Protein AF-0000000080724415 (afdb_homodimer)

Organism: Metarhizium acridum (strain CQMa 102) (NCBI:txid655827)

Radius of gyration: 26.36 Å; Cα contacts (8 Å, |Δi|>4): 1286; chains: 2; bounding box: 106×78×62 Å

Solvent-accessible surface area (backbone atoms only — not comparable to full-atom values): 33649 Å² total; per-residue (Å²): 140,85,78,78,70,87,74,83,79,77,83,70,81,68,71,51,73,65,63,54,49,54,64,44,64,30,47,33,26,51,35,63,60,25,35,42,97,83,71,45,79,49,53,70,68,57,44,62,31,40,72,62,67,31,35,48,28,38,32,32,78,61,18,41,34,91,68,44,54,73,70,52,49,41,47,52,42,36,44,41,50,50,41,29,42,74,73,74,39,73,81,63,58,29,34,30,39,31,53,41,79,41,62,69,56,23,32,51,38,34,44,48,36,42,75,34,62,29,55,30,33,32,38,40,66,51,26,85,61,22,84,61,47,68,77,28,64,66,60,54,40,48,44,53,40,54,35,28,72,64,30,85,40,37,27,28,40,35,40,36,20,90,80,14,64,61,46,66,80,48,50,68,55,51,51,53,39,43,71,74,20,76,37,31,37,28,36,32,37,53,68,47,49,50,29,48,49,21,32,40,51,62,74,44,58,68,88,59,35,34,43,28,26,40,33,53,30,36,30,60,34,31,43,63,44,59,31,30,32,23,31,22,62,55,37,82,80,30,32,61,46,47,47,51,37,51,55,26,48,70,42,48,74,36,58,71,31,37,57,52,23,36,54,44,39,22,50,41,13,43,27,41,50,57,43,60,76,47,34,65,47,33,48,28,33,38,42,20,74,77,70,68,44,52,39,64,54,65,72,86,52,62,71,77,70,81,65,52,39,50,49,58,69,64,29,64,50,43,45,54,49,51,54,51,26,56,72,73,100,136,86,77,80,72,89,76,82,79,78,84,68,79,66,71,50,74,65,64,54,48,55,65,45,64,30,47,32,27,50,36,64,58,24,35,43,98,83,69,44,78,50,49,70,70,56,43,62,30,40,72,62,66,32,37,47,28,37,31,32,79,60,20,41,33,91,68,43,53,73,68,52,51,40,46,52,42,35,46,41,49,51,42,29,42,73,73,74,38,73,81,62,59,29,34,29,38,29,52,43,80,43,64,69,57,22,30,51,40,34,45,47,38,41,75,36,61,29,56,30,34,32,38,39,64,52,26,86,60,23,83,61,49,66,78,28,62,66,60,55,41,49,45,53,44,53,34,30,73,63,28,84,43,37,27,28,40,36,41,37,21,89,80,12,63,62,44,65,80,48,51,69,55,52,51,52,38,42,72,74,20,77,37,32,37,29,35,32,38,53,67,48,50,51,31,47,49,21,30,39,51,61,73,44,59,66,89,59,36,35,42,26,26,40,34,51,30,38,28,58,33,31,44,63,43,60,32,30,34,22,32,23,62,53,36,81,79,31,34,63,47,48,47,51,38,52,55,27,50,70,42,50,75,36,57,71,31,35,56,52,23,37,54,44,40,22,50,42,13,42,28,41,50,56,43,59,76,46,35,64,45,35,47,28,35,39,41,20,72,76,71,70,44,53,38,63,56,65,71,86,52,63,71,77,70,82,64,54,40,48,49,56,69,64,29,65,50,43,46,55,49,50,54,51,26,56,70,72,101

Foldseek 3Di:
DPPPPPDDPDLPLPQPLVVLVLLLAAEEEEDAFFADPVRHTADPLLQQLVVLVHAYEALDVLNVVVQDDLVNQLVRLLNSCVNCVVVPNNPRAYEYEQEDLDLVRSLVSLQSSVVSGHQEYEYEHRQPVVVVVLVPLPVSLVSLQSSLSRHSHAYEYEADCVVNVNRGDALVSVQSSVVNHLSHQEYEHAVQPLVRLLSNPVPDPCSRYAYEYAALLCFLVNVVSPHSYYYYNCCSQFSNLSVLLSVLSVVVVDVVSVVVNVVSSNLRNLLRVQDVVLPSLLSLLLCCVVPVTHRDDRPPDDNDDDCSVVSSVVDPSSVVSNVVSVVRD/DPDCPPDDPDLPLPQPLVVLVLLLAAEEEEDAFFADPVRDTADPLLQVLVVLVHAYEALDVLNVVVQDDLVVQLRRLLNSCVSCVVVPNNPRAYEYEQEDLDLVRSLVSLQSSVVSGHQEYEYEHRQPVVVVCLVPLPVSLVSLQSSLSRHSHAYEYEADCVVNVNRGDALVSVQVSVVNHLSHQEYEHAVQPLVRLLSNPVRDPCSRYAYEYAALLCFLVNVVSPHSYYYYNCCSQFSNLSVLLSVLSVVVVDVVSVVVNVVSSNLRNLLRVLDVVLPSLLSLLLCCVVPVTHRDDRPPDDNDDDCSVVSSVVDPSSVVSNVVSVVRD

Secondary structure (DSSP, 8-state):
----------------HHHHHHHTT-EEEEPPPEE-TTS-EE-SHHHHHHHTTPEEEESSTTTTGGG--HHHHHHHHHHHHHHHHHTT-TT---EEE---SSHHHHHHHHHHHHHTT-SEEEEPPP-TTHHHHTT-HHHHHHHHHHHHHH-SS-EEEEE-GGGTTT----HHHHHHHHHH-TTEEEEEETT-BHHHHHHHHHHS-TTT-EEEESSGGGHHHHHTTT--EEEESGGGT-HHHHHHHHHHHH-TTSHHHHHHHHHHHHHHHHHHHHHHHHHHHHHHHHHHHHH----PPPTTSPP--STHHHHHHH-HHHHHHHHHHHHH-/----------------HHHHHHHTT-EEEEPPPEE-TTS-EE-SHHHHHHHTTPEEEESSTTTTGGG--HHHHHHHHHHHHHHHHHTT-TT---EEE---SSHHHHHHHHHHHHHTT-SEEEEPPP-TTHHHHTT-HHHHHHHHHHHHHH-SS-EEEEE-GGGTTT----HHHHHHHHHH-TTEEEEEETT-BHHHHHHHHHHS-TTT-EEEESSGGGHHHHHTTT--EEEESGGGT-HHHHHHHHHHHH-TTSHHHHHHHHHHHHHHHHHHHHHHHHHHHHHHHHHHHHH----PPPTTSPP--STHHHHHHH-HHHHHHHHHHHHH-

Structure (mmCIF, N/CA/C/O backbone):
data_AF-0000000080724415-model_v1
#
loop_
_entity.id
_entity.type
_entity.pdbx_description
1 polymer 'Dihydrodipicolinate synthase, putative'
#
loop_
_atom_site.group_PDB
_atom_site.id
_atom_site.type_symbol
_atom_site.label_atom_id
_atom_site.label_alt_id
_atom_site.label_comp_id
_atom_site.label_asym_id
_atom_site.label_entity_id
_atom_site.label_seq_id
_atom_site.pdbx_PDB_ins_code
_atom_site.Cartn_x
_atom_site.Cartn_y
_atom_site.Cartn_z
_atom_site.occupancy
_atom_site.B_iso_or_equiv
_atom_site.auth_seq_id
_atom_site.auth_comp_id
_atom_site.auth_asym_id
_atom_site.auth_atom_id
_atom_site.pdbx_PDB_model_num
ATOM 1 N N . MET A 1 1 ? 57.55 -23.123 -16.56 1 23.81 1 MET A N 1
ATOM 2 C CA . MET A 1 1 ? 56.468 -24.056 -16.867 1 23.81 1 MET A CA 1
ATOM 3 C C . MET A 1 1 ? 55.127 -23.508 -16.392 1 23.81 1 MET A C 1
ATOM 5 O O . MET A 1 1 ? 54.805 -23.586 -15.205 1 23.81 1 MET A O 1
ATOM 9 N N . ALA A 1 2 ? 54.758 -22.25 -17.014 1 30.01 2 ALA A N 1
ATOM 10 C CA . ALA A 1 2 ? 53.737 -21.205 -17.021 1 30.01 2 ALA A CA 1
ATOM 11 C C . ALA A 1 2 ? 52.344 -21.802 -17.201 1 30.01 2 ALA A C 1
ATOM 13 O O . ALA A 1 2 ? 52.039 -22.377 -18.249 1 30.01 2 ALA A O 1
ATOM 14 N N . SER A 1 3 ? 51.781 -22.409 -16.019 1 27.61 3 SER A N 1
ATOM 15 C CA . SER A 1 3 ? 50.512 -23.119 -15.889 1 27.61 3 SER A CA 1
ATOM 16 C C . SER A 1 3 ? 49.362 -22.308 -16.476 1 27.61 3 SER A C 1
ATOM 18 O O . SER A 1 3 ? 49.241 -21.11 -16.21 1 27.61 3 SER A O 1
ATOM 20 N N . LEU A 1 4 ? 48.769 -22.638 -17.628 1 29.12 4 LEU A N 1
ATOM 21 C CA . LEU A 1 4 ? 47.712 -22.19 -18.527 1 29.12 4 LEU A CA 1
ATOM 22 C C . LEU A 1 4 ? 46.384 -22.071 -17.788 1 29.12 4 LEU A C 1
ATOM 24 O O . LEU A 1 4 ? 45.763 -23.082 -17.452 1 29.12 4 LEU A O 1
ATOM 28 N N . ILE A 1 5 ? 46.264 -21.177 -16.709 1 30.66 5 ILE A N 1
ATOM 29 C CA . ILE A 1 5 ? 45.012 -21.091 -15.965 1 30.66 5 ILE A CA 1
ATOM 30 C C . ILE A 1 5 ? 43.862 -20.783 -16.923 1 30.66 5 ILE A C 1
ATOM 32 O O . ILE A 1 5 ? 43.896 -19.782 -17.642 1 30.66 5 ILE A O 1
ATOM 36 N N . PRO A 1 6 ? 43.099 -21.863 -17.32 1 31.05 6 PRO A N 1
ATOM 37 C CA . PRO A 1 6 ? 42.044 -21.667 -18.317 1 31.05 6 PRO A CA 1
ATOM 38 C C . PRO A 1 6 ? 41.057 -20.57 -17.924 1 31.05 6 PRO A C 1
ATOM 40 O O . PRO A 1 6 ? 40.52 -20.587 -16.813 1 31.05 6 PRO A O 1
ATOM 43 N N . ASN A 1 7 ? 41.231 -19.297 -18.44 1 27.65 7 ASN A N 1
ATOM 44 C CA . ASN A 1 7 ? 40.635 -17.994 -18.162 1 27.65 7 ASN A CA 1
ATOM 45 C C . ASN A 1 7 ? 39.111 -18.052 -18.217 1 27.65 7 ASN A C 1
ATOM 47 O O . ASN A 1 7 ? 38.435 -17.635 -17.275 1 27.65 7 ASN A O 1
ATOM 51 N N . SER A 1 8 ? 38.402 -17.611 -19.434 1 27.32 8 SER A N 1
ATOM 52 C CA . SER A 1 8 ? 37.315 -16.66 -19.642 1 27.32 8 SER A CA 1
ATOM 53 C C . SER A 1 8 ? 35.962 -17.365 -19.669 1 27.32 8 SER A C 1
ATOM 55 O O . SER A 1 8 ? 35.597 -17.98 -20.673 1 27.32 8 SER A O 1
ATOM 57 N N . ILE A 1 9 ? 35.515 -18.152 -18.785 1 25.75 9 ILE A N 1
ATOM 58 C CA . ILE A 1 9 ? 34.181 -18.725 -18.927 1 25.75 9 ILE A CA 1
ATOM 59 C C . ILE A 1 9 ? 33.16 -17.609 -19.141 1 25.75 9 ILE A C 1
ATOM 61 O O . ILE A 1 9 ? 32.965 -16.762 -18.266 1 25.75 9 ILE A O 1
ATOM 65 N N . ALA A 1 10 ? 32.846 -17.315 -20.385 1 30.42 10 ALA A N 1
ATOM 66 C CA . ALA A 1 10 ? 31.793 -16.455 -20.919 1 30.42 10 ALA A CA 1
ATOM 67 C C . ALA A 1 10 ? 30.469 -16.697 -20.2 1 30.42 10 ALA A C 1
ATOM 69 O O . ALA A 1 10 ? 29.975 -17.826 -20.16 1 30.42 10 ALA A O 1
ATOM 70 N N . CYS A 1 11 ? 30.134 -15.935 -19.214 1 30.61 11 CYS A N 1
ATOM 71 C CA . CYS A 1 11 ? 28.905 -15.809 -18.437 1 30.61 11 CYS A CA 1
ATOM 72 C C . CYS A 1 11 ? 27.68 -15.87 -19.341 1 30.61 11 CYS A C 1
ATOM 74 O O . CYS A 1 11 ? 27.423 -14.942 -20.11 1 30.61 11 CYS A O 1
ATOM 76 N N . ARG A 1 12 ? 27.194 -16.89 -19.997 1 33.03 12 ARG A N 1
ATOM 77 C CA . ARG A 1 12 ? 26.142 -17.16 -20.972 1 33.03 12 ARG A CA 1
ATOM 78 C C . ARG A 1 12 ? 24.786 -16.685 -20.46 1 33.03 12 ARG A C 1
ATOM 80 O O . ARG A 1 12 ? 23.749 -17.009 -21.042 1 33.03 12 ARG A O 1
ATOM 87 N N . CYS A 1 13 ? 24.527 -16.473 -19.174 1 38.31 13 CYS A N 1
ATOM 88 C CA . CYS A 1 13 ? 23.111 -16.57 -18.84 1 38.31 13 CYS A CA 1
ATOM 89 C C . CYS A 1 13 ? 22.322 -15.43 -19.472 1 38.31 13 CYS A C 1
ATOM 91 O O . CYS A 1 13 ? 22.17 -14.366 -18.87 1 38.31 13 CYS A O 1
ATOM 93 N N . PRO A 1 14 ? 22.418 -15.062 -20.716 1 39.82 14 PRO A N 1
ATOM 94 C CA . PRO A 1 14 ? 21.624 -13.962 -21.268 1 39.82 14 PRO A CA 1
ATOM 95 C C . PRO A 1 14 ? 20.123 -14.155 -21.061 1 39.82 14 PRO A C 1
ATOM 97 O O . PRO A 1 14 ? 19.569 -15.183 -21.458 1 39.82 14 PRO A O 1
ATOM 100 N N . THR A 1 15 ? 19.421 -13.946 -19.951 1 48.05 15 THR A N 1
ATOM 101 C CA . THR A 1 15 ? 17.969 -13.808 -19.949 1 48.05 15 THR A CA 1
ATOM 102 C C . THR A 1 15 ? 17.474 -13.277 -21.291 1 48.05 15 THR A C 1
ATOM 104 O O . THR A 1 15 ? 17.851 -12.179 -21.707 1 48.05 15 THR A O 1
ATOM 107 N N . SER A 1 16 ? 17.132 -14.129 -22.194 1 50.37 16 SER A N 1
ATOM 108 C CA . SER A 1 16 ? 16.686 -13.612 -23.483 1 50.37 16 SER A CA 1
ATOM 109 C C . SER A 1 16 ? 15.625 -12.531 -23.308 1 50.37 16 SER A C 1
ATOM 111 O O . SER A 1 16 ? 14.851 -12.563 -22.349 1 50.37 16 SER A O 1
ATOM 113 N N . THR A 1 17 ? 15.84 -11.37 -23.864 1 55.4 17 THR A N 1
ATOM 114 C CA . THR A 1 17 ? 14.932 -10.234 -23.978 1 55.4 17 THR A CA 1
ATOM 115 C C . THR A 1 17 ? 13.492 -10.709 -24.151 1 55.4 17 THR A C 1
ATOM 117 O O . THR A 1 17 ? 12.566 -10.119 -23.589 1 55.4 17 THR A O 1
ATOM 120 N N . LYS A 1 18 ? 13.397 -11.921 -24.724 1 52.62 18 LYS A N 1
ATOM 121 C CA . LYS A 1 18 ? 12.055 -12.412 -25.024 1 52.62 18 LYS A CA 1
ATOM 122 C C . LYS A 1 18 ? 11.386 -12.982 -23.776 1 52.62 18 LYS A C 1
ATOM 124 O O . LYS A 1 18 ? 10.185 -12.797 -23.57 1 52.62 18 LYS A O 1
ATOM 129 N N . GLN A 1 19 ? 12.174 -13.668 -23.008 1 59.12 19 GLN A N 1
ATOM 130 C CA . GLN A 1 19 ? 11.626 -14.273 -21.798 1 59.12 19 GLN A CA 1
ATOM 131 C C . GLN A 1 19 ? 11.157 -13.206 -20.813 1 59.12 19 GLN A C 1
ATOM 133 O O . GLN A 1 19 ? 10.081 -13.328 -20.224 1 59.12 19 GLN A O 1
ATOM 138 N N . LEU A 1 20 ? 11.875 -12.204 -20.76 1 66.62 20 LEU A N 1
ATOM 139 C CA . LEU A 1 20 ? 11.523 -11.128 -19.839 1 66.62 20 LEU A CA 1
ATOM 140 C C . LEU A 1 20 ? 10.253 -10.417 -20.294 1 66.62 20 LEU A C 1
ATOM 142 O O . LEU A 1 20 ? 9.433 -10.013 -19.467 1 66.62 20 LEU A O 1
ATOM 146 N N . GLN A 1 21 ? 10.086 -10.406 -21.543 1 69.46 21 GLN A N 1
ATOM 147 C CA . GLN A 1 21 ? 8.939 -9.692 -22.093 1 69.46 21 GLN A CA 1
ATOM 148 C C . GLN A 1 21 ? 7.629 -10.364 -21.694 1 69.46 21 GLN A C 1
ATOM 150 O O . GLN A 1 21 ? 6.614 -9.692 -21.5 1 69.46 21 GLN A O 1
ATOM 155 N N . ILE A 1 22 ? 7.735 -11.61 -21.516 1 67.55 22 ILE A N 1
ATOM 156 C CA . ILE A 1 22 ? 6.502 -12.332 -21.222 1 67.55 22 ILE A CA 1
ATOM 157 C C . ILE A 1 22 ? 6.002 -11.954 -19.83 1 67.55 22 ILE A C 1
ATOM 159 O O . ILE A 1 22 ? 4.82 -11.656 -19.648 1 67.55 22 ILE A O 1
ATOM 163 N N . VAL A 1 23 ? 6.914 -11.857 -18.909 1 73.98 23 VAL A N 1
ATOM 164 C CA . VAL A 1 23 ? 6.476 -11.538 -17.554 1 73.98 23 VAL A CA 1
ATOM 165 C C . VAL A 1 23 ? 6.2 -10.041 -17.438 1 73.98 23 VAL A C 1
ATOM 167 O O . VAL A 1 23 ? 5.465 -9.605 -16.549 1 73.98 23 VAL A O 1
ATOM 170 N N . GLN A 1 24 ? 6.662 -9.316 -18.467 1 73.27 24 GLN A N 1
ATOM 171 C CA . GLN A 1 24 ? 6.541 -7.863 -18.436 1 73.27 24 GLN A CA 1
ATOM 172 C C . GLN A 1 24 ? 5.151 -7.418 -18.882 1 73.27 24 GLN A C 1
ATOM 174 O O . GLN A 1 24 ? 4.821 -6.232 -18.813 1 73.27 24 GLN A O 1
ATOM 179 N N . ASP A 1 25 ? 4.293 -8.29 -19.11 1 80.28 25 ASP A N 1
ATOM 180 C CA . ASP A 1 25 ? 2.959 -7.896 -19.553 1 80.28 25 ASP A CA 1
ATOM 181 C C . ASP A 1 25 ? 1.944 -9.009 -19.297 1 80.28 25 ASP A C 1
ATOM 183 O O . ASP A 1 25 ? 1.247 -9.444 -20.216 1 80.28 25 ASP A O 1
ATOM 187 N N . SER A 1 26 ? 2.016 -9.384 -18.072 1 88.04 26 SER A N 1
ATOM 188 C CA . SER A 1 26 ? 1.16 -10.54 -17.823 1 88.04 26 SER A CA 1
ATOM 189 C C . SER A 1 26 ? 0.512 -10.461 -16.445 1 88.04 26 SER A C 1
ATOM 191 O O . SER A 1 26 ? 1.024 -9.787 -15.55 1 88.04 26 SER A O 1
ATOM 193 N N . LEU A 1 27 ? -0.627 -11.075 -16.378 1 95.25 27 LEU A N 1
ATOM 194 C CA . LEU A 1 27 ? -1.199 -11.45 -15.09 1 95.25 27 LEU A CA 1
ATOM 195 C C . LEU A 1 27 ? -0.756 -12.852 -14.686 1 95.25 27 LEU A C 1
ATOM 197 O O . LEU A 1 27 ? -0.688 -13.752 -15.525 1 95.25 27 LEU A O 1
ATOM 201 N N . LEU A 1 28 ? -0.359 -13.018 -13.502 1 96.21 28 LEU A N 1
ATOM 202 C CA . LEU A 1 28 ? 0.056 -14.308 -12.962 1 96.21 28 LEU A CA 1
ATOM 203 C C . LEU A 1 28 ? -0.87 -14.749 -11.834 1 96.21 28 LEU A C 1
ATOM 205 O O . LEU A 1 28 ? -1.535 -13.918 -11.211 1 96.21 28 LEU A O 1
ATOM 209 N N . THR A 1 29 ? -0.941 -16.021 -11.615 1 96.11 29 THR A N 1
ATOM 210 C CA . THR A 1 29 ? -1.775 -16.535 -10.534 1 96.11 29 THR A CA 1
ATOM 211 C C . THR A 1 29 ? -1.032 -17.603 -9.738 1 96.11 29 THR A C 1
ATOM 213 O O . THR A 1 29 ? -0.418 -18.502 -10.317 1 96.11 29 THR A O 1
ATOM 216 N N . TRP A 1 30 ? -1.143 -17.478 -8.446 1 92.69 30 TRP A N 1
ATOM 217 C CA . TRP A 1 30 ? -0.701 -18.551 -7.563 1 92.69 30 TRP A CA 1
ATOM 218 C C . TRP A 1 30 ? -1.617 -19.765 -7.68 1 92.69 30 TRP A C 1
ATOM 220 O O . TRP A 1 30 ? -2.809 -19.683 -7.376 1 92.69 30 TRP A O 1
ATOM 230 N N . MET A 1 31 ? -0.96 -20.826 -7.928 1 91.73 31 MET A N 1
ATOM 231 C CA . MET A 1 31 ? -1.784 -22.025 -8.061 1 91.73 31 MET A CA 1
ATOM 232 C C . MET A 1 31 ? -1.784 -22.831 -6.766 1 91.73 31 MET A C 1
ATOM 234 O O . MET A 1 31 ? -0.722 -23.187 -6.251 1 91.73 31 MET A O 1
ATOM 238 N N . PRO A 1 32 ? -3.008 -23.11 -6.302 1 90.59 32 PRO A N 1
ATOM 239 C CA . PRO A 1 32 ? -3.027 -24.032 -5.163 1 90.59 32 PRO A CA 1
ATOM 240 C C . PRO A 1 32 ? -2.593 -25.446 -5.541 1 90.59 32 PRO A C 1
ATOM 242 O O . PRO A 1 32 ? -2.926 -25.929 -6.627 1 90.59 32 PRO A O 1
ATOM 245 N N . THR A 1 33 ? -1.817 -25.994 -4.685 1 87.14 33 THR A N 1
ATOM 246 C CA . THR A 1 33 ? -1.473 -27.397 -4.89 1 87.14 33 THR A CA 1
ATOM 247 C C . THR A 1 33 ? -2.691 -28.29 -4.673 1 87.14 33 THR A C 1
ATOM 249 O O . THR A 1 33 ? -3.39 -28.161 -3.665 1 87.14 33 THR A O 1
ATOM 252 N N . GLN A 1 34 ? -2.937 -29.128 -5.652 1 83.43 34 GLN A N 1
ATOM 253 C CA . GLN A 1 34 ? -4.044 -30.073 -5.554 1 83.43 34 GLN A CA 1
ATOM 254 C C . GLN A 1 34 ? -3.54 -31.48 -5.244 1 83.43 34 GLN A C 1
ATOM 256 O O . GLN A 1 34 ? -2.649 -31.99 -5.926 1 83.43 34 GLN A O 1
ATOM 261 N N . SER A 1 35 ? -3.964 -31.864 -4.09 1 77.71 35 SER A N 1
ATOM 262 C CA . SER A 1 35 ? -3.56 -33.211 -3.703 1 77.71 35 SER A CA 1
ATOM 263 C C . SER A 1 35 ? -4.762 -34.145 -3.615 1 77.71 35 SER A C 1
ATOM 265 O O . SER A 1 35 ? -5.829 -33.75 -3.139 1 77.71 35 SER A O 1
ATOM 267 N N . THR A 1 36 ? -4.528 -35.298 -4.176 1 69.47 36 THR A N 1
ATOM 268 C CA . THR A 1 36 ? -5.543 -36.337 -4.046 1 69.47 36 THR A CA 1
ATOM 269 C C . THR A 1 36 ? -5.594 -36.868 -2.616 1 69.47 36 THR A C 1
ATOM 271 O O . THR A 1 36 ? -4.711 -36.575 -1.808 1 69.47 36 THR A O 1
ATOM 274 N N . PRO A 1 37 ? -6.679 -37.48 -2.418 1 62.66 37 PRO A N 1
ATOM 275 C CA . PRO A 1 37 ? -6.767 -38.096 -1.092 1 62.66 37 PRO A CA 1
ATOM 276 C C . PRO A 1 37 ? -5.558 -38.97 -0.766 1 62.66 37 PRO A C 1
ATOM 278 O O . PRO A 1 37 ? -5.225 -39.158 0.407 1 62.66 37 PRO A O 1
ATOM 281 N N . ASN A 1 38 ? -4.939 -39.443 -1.797 1 61.15 38 ASN A N 1
ATOM 282 C CA . ASN A 1 38 ? -3.755 -40.269 -1.583 1 61.15 38 ASN A CA 1
ATOM 283 C C . ASN A 1 38 ? -2.481 -39.429 -1.563 1 61.15 38 ASN A C 1
ATOM 285 O O . ASN A 1 38 ? -1.381 -39.959 -1.725 1 61.15 38 ASN A O 1
ATOM 289 N N . ARG A 1 39 ? -2.666 -38.144 -1.412 1 62.9 39 ARG A N 1
ATOM 290 C CA . ARG A 1 39 ? -1.624 -37.14 -1.223 1 62.9 39 ARG A CA 1
ATOM 291 C C . ARG A 1 39 ? -0.786 -36.975 -2.487 1 62.9 39 ARG A C 1
ATOM 293 O O . ARG A 1 39 ? 0.385 -36.597 -2.417 1 62.9 39 ARG A O 1
ATOM 300 N N . SER A 1 40 ? -1.425 -37.579 -3.791 1 67.49 40 SER A N 1
ATOM 301 C CA . SER A 1 40 ? -0.77 -37.304 -5.066 1 67.49 40 SER A CA 1
ATOM 302 C C . SER A 1 40 ? -1.155 -35.928 -5.599 1 67.49 40 SER A C 1
ATOM 304 O O . SER A 1 40 ? -2.289 -35.481 -5.417 1 67.49 40 SER A O 1
ATOM 306 N N . ILE A 1 41 ? -0.168 -35.272 -6.223 1 72.82 41 ILE A N 1
ATOM 307 C CA . ILE A 1 41 ? -0.347 -33.921 -6.746 1 72.82 41 ILE A CA 1
ATOM 308 C C . ILE A 1 41 ? -1.003 -33.984 -8.123 1 72.82 41 ILE A C 1
ATOM 310 O O . ILE A 1 41 ? -0.637 -34.818 -8.955 1 72.82 41 ILE A O 1
ATOM 314 N N . THR A 1 42 ? -2.111 -33.262 -8.251 1 67.33 42 THR A N 1
ATOM 315 C CA . THR A 1 42 ? -2.786 -33.108 -9.535 1 67.33 42 THR A CA 1
ATOM 316 C C . THR A 1 42 ? -3.03 -31.634 -9.844 1 67.33 42 THR A C 1
ATOM 318 O O . THR A 1 42 ? -2.983 -30.79 -8.946 1 67.33 42 THR A O 1
ATOM 321 N N . TYR A 1 43 ? -2.853 -31.218 -11.105 1 66.52 43 TYR A N 1
ATOM 322 C CA . TYR A 1 43 ? -3.194 -29.845 -11.459 1 66.52 43 TYR A CA 1
ATOM 323 C C . TYR A 1 43 ? -4.279 -29.811 -12.53 1 66.52 43 TYR A C 1
ATOM 325 O O . TYR A 1 43 ? -3.998 -30.014 -13.713 1 66.52 43 TYR A O 1
ATOM 333 N N . GLN A 1 44 ? -5.436 -29.831 -12.152 1 60.3 44 GLN A N 1
ATOM 334 C CA . GLN A 1 44 ? -6.523 -29.569 -13.09 1 60.3 44 GLN A CA 1
ATOM 335 C C . GLN A 1 44 ? -6.842 -28.078 -13.159 1 60.3 44 GLN A C 1
ATOM 337 O O . GLN A 1 44 ? -7.158 -27.555 -14.23 1 60.3 44 GLN A O 1
ATOM 342 N N . THR A 1 45 ? -6.756 -27.326 -12.14 1 59.74 45 THR A N 1
ATOM 343 C CA . THR A 1 45 ? -7.08 -25.906 -12.06 1 59.74 45 THR A CA 1
ATOM 344 C C . THR A 1 45 ? -6.15 -25.087 -12.951 1 59.74 45 THR A C 1
ATOM 346 O O . THR A 1 45 ? -6.574 -24.105 -13.564 1 59.74 45 THR A O 1
ATOM 349 N N . GLY A 1 46 ? -5.063 -25.511 -13.171 1 67.25 46 GLY A N 1
ATOM 350 C CA . GLY A 1 46 ? -4.034 -24.765 -13.877 1 67.25 46 GLY A CA 1
ATOM 351 C C . GLY A 1 46 ? -4.346 -24.562 -15.348 1 67.25 46 GLY A C 1
ATOM 352 O O . GLY A 1 46 ? -4.062 -23.502 -15.908 1 67.25 46 GLY A O 1
ATOM 353 N N . THR A 1 47 ? -5.141 -25.408 -15.873 1 77.59 47 THR A N 1
ATOM 354 C CA . THR A 1 47 ? -5.405 -25.338 -17.305 1 77.59 47 THR A CA 1
ATOM 355 C C . THR A 1 47 ? -6.415 -24.237 -17.615 1 77.59 47 THR A C 1
ATOM 357 O O . THR A 1 47 ? -6.268 -23.512 -18.602 1 77.59 47 THR A O 1
ATOM 360 N N . ASP A 1 48 ? -7.368 -24.108 -16.743 1 81.55 48 ASP A N 1
ATOM 361 C CA . ASP A 1 48 ? -8.372 -23.076 -16.983 1 81.55 48 ASP A CA 1
ATOM 362 C C . ASP A 1 48 ? -7.755 -21.681 -16.908 1 81.55 48 ASP A C 1
ATOM 364 O O . ASP A 1 48 ? -8.015 -20.835 -17.767 1 81.55 48 ASP A O 1
ATOM 368 N N . VAL A 1 49 ? -6.971 -21.473 -15.952 1 88.62 49 VAL A N 1
ATOM 369 C CA . VAL A 1 49 ? -6.314 -20.188 -15.738 1 88.62 49 VAL A CA 1
ATOM 370 C C . VAL A 1 49 ? -5.372 -19.89 -16.903 1 88.62 49 VAL A C 1
ATOM 372 O O . VAL A 1 49 ? -5.386 -18.786 -17.453 1 88.62 49 VAL A O 1
ATOM 375 N N . ALA A 1 50 ? -4.641 -20.907 -17.299 1 89.59 50 ALA A N 1
ATOM 376 C CA . ALA A 1 50 ? -3.678 -20.731 -18.383 1 89.59 50 ALA A CA 1
ATOM 377 C C . ALA A 1 50 ? -4.387 -20.521 -19.718 1 89.59 50 ALA A C 1
ATOM 379 O O . ALA A 1 50 ? -3.902 -19.78 -20.576 1 89.59 50 ALA A O 1
ATOM 380 N N . ALA A 1 51 ? -5.478 -21.178 -19.9 1 90.99 51 ALA A N 1
ATOM 381 C CA . ALA A 1 51 ? -6.253 -21.038 -21.13 1 90.99 51 ALA A CA 1
ATOM 382 C C . ALA A 1 51 ? -6.746 -19.604 -21.307 1 90.99 51 ALA A C 1
ATOM 384 O O . ALA A 1 51 ? -6.911 -19.133 -22.434 1 90.99 51 ALA A O 1
ATOM 385 N N . ALA A 1 52 ? -6.946 -18.912 -20.198 1 92.08 52 ALA A N 1
ATOM 386 C CA . ALA A 1 52 ? -7.396 -17.523 -20.246 1 92.08 52 ALA A CA 1
ATOM 387 C C . ALA A 1 52 ? -6.226 -16.576 -20.494 1 92.08 52 ALA A C 1
ATOM 389 O O . ALA A 1 52 ? -6.415 -15.363 -20.61 1 92.08 52 ALA A O 1
ATOM 390 N N . GLY A 1 53 ? -4.977 -17.115 -20.574 1 92.53 53 GLY A N 1
ATOM 391 C CA . GLY A 1 53 ? -3.806 -16.301 -20.859 1 92.53 53 GLY A CA 1
ATOM 392 C C . GLY A 1 53 ? -3.077 -15.847 -19.609 1 92.53 53 GLY A C 1
ATOM 393 O O . GLY A 1 53 ? -2.219 -14.964 -19.671 1 92.53 53 GLY A O 1
ATOM 394 N N . ILE A 1 54 ? -3.396 -16.413 -18.461 1 95.21 54 ILE A N 1
ATOM 395 C CA . ILE A 1 54 ? -2.768 -16.058 -17.192 1 95.21 54 ILE A CA 1
ATOM 396 C C . ILE A 1 54 ? -1.625 -17.025 -16.893 1 95.21 54 ILE A C 1
ATOM 398 O O . ILE A 1 54 ? -1.774 -18.239 -17.05 1 95.21 54 ILE A O 1
ATOM 402 N N . LEU A 1 55 ? -0.496 -16.514 -16.517 1 94.13 55 LEU A N 1
ATOM 403 C CA . LEU A 1 55 ? 0.685 -17.335 -16.271 1 94.13 55 LEU A CA 1
ATOM 404 C C . LEU A 1 55 ? 0.602 -18.012 -14.907 1 94.13 55 LEU A C 1
ATOM 406 O O . LEU A 1 55 ? 0.306 -17.36 -13.903 1 94.13 55 LEU A O 1
ATOM 410 N N . PRO A 1 56 ? 0.893 -19.238 -14.845 1 94.15 56 PRO A N 1
ATOM 411 C CA . PRO A 1 56 ? 0.794 -19.963 -13.576 1 94.15 56 PRO A CA 1
ATOM 412 C C . PRO A 1 56 ? 2.062 -19.851 -12.732 1 94.15 56 PRO A C 1
ATOM 414 O O . PRO A 1 56 ? 3.171 -19.864 -13.273 1 94.15 56 PRO A O 1
ATOM 417 N N . VAL A 1 57 ? 1.891 -19.724 -11.46 1 94.67 57 VAL A N 1
ATOM 418 C CA . VAL A 1 57 ? 2.954 -19.77 -10.461 1 94.67 57 VAL A CA 1
ATOM 419 C C . VAL A 1 57 ? 2.799 -21.02 -9.598 1 94.67 57 VAL A C 1
ATOM 421 O O . VAL A 1 57 ? 1.791 -21.184 -8.907 1 94.67 57 VAL A O 1
ATOM 424 N N . ALA A 1 58 ? 3.827 -21.832 -9.613 1 93.37 58 ALA A N 1
ATOM 425 C CA . ALA A 1 58 ? 3.8 -23.09 -8.872 1 93.37 58 ALA A CA 1
ATOM 426 C C . ALA A 1 58 ? 4.659 -23.004 -7.614 1 93.37 58 ALA A C 1
ATOM 428 O O . ALA A 1 58 ? 5.684 -22.319 -7.6 1 93.37 58 ALA A O 1
ATOM 429 N N . SER A 1 59 ? 4.26 -23.681 -6.601 1 90.48 59 SER A N 1
ATOM 430 C CA . SER A 1 59 ? 5.057 -23.914 -5.401 1 90.48 59 SER A CA 1
ATOM 431 C C . SER A 1 59 ? 5.462 -22.599 -4.743 1 90.48 59 SER A C 1
ATOM 433 O O . SER A 1 59 ? 6.643 -22.375 -4.468 1 90.48 59 SER A O 1
ATOM 435 N N . ALA A 1 60 ? 4.561 -21.732 -4.568 1 88.88 60 ALA A N 1
ATOM 436 C CA . ALA A 1 60 ? 4.722 -20.538 -3.742 1 88.88 60 ALA A CA 1
ATOM 437 C C . ALA A 1 60 ? 3.834 -20.604 -2.503 1 88.88 60 ALA A C 1
ATOM 439 O O . ALA A 1 60 ? 3.539 -21.691 -2 1 88.88 60 ALA A O 1
ATOM 440 N N . SER A 1 61 ? 3.43 -19.529 -1.949 1 86.81 61 SER A N 1
ATOM 441 C CA . SER A 1 61 ? 2.683 -19.531 -0.696 1 86.81 61 SER A CA 1
ATOM 442 C C . SER A 1 61 ? 1.357 -20.271 -0.844 1 86.81 61 SER A C 1
ATOM 444 O O . SER A 1 61 ? 1.103 -21.246 -0.134 1 86.81 61 SER A O 1
ATOM 446 N N . ILE A 1 62 ? 0.555 -19.942 -1.813 1 88.19 62 ILE A N 1
ATOM 447 C CA . ILE A 1 62 ? -0.737 -20.573 -2.059 1 88.19 62 ILE A CA 1
ATOM 448 C C . ILE A 1 62 ? -0.527 -21.992 -2.58 1 88.19 62 ILE A C 1
ATOM 450 O O . ILE A 1 62 ? -1.398 -22.852 -2.426 1 88.19 62 ILE A O 1
ATOM 454 N N . GLY A 1 63 ? 0.605 -22.201 -3.187 1 90.17 63 GLY A N 1
ATOM 455 C CA . GLY A 1 63 ? 0.987 -23.523 -3.657 1 90.17 63 GLY A CA 1
ATOM 456 C C . GLY A 1 63 ? 1.563 -24.402 -2.563 1 90.17 63 GLY A C 1
ATOM 457 O O . GLY A 1 63 ? 2.015 -25.518 -2.83 1 90.17 63 GLY A O 1
ATOM 458 N N . GLU A 1 64 ? 1.686 -23.825 -1.322 1 91.44 64 GLU A N 1
ATOM 459 C CA . GLU A 1 64 ? 2.045 -24.556 -0.11 1 91.44 64 GLU A CA 1
ATOM 460 C C . GLU A 1 64 ? 3.49 -25.045 -0.169 1 91.44 64 GLU A C 1
ATOM 462 O O . GLU A 1 64 ? 3.794 -26.152 0.279 1 91.44 64 GLU A O 1
ATOM 467 N N . ALA A 1 65 ? 4.315 -24.3 -0.767 1 90.21 65 ALA A N 1
ATOM 468 C CA . ALA A 1 65 ? 5.723 -24.653 -0.93 1 90.21 65 ALA A CA 1
ATOM 469 C C . ALA A 1 65 ? 6.35 -25.038 0.407 1 90.21 65 ALA A C 1
ATOM 471 O O . ALA A 1 65 ? 7.129 -25.991 0.483 1 90.21 65 ALA A O 1
ATOM 472 N N . ALA A 1 66 ? 6.012 -24.369 1.417 1 90.4 66 ALA A N 1
ATOM 473 C CA . ALA A 1 66 ? 6.606 -24.558 2.738 1 90.4 66 ALA A CA 1
ATOM 474 C C . ALA A 1 66 ? 6.299 -25.95 3.284 1 90.4 66 ALA A C 1
ATOM 476 O O . ALA A 1 66 ? 7 -26.444 4.17 1 90.4 66 ALA A O 1
ATOM 477 N N . HIS A 1 67 ? 5.285 -26.568 2.744 1 90.19 67 HIS A N 1
ATOM 478 C CA . HIS A 1 67 ? 4.86 -27.859 3.274 1 90.19 67 HIS A CA 1
ATOM 479 C C . HIS A 1 67 ? 5.216 -28.992 2.317 1 90.19 67 HIS A C 1
ATOM 481 O O . HIS A 1 67 ? 4.863 -30.148 2.559 1 90.19 67 HIS A O 1
ATOM 487 N N . LEU A 1 68 ? 5.865 -28.643 1.261 1 90.15 68 LEU A N 1
ATOM 488 C CA . LEU A 1 68 ? 6.284 -29.636 0.277 1 90.15 68 LEU A CA 1
ATOM 489 C C . LEU A 1 68 ? 7.763 -29.97 0.437 1 90.15 68 LEU A C 1
ATOM 491 O O . LEU A 1 68 ? 8.579 -29.083 0.697 1 90.15 68 LEU A O 1
ATOM 495 N N . ASN A 1 69 ? 8.059 -31.208 0.319 1 89.94 69 ASN A N 1
ATOM 496 C CA . ASN A 1 69 ? 9.474 -31.559 0.273 1 89.94 69 ASN A CA 1
ATOM 497 C C . ASN A 1 69 ? 10.058 -31.351 -1.121 1 89.94 69 ASN A C 1
ATOM 499 O O . ASN A 1 69 ? 9.346 -30.949 -2.043 1 89.94 69 ASN A O 1
ATOM 503 N N . HIS A 1 70 ? 11.327 -31.603 -1.234 1 93 70 HIS A N 1
ATOM 504 C CA . HIS A 1 70 ? 12.051 -31.307 -2.466 1 93 70 HIS A CA 1
ATOM 505 C C . HIS A 1 70 ? 11.446 -32.049 -3.653 1 93 70 HIS A C 1
ATOM 507 O O . HIS A 1 70 ? 11.162 -31.444 -4.689 1 93 70 HIS A O 1
ATOM 513 N N . SER A 1 71 ? 11.255 -33.303 -3.529 1 92.64 71 SER A N 1
ATOM 514 C CA . SER A 1 71 ? 10.725 -34.119 -4.616 1 92.64 71 SER A CA 1
ATOM 515 C C . SER A 1 71 ? 9.312 -33.685 -4.995 1 92.64 71 SER A C 1
ATOM 517 O O . SER A 1 71 ? 8.945 -33.708 -6.171 1 92.64 71 SER A O 1
ATOM 519 N N . GLU A 1 72 ? 8.512 -33.32 -4.046 1 90.96 72 GLU A N 1
ATOM 520 C CA . GLU A 1 72 ? 7.149 -32.863 -4.299 1 90.96 72 GLU A CA 1
ATOM 521 C C . GLU A 1 72 ? 7.143 -31.547 -5.072 1 90.96 72 GLU A C 1
ATOM 523 O O . GLU A 1 72 ? 6.301 -31.341 -5.949 1 90.96 72 GLU A O 1
ATOM 528 N N . ARG A 1 73 ? 8.039 -30.653 -4.712 1 92.82 73 ARG A N 1
ATOM 529 C CA . ARG A 1 73 ? 8.128 -29.382 -5.422 1 92.82 73 ARG A CA 1
ATOM 530 C C . ARG A 1 73 ? 8.454 -29.599 -6.896 1 92.82 73 ARG A C 1
ATOM 532 O O . ARG A 1 73 ? 7.868 -28.956 -7.769 1 92.82 73 ARG A O 1
ATOM 539 N N . ILE A 1 74 ? 9.364 -30.533 -7.129 1 93.49 74 ILE A N 1
ATOM 540 C CA . ILE A 1 74 ? 9.705 -30.896 -8.5 1 93.49 74 ILE A CA 1
ATOM 541 C C . ILE A 1 74 ? 8.476 -31.471 -9.202 1 93.49 74 ILE A C 1
ATOM 543 O O . ILE A 1 74 ? 8.154 -31.076 -10.325 1 93.49 74 ILE A O 1
ATOM 547 N N . ASN A 1 75 ? 7.809 -32.314 -8.542 1 92.24 75 ASN A N 1
ATOM 548 C CA . ASN A 1 75 ? 6.647 -32.988 -9.111 1 92.24 75 ASN A CA 1
ATOM 549 C C . ASN A 1 75 ? 5.534 -31.999 -9.447 1 92.24 75 ASN A C 1
ATOM 551 O O . ASN A 1 75 ? 4.819 -32.174 -10.435 1 92.24 75 ASN A O 1
ATOM 555 N N . VAL A 1 76 ? 5.314 -31.011 -8.624 1 92.14 76 VAL A N 1
ATOM 556 C CA . VAL A 1 76 ? 4.301 -29.987 -8.856 1 92.14 76 VAL A CA 1
ATOM 557 C C . VAL A 1 76 ? 4.576 -29.28 -10.182 1 92.14 76 VAL A C 1
ATOM 559 O O . VAL A 1 76 ? 3.663 -29.08 -10.986 1 92.14 76 VAL A O 1
ATOM 562 N N . ILE A 1 77 ? 5.831 -28.967 -10.449 1 94.44 77 ILE A N 1
ATOM 563 C CA . ILE A 1 77 ? 6.216 -28.239 -11.653 1 94.44 77 ILE A CA 1
ATOM 564 C C . ILE A 1 77 ? 6.031 -29.132 -12.878 1 94.44 77 ILE A C 1
ATOM 566 O O . ILE A 1 77 ? 5.441 -28.712 -13.876 1 94.44 77 ILE A O 1
ATOM 570 N N . LYS A 1 78 ? 6.462 -30.368 -12.73 1 93.94 78 LYS A N 1
ATOM 571 C CA . LYS A 1 78 ? 6.346 -31.314 -13.835 1 93.94 78 LYS A CA 1
ATOM 572 C C . LYS A 1 78 ? 4.883 -31.588 -14.173 1 93.94 78 LYS A C 1
ATOM 574 O O . LYS A 1 78 ? 4.514 -31.656 -15.347 1 93.94 78 LYS A O 1
ATOM 579 N N . THR A 1 79 ? 4.108 -31.785 -13.137 1 91.77 79 THR A N 1
ATOM 580 C CA . THR A 1 79 ? 2.688 -32.054 -13.329 1 91.77 79 THR A CA 1
ATOM 581 C C . THR A 1 79 ? 2.002 -30.876 -14.016 1 91.77 79 THR A C 1
ATOM 583 O O . THR A 1 79 ? 1.175 -31.068 -14.909 1 91.77 79 THR A O 1
ATOM 586 N N . LEU A 1 80 ? 2.34 -29.691 -13.576 1 92.02 80 LEU A N 1
ATOM 587 C CA . LEU A 1 80 ? 1.786 -28.495 -14.202 1 92.02 80 LEU A CA 1
ATOM 588 C C . LEU A 1 80 ? 2.21 -28.401 -15.664 1 92.02 80 LEU A C 1
ATOM 590 O O . LEU A 1 80 ? 1.388 -28.114 -16.536 1 92.02 80 LEU A O 1
ATOM 594 N N . ARG A 1 81 ? 3.492 -28.607 -15.953 1 93.52 81 ARG A N 1
ATOM 595 C CA . ARG A 1 81 ? 3.99 -28.602 -17.325 1 93.52 81 ARG A CA 1
ATOM 596 C C . ARG A 1 81 ? 3.233 -29.607 -18.187 1 93.52 81 ARG A C 1
ATOM 598 O O . ARG A 1 81 ? 2.804 -29.282 -19.296 1 93.52 81 ARG A O 1
ATOM 605 N N . ASN A 1 82 ? 3.061 -30.78 -17.654 1 92.18 82 ASN A N 1
ATOM 606 C CA . ASN A 1 82 ? 2.326 -31.813 -18.377 1 92.18 82 ASN A CA 1
ATOM 607 C C . ASN A 1 82 ? 0.881 -31.394 -18.637 1 92.18 82 ASN A C 1
ATOM 609 O O . ASN A 1 82 ? 0.349 -31.629 -19.723 1 92.18 82 ASN A O 1
ATOM 613 N N . ALA A 1 83 ? 0.249 -30.833 -17.642 1 89.71 83 ALA A N 1
ATOM 614 C CA . ALA A 1 83 ? -1.127 -30.364 -17.788 1 89.71 83 ALA A CA 1
ATOM 615 C C . ALA A 1 83 ? -1.233 -29.307 -18.884 1 89.71 83 ALA A C 1
ATOM 617 O O . ALA A 1 83 ? -2.148 -29.349 -19.709 1 89.71 83 ALA A O 1
ATOM 618 N N . LEU A 1 84 ? -0.303 -28.387 -18.911 1 92.32 84 LEU A N 1
ATOM 619 C CA . LEU A 1 84 ? -0.3 -27.336 -19.922 1 92.32 84 LEU A CA 1
ATOM 620 C C . LEU A 1 84 ? -0.072 -27.919 -21.312 1 92.32 84 LEU A C 1
ATOM 622 O O . LEU A 1 84 ? -0.733 -27.521 -22.274 1 92.32 84 LEU A O 1
ATOM 626 N N . ASN A 1 85 ? 0.819 -28.876 -21.363 1 93.09 85 ASN A N 1
ATOM 627 C CA . ASN A 1 85 ? 1.09 -29.543 -22.632 1 93.09 85 ASN A CA 1
ATOM 628 C C . ASN A 1 85 ? -0.144 -30.268 -23.16 1 93.09 85 ASN A C 1
ATOM 630 O O . ASN A 1 85 ? -0.388 -30.288 -24.368 1 93.09 85 ASN A O 1
ATOM 634 N N . SER A 1 86 ? -0.886 -30.822 -22.279 1 91.66 86 SER A N 1
ATOM 635 C CA . SER A 1 86 ? -2.043 -31.625 -22.66 1 91.66 86 SER A CA 1
ATOM 636 C C . SER A 1 86 ? -3.116 -30.768 -23.325 1 91.66 86 SER A C 1
ATOM 638 O O . SER A 1 86 ? -4.014 -31.292 -23.987 1 91.66 86 SER A O 1
ATOM 640 N N . ILE A 1 87 ? -3.126 -29.502 -23.196 1 91.2 87 ILE A N 1
ATOM 641 C CA . ILE A 1 87 ? -4.109 -28.637 -23.838 1 91.2 87 ILE A CA 1
ATOM 642 C C . ILE A 1 87 ? -3.412 -27.716 -24.837 1 91.2 87 ILE A C 1
ATOM 644 O O . ILE A 1 87 ? -3.836 -26.576 -25.04 1 91.2 87 ILE A O 1
ATOM 648 N N . ASP A 1 88 ? -2.155 -27.977 -25.26 1 93.69 88 ASP A N 1
ATOM 649 C CA . ASP A 1 88 ? -1.38 -27.372 -26.339 1 93.69 88 ASP A CA 1
ATOM 650 C C . ASP A 1 88 ? -0.834 -26.007 -25.925 1 93.69 88 ASP A C 1
ATOM 652 O O . ASP A 1 88 ? -0.735 -25.097 -26.75 1 93.69 88 ASP A O 1
ATOM 656 N N . LEU A 1 89 ? -0.556 -25.838 -24.626 1 93.45 89 LEU A N 1
ATOM 657 C CA . LEU A 1 89 ? 0.072 -24.622 -24.124 1 93.45 89 LEU A CA 1
ATOM 658 C C . LEU A 1 89 ? 1.526 -24.879 -23.74 1 93.45 89 LEU A C 1
ATOM 660 O O . LEU A 1 89 ? 1.947 -24.547 -22.63 1 93.45 89 LEU A O 1
ATOM 664 N N . HIS A 1 90 ? 2.317 -25.304 -24.686 1 91.62 90 HIS A N 1
ATOM 665 C CA . HIS A 1 90 ? 3.693 -25.752 -24.506 1 91.62 90 HIS A CA 1
ATOM 666 C C . HIS A 1 90 ? 4.621 -24.578 -24.212 1 91.62 90 HIS A C 1
ATOM 668 O O . HIS A 1 90 ? 5.639 -24.74 -23.535 1 91.62 90 HIS A O 1
ATOM 674 N N . GLU A 1 91 ? 4.2 -23.474 -24.646 1 90.2 91 GLU A N 1
ATOM 675 C CA . GLU A 1 91 ? 5.098 -22.326 -24.575 1 90.2 91 GLU A CA 1
ATOM 676 C C . GLU A 1 91 ? 4.746 -21.421 -23.398 1 90.2 91 GLU A C 1
ATOM 678 O O . GLU A 1 91 ? 5.389 -20.391 -23.185 1 90.2 91 GLU A O 1
ATOM 683 N N . THR A 1 92 ? 3.689 -21.772 -22.655 1 91.6 92 THR A N 1
ATOM 684 C CA . THR A 1 92 ? 3.32 -20.975 -21.49 1 91.6 92 THR A CA 1
ATOM 685 C C . THR A 1 92 ? 4.379 -21.092 -20.397 1 91.6 92 THR A C 1
ATOM 687 O O . THR A 1 92 ? 4.643 -22.186 -19.895 1 91.6 92 THR A O 1
ATOM 690 N N . PRO A 1 93 ? 4.996 -20.052 -20.019 1 93.73 93 PRO A N 1
ATOM 691 C CA . PRO A 1 93 ? 6.02 -20.136 -18.974 1 93.73 93 PRO A CA 1
ATOM 692 C C . PRO A 1 93 ? 5.438 -20.469 -17.603 1 93.73 93 PRO A C 1
ATOM 694 O O . PRO A 1 93 ? 4.328 -20.039 -17.278 1 93.73 93 PRO A O 1
ATOM 697 N N . ILE A 1 94 ? 6.198 -21.18 -16.841 1 94.2 94 ILE A N 1
ATOM 698 C CA . ILE A 1 94 ? 5.891 -21.468 -15.445 1 94.2 94 ILE A CA 1
ATOM 699 C C . ILE A 1 94 ? 6.852 -20.704 -14.537 1 94.2 94 ILE A C 1
ATOM 701 O O . ILE A 1 94 ? 8.059 -20.673 -14.786 1 94.2 94 ILE A O 1
ATOM 705 N N . VAL A 1 95 ? 6.328 -19.986 -13.614 1 95.88 95 VAL A N 1
ATOM 706 C CA . VAL A 1 95 ? 7.114 -19.412 -12.527 1 95.88 95 VAL A CA 1
ATOM 707 C C . VAL A 1 95 ? 7.058 -20.329 -11.308 1 95.88 95 VAL A C 1
ATOM 709 O O . VAL A 1 95 ? 5.98 -20.772 -10.905 1 95.88 95 VAL A O 1
ATOM 712 N N . ALA A 1 96 ? 8.2 -20.644 -10.722 1 96.86 96 ALA A N 1
ATOM 713 C CA . ALA A 1 96 ? 8.217 -21.576 -9.598 1 96.86 96 ALA A CA 1
ATOM 714 C C . ALA A 1 96 ? 8.822 -20.926 -8.356 1 96.86 96 ALA A C 1
ATOM 716 O O . ALA A 1 96 ? 9.888 -20.31 -8.427 1 96.86 96 ALA A O 1
ATOM 717 N N . GLY A 1 97 ? 8.107 -21.047 -7.239 1 97.08 97 GLY A N 1
ATOM 718 C CA . GLY A 1 97 ? 8.7 -20.639 -5.975 1 97.08 97 GLY A CA 1
ATOM 719 C C . GLY A 1 97 ? 9.807 -21.567 -5.509 1 97.08 97 GLY A C 1
ATOM 720 O O . GLY A 1 97 ? 9.627 -22.786 -5.47 1 97.08 97 GLY A O 1
ATOM 721 N N . VAL A 1 98 ? 10.969 -20.938 -5.074 1 97.63 98 VAL A N 1
ATOM 722 C CA . VAL A 1 98 ? 12.098 -21.797 -4.733 1 97.63 98 VAL A CA 1
ATOM 723 C C . VAL A 1 98 ? 12.76 -21.296 -3.451 1 97.63 98 VAL A C 1
ATOM 725 O O . VAL A 1 98 ? 13.853 -21.742 -3.094 1 97.63 98 VAL A O 1
ATOM 728 N N . GLY A 1 99 ? 12.124 -20.374 -2.812 1 95.07 99 GLY A N 1
ATOM 729 C CA . GLY A 1 99 ? 12.695 -19.834 -1.589 1 95.07 99 GLY A CA 1
ATOM 730 C C . GLY A 1 99 ? 12.887 -20.881 -0.508 1 95.07 99 GLY A C 1
ATOM 731 O O . GLY A 1 99 ? 12.02 -21.731 -0.298 1 95.07 99 GLY A O 1
ATOM 732 N N . ALA A 1 100 ? 14.044 -20.883 0.145 1 94.57 100 ALA A N 1
ATOM 733 C CA . ALA A 1 100 ? 14.396 -21.723 1.287 1 94.57 100 ALA A CA 1
ATOM 734 C C . ALA A 1 100 ? 15.2 -20.938 2.319 1 94.57 100 ALA A C 1
ATOM 736 O O . ALA A 1 100 ? 15.591 -19.795 2.071 1 94.57 100 ALA A O 1
ATOM 737 N N . PRO A 1 101 ? 15.386 -21.502 3.497 1 92.32 101 PRO A N 1
ATOM 738 C CA . PRO A 1 101 ? 16.055 -20.743 4.556 1 92.32 101 PRO A CA 1
ATOM 739 C C . PRO A 1 101 ? 17.547 -20.551 4.292 1 92.32 101 PRO A C 1
ATOM 741 O O . PRO A 1 101 ? 18.193 -19.732 4.95 1 92.32 101 PRO A O 1
ATOM 744 N N . SER A 1 102 ? 18.191 -21.273 3.329 1 95.33 102 SER A N 1
ATOM 745 C CA . SER A 1 102 ? 19.62 -21.117 3.076 1 95.33 102 SER A CA 1
ATOM 746 C C . SER A 1 102 ? 19.891 -20.823 1.604 1 95.33 102 SER A C 1
ATOM 748 O O . SER A 1 102 ? 19.107 -21.208 0.734 1 95.33 102 SER A O 1
ATOM 750 N N . THR A 1 103 ? 21.041 -20.163 1.374 1 97.97 103 THR A N 1
ATOM 751 C CA . THR A 1 103 ? 21.474 -19.846 0.017 1 97.97 103 THR A CA 1
ATOM 752 C C . THR A 1 103 ? 21.686 -21.121 -0.794 1 97.97 103 THR A C 1
ATOM 754 O O . THR A 1 103 ? 21.2 -21.233 -1.922 1 97.97 103 THR A O 1
ATOM 757 N N . ARG A 1 104 ? 22.337 -22.102 -0.183 1 97.65 104 ARG A N 1
ATOM 758 C CA . ARG A 1 104 ? 22.667 -23.35 -0.865 1 97.65 104 ARG A CA 1
ATOM 759 C C . ARG A 1 104 ? 21.406 -24.082 -1.309 1 97.65 104 ARG A C 1
ATOM 761 O O . ARG A 1 104 ? 21.31 -24.527 -2.455 1 97.65 104 ARG A O 1
ATOM 768 N N . GLU A 1 105 ? 20.498 -24.187 -0.458 1 97.48 105 GLU A N 1
ATOM 769 C CA . GLU A 1 105 ? 19.266 -24.9 -0.782 1 97.48 105 GLU A CA 1
ATOM 770 C C . GLU A 1 105 ? 18.448 -24.141 -1.823 1 97.48 105 GLU A C 1
ATOM 772 O O . GLU A 1 105 ? 17.863 -24.748 -2.723 1 97.48 105 GLU A O 1
ATOM 777 N N . THR A 1 106 ? 18.359 -22.849 -1.683 1 98.16 106 THR A N 1
ATOM 778 C CA . THR A 1 106 ? 17.619 -22.046 -2.65 1 98.16 106 THR A CA 1
ATOM 779 C C . THR A 1 106 ? 18.2 -22.214 -4.05 1 98.16 106 THR A C 1
ATOM 781 O O . THR A 1 106 ? 17.457 -22.348 -5.025 1 98.16 106 THR A O 1
ATOM 784 N N . ILE A 1 107 ? 19.51 -22.241 -4.142 1 98.64 107 ILE A N 1
ATOM 785 C CA . ILE A 1 107 ? 20.19 -22.435 -5.419 1 98.64 107 ILE A CA 1
ATOM 786 C C . ILE A 1 107 ? 19.838 -23.808 -5.987 1 98.64 107 ILE A C 1
ATOM 788 O O . ILE A 1 107 ? 19.515 -23.932 -7.171 1 98.64 107 ILE A O 1
ATOM 792 N N . GLN A 1 108 ? 19.861 -24.814 -5.131 1 98.5 108 GLN A N 1
ATOM 793 C CA . GLN A 1 108 ? 19.529 -26.161 -5.583 1 98.5 108 GLN A CA 1
ATOM 794 C C . GLN A 1 108 ? 18.09 -26.233 -6.086 1 98.5 108 GLN A C 1
ATOM 796 O O . GLN A 1 108 ? 17.821 -26.83 -7.13 1 98.5 108 GLN A O 1
ATOM 801 N N . LEU A 1 109 ? 17.202 -25.634 -5.395 1 98.07 109 LEU A N 1
ATOM 802 C CA . LEU A 1 109 ? 15.796 -25.633 -5.782 1 98.07 109 LEU A CA 1
ATOM 803 C C . LEU A 1 109 ? 15.592 -24.879 -7.092 1 98.07 109 LEU A C 1
ATOM 805 O O . LEU A 1 109 ? 14.746 -25.256 -7.905 1 98.07 109 LEU A O 1
ATOM 809 N N . ALA A 1 110 ? 16.36 -23.837 -7.309 1 98.32 110 ALA A N 1
ATOM 810 C CA . ALA A 1 110 ? 16.277 -23.094 -8.564 1 98.32 110 ALA A CA 1
ATOM 811 C C . ALA A 1 110 ? 16.721 -23.955 -9.742 1 98.32 110 ALA A C 1
ATOM 813 O O . ALA A 1 110 ? 16.074 -23.964 -10.792 1 98.32 110 ALA A O 1
ATOM 814 N N . ARG A 1 111 ? 17.785 -24.687 -9.559 1 98.51 111 ARG A N 1
ATOM 815 C CA . ARG A 1 111 ? 18.287 -25.58 -10.599 1 98.51 111 ARG A CA 1
ATOM 816 C C . ARG A 1 111 ? 17.278 -26.68 -10.91 1 98.51 111 ARG A C 1
ATOM 818 O O . ARG A 1 111 ? 17.003 -26.965 -12.078 1 98.51 111 ARG A O 1
ATOM 825 N N . ASP A 1 112 ? 16.758 -27.227 -9.861 1 98.24 112 ASP A N 1
ATOM 826 C CA . ASP A 1 112 ? 15.786 -28.303 -10.032 1 98.24 112 ASP A CA 1
ATOM 827 C C . ASP A 1 112 ? 14.514 -27.792 -10.706 1 98.24 112 ASP A C 1
ATOM 829 O O . ASP A 1 112 ? 13.921 -28.487 -11.533 1 98.24 112 ASP A O 1
ATOM 833 N N . ALA A 1 113 ? 14.073 -26.614 -10.323 1 97.86 113 ALA A N 1
ATOM 834 C CA . ALA A 1 113 ? 12.884 -26.022 -10.932 1 97.86 113 ALA A CA 1
ATOM 835 C C . ALA A 1 113 ? 13.086 -25.803 -12.429 1 97.86 113 ALA A C 1
ATOM 837 O O . ALA A 1 113 ? 12.215 -26.139 -13.235 1 97.86 113 ALA A O 1
ATOM 838 N N . ALA A 1 114 ? 14.232 -25.305 -12.781 1 97.78 114 ALA A N 1
ATOM 839 C CA . ALA A 1 114 ? 14.552 -25.087 -14.19 1 97.78 114 ALA A CA 1
ATOM 840 C C . ALA A 1 114 ? 14.549 -26.403 -14.963 1 97.78 114 ALA A C 1
ATOM 842 O O . ALA A 1 114 ? 13.972 -26.491 -16.049 1 97.78 114 ALA A O 1
ATOM 843 N N . ALA A 1 115 ? 15.131 -27.369 -14.339 1 97.85 115 ALA A N 1
ATOM 844 C CA . ALA A 1 115 ? 15.216 -28.681 -14.975 1 97.85 115 ALA A CA 1
ATOM 845 C C . ALA A 1 115 ? 13.834 -29.315 -15.112 1 97.85 115 ALA A C 1
ATOM 847 O O . ALA A 1 115 ? 13.629 -30.199 -15.947 1 97.85 115 ALA A O 1
ATOM 848 N N . SER A 1 116 ? 12.921 -28.868 -14.343 1 95.93 116 SER A N 1
ATOM 849 C CA . SER A 1 116 ? 11.586 -29.458 -14.318 1 95.93 116 SER A CA 1
ATOM 850 C C . SER A 1 116 ? 10.619 -28.677 -15.201 1 95.93 116 SER A C 1
ATOM 852 O O . SER A 1 116 ? 9.444 -29.031 -15.308 1 95.93 116 SER A O 1
ATOM 854 N N . GLY A 1 117 ? 11.094 -27.58 -15.769 1 94.79 117 GLY A N 1
ATOM 855 C CA . GLY A 1 117 ? 10.257 -26.912 -16.753 1 94.79 117 GLY A CA 1
ATOM 856 C C . GLY A 1 117 ? 9.925 -25.479 -16.379 1 94.79 117 GLY A C 1
ATOM 857 O O . GLY A 1 117 ? 9.224 -24.786 -17.119 1 94.79 117 GLY A O 1
ATOM 858 N N . ALA A 1 118 ? 10.428 -24.948 -15.294 1 96.06 118 ALA A N 1
ATOM 859 C CA . ALA A 1 118 ? 10.183 -23.554 -14.929 1 96.06 118 ALA A CA 1
ATOM 860 C C . ALA A 1 118 ? 11.062 -22.612 -15.746 1 96.06 118 ALA A C 1
ATOM 862 O O . ALA A 1 118 ? 12.241 -22.893 -15.973 1 96.06 118 ALA A O 1
ATOM 863 N N . GLU A 1 119 ? 10.501 -21.552 -16.164 1 95.9 119 GLU A N 1
ATOM 864 C CA . GLU A 1 119 ? 11.251 -20.577 -16.95 1 95.9 119 GLU A CA 1
ATOM 865 C C . GLU A 1 119 ? 11.68 -19.39 -16.093 1 95.9 119 GLU A C 1
ATOM 867 O O . GLU A 1 119 ? 12.534 -18.599 -16.5 1 95.9 119 GLU A O 1
ATOM 872 N N . PHE A 1 120 ? 11.046 -19.234 -14.931 1 96.51 120 PHE A N 1
ATOM 873 C CA . PHE A 1 120 ? 11.393 -18.245 -13.917 1 96.51 120 PHE A CA 1
ATOM 874 C C . PHE A 1 120 ? 11.326 -18.854 -12.521 1 96.51 120 PHE A C 1
ATOM 876 O O . PHE A 1 120 ? 10.596 -19.821 -12.295 1 96.51 120 PHE A O 1
ATOM 883 N N . VAL A 1 121 ? 12.077 -18.212 -11.642 1 97.4 121 VAL A N 1
ATOM 884 C CA . VAL A 1 121 ? 11.946 -18.642 -10.254 1 97.4 121 VAL A CA 1
ATOM 885 C C . VAL A 1 121 ? 11.651 -17.437 -9.365 1 97.4 121 VAL A C 1
ATOM 887 O O . VAL A 1 121 ? 12.082 -16.32 -9.659 1 97.4 121 VAL A O 1
ATOM 890 N N . LEU A 1 122 ? 10.908 -17.676 -8.373 1 97.42 122 LEU A N 1
ATOM 891 C CA . LEU A 1 122 ? 10.492 -16.704 -7.368 1 97.42 122 LEU A CA 1
ATOM 892 C C . LEU A 1 122 ? 11.152 -16.995 -6.025 1 97.42 122 LEU A C 1
ATOM 894 O O . LEU A 1 122 ? 11.001 -18.089 -5.478 1 97.42 122 LEU A O 1
ATOM 898 N N . VAL A 1 123 ? 11.829 -15.958 -5.458 1 98.2 123 VAL A N 1
ATOM 899 C CA . VAL A 1 123 ? 12.648 -16.209 -4.276 1 98.2 123 VAL A CA 1
ATOM 900 C C . VAL A 1 123 ? 12.235 -15.263 -3.151 1 98.2 123 VAL A C 1
ATOM 902 O O . VAL A 1 123 ? 12.381 -14.044 -3.272 1 98.2 123 VAL A O 1
ATOM 905 N N . VAL A 1 124 ? 11.765 -15.826 -2.075 1 97.47 124 VAL A N 1
ATOM 906 C CA . VAL A 1 124 ? 11.385 -15.067 -0.888 1 97.47 124 VAL A CA 1
ATOM 907 C C . VAL A 1 124 ? 12.573 -14.97 0.066 1 97.47 124 VAL A C 1
ATOM 909 O O . VAL A 1 124 ? 13.379 -15.9 0.16 1 97.47 124 VAL A O 1
ATOM 912 N N . PRO A 1 125 ? 12.798 -13.849 0.755 1 96.56 125 PRO A N 1
ATOM 913 C CA . PRO A 1 125 ? 13.872 -13.762 1.748 1 96.56 125 PRO A CA 1
ATOM 914 C C . PRO A 1 125 ? 13.793 -14.866 2.8 1 96.56 125 PRO A C 1
ATOM 916 O O . PRO A 1 125 ? 12.698 -15.235 3.233 1 96.56 125 PRO A O 1
ATOM 919 N N . PRO A 1 126 ? 14.943 -15.332 3.167 1 95.68 126 PRO A N 1
ATOM 920 C CA . PRO A 1 126 ? 14.946 -16.326 4.243 1 95.68 126 PRO A CA 1
ATOM 921 C C . PRO A 1 126 ? 14.634 -15.719 5.608 1 95.68 126 PRO A C 1
ATOM 923 O O . PRO A 1 126 ? 15.437 -14.951 6.145 1 95.68 126 PRO A O 1
ATOM 926 N N . GLY A 1 127 ? 13.586 -16.128 6.214 1 93.7 127 GLY A N 1
ATOM 927 C CA . GLY A 1 127 ? 13.042 -15.406 7.353 1 93.7 127 GLY A CA 1
ATOM 928 C C . GLY A 1 127 ? 13.384 -16.046 8.685 1 93.7 127 GLY A C 1
ATOM 929 O O . GLY A 1 127 ? 13.09 -15.485 9.743 1 93.7 127 GLY A O 1
ATOM 930 N N . TYR A 1 128 ? 14.099 -17.233 8.697 1 92.45 128 TYR A N 1
ATOM 931 C CA . TYR A 1 128 ? 14.287 -17.952 9.952 1 92.45 128 TYR A CA 1
ATOM 932 C C . TYR A 1 128 ? 15.132 -17.139 10.926 1 92.45 128 TYR A C 1
ATOM 934 O O . TYR A 1 128 ? 14.809 -17.051 12.113 1 92.45 128 TYR A O 1
ATOM 942 N N . TYR A 1 129 ? 16.2 -16.543 10.489 1 95.13 129 TYR A N 1
ATOM 943 C CA . TYR A 1 129 ? 17.071 -15.716 11.317 1 95.13 129 TYR A CA 1
ATOM 944 C C . TYR A 1 129 ? 16.832 -14.235 11.05 1 95.13 129 TYR A C 1
ATOM 946 O O . TYR A 1 129 ? 17.783 -13.457 10.936 1 95.13 129 TYR A O 1
ATOM 954 N N . ALA A 1 130 ? 15.592 -13.883 10.952 1 94 130 ALA A N 1
ATOM 955 C CA . ALA A 1 130 ? 15.177 -12.547 10.53 1 94 130 ALA A CA 1
ATOM 956 C C . ALA A 1 130 ? 15.75 -11.477 11.455 1 94 130 ALA A C 1
ATOM 958 O O . ALA A 1 130 ? 16.078 -10.375 11.011 1 94 130 ALA A O 1
ATOM 959 N N . ARG A 1 131 ? 15.853 -11.755 12.722 1 91.22 131 ARG A N 1
ATOM 960 C CA . ARG A 1 131 ? 16.346 -10.766 13.675 1 91.22 131 ARG A CA 1
ATOM 961 C C . ARG A 1 131 ? 17.723 -10.252 13.266 1 91.22 131 ARG A C 1
ATOM 963 O O . ARG A 1 131 ? 18.003 -9.057 13.376 1 91.22 131 ARG A O 1
ATOM 970 N N . VAL A 1 132 ? 18.517 -11.157 12.74 1 91.4 132 VAL A N 1
ATOM 971 C CA . VAL A 1 132 ? 19.879 -10.812 12.345 1 91.4 132 VAL A CA 1
ATOM 972 C C . VAL A 1 132 ? 19.875 -10.23 10.933 1 91.4 132 VAL A C 1
ATOM 974 O O . VAL A 1 132 ? 20.56 -9.241 10.66 1 91.4 132 VAL A O 1
ATOM 977 N N . LEU A 1 133 ? 19.067 -10.743 10.136 1 93.21 133 LEU A N 1
ATOM 978 C CA . LEU A 1 133 ? 19.097 -10.409 8.716 1 93.21 133 LEU A CA 1
ATOM 979 C C . LEU A 1 133 ? 18.46 -9.046 8.465 1 93.21 133 LEU A C 1
ATOM 981 O O . LEU A 1 133 ? 18.869 -8.323 7.554 1 93.21 133 LEU A O 1
ATOM 985 N N . LYS A 1 134 ? 17.491 -8.642 9.25 1 92.29 134 LYS A N 1
ATOM 986 C CA . LYS A 1 134 ? 16.826 -7.352 9.093 1 92.29 134 LYS A CA 1
ATOM 987 C C . LYS A 1 134 ? 17.798 -6.2 9.332 1 92.29 134 LYS A C 1
ATOM 989 O O . LYS A 1 134 ? 17.694 -5.15 8.694 1 92.29 134 LYS A O 1
ATOM 994 N N . GLY A 1 135 ? 18.768 -6.407 10.13 1 90.56 135 GLY A N 1
ATOM 995 C CA . GLY A 1 135 ? 19.748 -5.379 10.443 1 90.56 135 GLY A CA 1
ATOM 996 C C . GLY A 1 135 ? 20.982 -5.443 9.563 1 90.56 135 GLY A C 1
ATOM 997 O O . GLY A 1 135 ? 21.941 -4.698 9.774 1 90.56 135 GLY A O 1
ATOM 998 N N . ASN A 1 136 ? 20.934 -6.342 8.539 1 93.39 136 ASN A N 1
ATOM 999 C CA . ASN A 1 136 ? 22.108 -6.56 7.701 1 93.39 136 ASN A CA 1
ATOM 1000 C C . ASN A 1 136 ? 21.74 -6.6 6.22 1 93.39 136 ASN A C 1
ATOM 1002 O O . ASN A 1 136 ? 21.788 -7.659 5.592 1 93.39 136 ASN A O 1
ATOM 1006 N N . PRO A 1 137 ? 21.511 -5.449 5.689 1 94.22 137 PRO A N 1
ATOM 1007 C CA . PRO A 1 137 ? 21.118 -5.404 4.278 1 94.22 137 PRO A CA 1
ATOM 1008 C C . PRO A 1 137 ? 22.155 -6.04 3.356 1 94.22 137 PRO A C 1
ATOM 1010 O O . PRO A 1 137 ? 21.798 -6.627 2.331 1 94.22 137 PRO A O 1
ATOM 1013 N N . ALA A 1 138 ? 23.403 -5.948 3.697 1 96.42 138 ALA A N 1
ATOM 1014 C CA . ALA A 1 138 ? 24.464 -6.525 2.875 1 96.42 138 ALA A CA 1
ATOM 1015 C C . ALA A 1 138 ? 24.301 -8.038 2.752 1 96.42 138 ALA A C 1
ATOM 1017 O O . ALA A 1 138 ? 24.532 -8.608 1.683 1 96.42 138 ALA A O 1
ATOM 1018 N N . ALA A 1 139 ? 23.965 -8.654 3.804 1 96.45 139 ALA A N 1
ATOM 1019 C CA . ALA A 1 139 ? 23.746 -10.098 3.785 1 96.45 139 ALA A CA 1
ATOM 1020 C C . ALA A 1 139 ? 22.57 -10.463 2.883 1 96.45 139 ALA A C 1
ATOM 1022 O O . ALA A 1 139 ? 22.627 -11.453 2.15 1 96.45 139 ALA A O 1
ATOM 1023 N N . MET A 1 140 ? 21.566 -9.693 2.939 1 96.75 140 MET A N 1
ATOM 1024 C CA . MET A 1 140 ? 20.391 -9.929 2.105 1 96.75 140 MET A CA 1
ATOM 1025 C C . MET A 1 140 ? 20.721 -9.725 0.63 1 96.75 140 MET A C 1
ATOM 1027 O O . MET A 1 140 ? 20.283 -10.501 -0.222 1 96.75 140 MET A O 1
ATOM 1031 N N . HIS A 1 141 ? 21.52 -8.623 0.404 1 98.28 141 HIS A N 1
ATOM 1032 C CA . HIS A 1 141 ? 21.965 -8.403 -0.967 1 98.28 141 HIS A CA 1
ATOM 1033 C C . HIS A 1 141 ? 22.742 -9.605 -1.494 1 98.28 141 HIS A C 1
ATOM 1035 O O . HIS A 1 141 ? 22.461 -10.1 -2.588 1 98.28 141 HIS A O 1
ATOM 1041 N N . LYS A 1 142 ? 23.643 -10.03 -0.688 1 98.09 142 LYS A N 1
ATOM 1042 C CA . LYS A 1 142 ? 24.491 -11.147 -1.094 1 98.09 142 LYS A CA 1
ATOM 1043 C C . LYS A 1 142 ? 23.66 -12.399 -1.364 1 98.09 142 LYS A C 1
ATOM 1045 O O . LYS A 1 142 ? 23.932 -13.138 -2.312 1 98.09 142 LYS A O 1
ATOM 1050 N N . PHE A 1 143 ? 22.688 -12.686 -0.605 1 98.37 143 PHE A N 1
ATOM 1051 C CA . PHE A 1 143 ? 21.797 -13.826 -0.785 1 98.37 143 PHE A CA 1
ATOM 1052 C C . PHE A 1 143 ? 21.181 -13.817 -2.179 1 98.37 143 PHE A C 1
ATOM 1054 O O . PHE A 1 143 ? 21.306 -14.79 -2.925 1 98.37 143 PHE A O 1
ATOM 1061 N N . PHE A 1 144 ? 20.595 -12.737 -2.535 1 98.64 144 PHE A N 1
ATOM 1062 C CA . PHE A 1 144 ? 19.913 -12.655 -3.821 1 98.64 144 PHE A CA 1
ATOM 1063 C C . PHE A 1 144 ? 20.916 -12.681 -4.968 1 98.64 144 PHE A C 1
ATOM 1065 O O . PHE A 1 144 ? 20.669 -13.307 -6.002 1 98.64 144 PHE A O 1
ATOM 1072 N N . ILE A 1 145 ? 22.032 -11.982 -4.812 1 98.56 145 ILE A N 1
ATOM 1073 C CA . ILE A 1 145 ? 23.053 -11.925 -5.852 1 98.56 145 ILE A CA 1
ATOM 1074 C C . ILE A 1 145 ? 23.62 -13.322 -6.096 1 98.56 145 ILE A C 1
ATOM 1076 O O . ILE A 1 145 ? 23.774 -13.744 -7.245 1 98.56 145 ILE A O 1
ATOM 1080 N N . ASP A 1 146 ? 23.875 -14.073 -5 1 98.67 146 ASP A N 1
ATOM 1081 C CA . ASP A 1 146 ? 24.404 -15.427 -5.123 1 98.67 146 ASP A CA 1
ATOM 1082 C C . ASP A 1 146 ? 23.393 -16.354 -5.794 1 98.67 146 ASP A C 1
ATOM 1084 O O . ASP A 1 146 ? 23.754 -17.153 -6.66 1 98.67 146 ASP A O 1
ATOM 1088 N N . VAL A 1 147 ? 22.133 -16.269 -5.426 1 98.68 147 VAL A N 1
ATOM 1089 C CA . VAL A 1 147 ? 21.087 -17.1 -6.012 1 98.68 147 VAL A CA 1
ATOM 1090 C C . VAL A 1 147 ? 20.951 -16.787 -7.5 1 98.68 147 VAL A C 1
ATOM 1092 O O . VAL A 1 147 ? 20.878 -17.697 -8.328 1 98.68 147 VAL A O 1
ATOM 1095 N N . ALA A 1 148 ? 20.966 -15.51 -7.819 1 98.16 148 ALA A N 1
ATOM 1096 C CA . ALA A 1 148 ? 20.818 -15.085 -9.208 1 98.16 148 ALA A CA 1
ATOM 1097 C C . ALA A 1 148 ? 21.987 -15.574 -10.059 1 98.16 148 ALA A C 1
ATOM 1099 O O . ALA A 1 148 ? 21.798 -15.986 -11.206 1 98.16 148 ALA A O 1
ATOM 1100 N N . ALA A 1 149 ? 23.18 -15.514 -9.514 1 98.16 149 ALA A N 1
ATOM 1101 C CA . ALA A 1 149 ? 24.381 -15.933 -10.2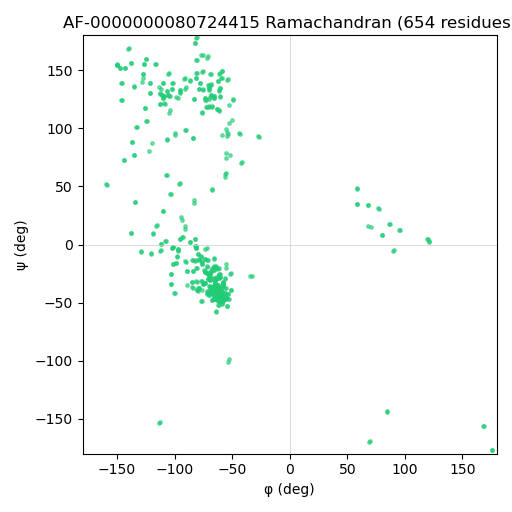33 1 98.16 149 ALA A CA 1
ATOM 1102 C C . ALA A 1 149 ? 24.344 -17.427 -10.54 1 98.16 149 ALA A C 1
ATOM 1104 O O . ALA A 1 149 ? 24.864 -17.869 -11.567 1 98.16 149 ALA A O 1
ATOM 1105 N N . ALA A 1 150 ? 23.706 -18.142 -9.709 1 98.41 150 ALA A N 1
ATOM 1106 C CA . ALA A 1 150 ? 23.746 -19.598 -9.823 1 98.41 150 ALA A CA 1
ATOM 1107 C C . ALA A 1 150 ? 22.498 -20.128 -10.522 1 98.41 150 ALA A C 1
ATOM 1109 O O . ALA A 1 150 ? 22.461 -21.285 -10.949 1 98.41 150 ALA A O 1
ATOM 1110 N N . SER A 1 151 ? 21.434 -19.37 -10.651 1 98.16 151 SER A N 1
ATOM 1111 C CA . SER A 1 151 ? 20.174 -19.815 -11.238 1 98.16 151 SER A CA 1
ATOM 1112 C C . SER A 1 151 ? 20.275 -19.911 -12.756 1 98.16 151 SER A C 1
ATOM 1114 O O . SER A 1 151 ? 20.736 -18.976 -13.414 1 98.16 151 SER A O 1
ATOM 1116 N N . PRO A 1 152 ? 19.81 -20.994 -13.309 1 97.58 152 PRO A N 1
ATOM 1117 C CA . PRO A 1 152 ? 19.826 -21.135 -14.767 1 97.58 152 PRO A CA 1
ATOM 1118 C C . PRO A 1 152 ? 18.727 -20.324 -15.45 1 97.58 152 PRO A C 1
ATOM 1120 O O . PRO A 1 152 ? 18.735 -20.176 -16.675 1 97.58 152 PRO A O 1
ATOM 1123 N N . VAL A 1 153 ? 17.763 -19.874 -14.706 1 96.66 153 VAL A N 1
ATOM 1124 C CA . VAL A 1 153 ? 16.661 -19.077 -15.235 1 96.66 153 VAL A CA 1
ATOM 1125 C C . VAL A 1 153 ? 16.56 -17.76 -14.468 1 96.66 153 VAL A C 1
ATOM 1127 O O . VAL A 1 153 ? 17.07 -17.645 -13.351 1 96.66 153 VAL A O 1
ATOM 1130 N N . PRO A 1 154 ? 15.927 -16.733 -15.023 1 96.61 154 PRO A N 1
ATOM 1131 C CA . PRO A 1 154 ? 15.801 -15.436 -14.352 1 96.61 154 PRO A CA 1
ATOM 1132 C C . PRO A 1 154 ? 15.092 -15.536 -13.004 1 96.61 154 PRO A C 1
ATOM 1134 O O . PRO A 1 154 ? 14.191 -16.361 -12.835 1 96.61 154 PRO A O 1
ATOM 1137 N N . VAL A 1 155 ? 15.48 -14.636 -12.103 1 97.3 155 VAL A N 1
ATOM 1138 C CA . VAL A 1 155 ? 15.008 -14.661 -10.723 1 97.3 155 VAL A CA 1
ATOM 1139 C C . VAL A 1 155 ? 14.12 -13.447 -10.458 1 97.3 155 VAL A C 1
ATOM 1141 O O . VAL A 1 155 ? 14.481 -12.32 -10.804 1 97.3 155 VAL A O 1
ATOM 1144 N N . ILE A 1 156 ? 13.004 -13.701 -9.917 1 96.96 156 ILE A N 1
ATOM 1145 C CA . ILE A 1 156 ? 12.109 -12.653 -9.44 1 96.96 156 ILE A CA 1
ATOM 1146 C C . ILE A 1 156 ? 12.147 -12.597 -7.914 1 96.96 156 ILE A C 1
ATOM 1148 O O . ILE A 1 156 ? 12 -13.623 -7.245 1 96.96 156 ILE A O 1
ATOM 1152 N N . ILE A 1 157 ? 12.357 -11.45 -7.337 1 98.06 157 ILE A N 1
ATOM 1153 C CA . ILE A 1 157 ? 12.309 -11.265 -5.89 1 98.06 157 ILE A CA 1
ATOM 1154 C C . ILE A 1 157 ? 10.859 -11.31 -5.412 1 98.06 157 ILE A C 1
ATOM 1156 O O . ILE A 1 157 ? 9.987 -10.659 -5.993 1 98.06 157 ILE A O 1
ATOM 1160 N N . TYR A 1 158 ? 10.606 -12.153 -4.472 1 97.51 158 TYR A N 1
ATOM 1161 C CA . TYR A 1 158 ? 9.31 -12.223 -3.806 1 97.51 158 TYR A CA 1
ATOM 1162 C C . TYR A 1 158 ? 9.341 -11.489 -2.471 1 97.51 158 TYR A C 1
ATOM 1164 O O . TYR A 1 158 ? 9.685 -12.074 -1.442 1 97.51 158 TYR A O 1
ATOM 1172 N N . ASN A 1 159 ? 8.943 -10.25 -2.453 1 97.96 159 ASN A N 1
ATOM 1173 C CA . ASN A 1 159 ? 8.924 -9.466 -1.223 1 97.96 159 ASN A CA 1
ATOM 1174 C C . ASN A 1 159 ? 7.586 -9.589 -0.499 1 97.96 159 ASN A C 1
ATOM 1176 O O . ASN A 1 159 ? 6.633 -8.879 -0.824 1 97.96 159 ASN A O 1
ATOM 1180 N N . TYR A 1 160 ? 7.546 -10.442 0.477 1 96.16 160 TYR A N 1
ATOM 1181 C CA . TYR A 1 160 ? 6.353 -10.69 1.279 1 96.16 160 TYR A CA 1
ATOM 1182 C C . TYR A 1 160 ? 6.702 -10.788 2.759 1 96.16 160 TYR A C 1
ATOM 1184 O O . TYR A 1 160 ? 6.794 -11.887 3.31 1 96.16 160 TYR A O 1
ATOM 1192 N N . PRO A 1 161 ? 6.701 -9.649 3.443 1 95.71 161 PRO A N 1
ATOM 1193 C CA . PRO A 1 161 ? 7.143 -9.625 4.839 1 95.71 161 PRO A CA 1
ATOM 1194 C C . PRO A 1 161 ? 6.331 -10.56 5.732 1 95.71 161 PRO A C 1
ATOM 1196 O O . PRO A 1 161 ? 6.875 -11.157 6.664 1 95.71 161 PRO A O 1
ATOM 1199 N N . ALA A 1 162 ? 5.073 -10.74 5.46 1 92.16 162 ALA A N 1
ATOM 1200 C CA . ALA A 1 162 ? 4.197 -11.534 6.317 1 92.16 162 ALA A CA 1
ATOM 1201 C C . ALA A 1 162 ? 4.679 -12.979 6.406 1 92.16 162 ALA A C 1
ATOM 1203 O O . ALA A 1 162 ? 4.484 -13.643 7.426 1 92.16 162 ALA A O 1
ATOM 1204 N N . VAL A 1 163 ? 5.421 -13.485 5.367 1 92.7 163 VAL A N 1
ATOM 1205 C CA . VAL A 1 163 ? 5.833 -14.885 5.388 1 92.7 163 VAL A CA 1
ATOM 1206 C C . VAL A 1 163 ? 7.349 -14.975 5.548 1 92.7 163 VAL A C 1
ATOM 1208 O O . VAL A 1 163 ? 7.915 -16.07 5.55 1 92.7 163 VAL A O 1
ATOM 1211 N N . ALA A 1 164 ? 7.995 -13.823 5.521 1 95.86 164 ALA A N 1
ATOM 1212 C CA . ALA A 1 164 ? 9.449 -13.783 5.654 1 95.86 164 ALA A CA 1
ATOM 1213 C C . ALA A 1 164 ? 9.861 -13.184 6.996 1 95.86 164 ALA A C 1
ATOM 1215 O O . ALA A 1 164 ? 10.873 -12.485 7.086 1 95.86 164 ALA A O 1
ATOM 1216 N N . SER A 1 165 ? 8.965 -13.367 8.008 1 94.88 165 SER A N 1
ATOM 1217 C CA . SER A 1 165 ? 9.227 -12.949 9.381 1 94.88 165 SER A CA 1
ATOM 1218 C C . SER A 1 165 ? 9.51 -11.453 9.459 1 94.88 165 SER A C 1
ATOM 1220 O O . SER A 1 165 ? 10.385 -11.019 10.212 1 94.88 165 SER A O 1
ATOM 1222 N N . GLY A 1 166 ? 8.835 -10.704 8.623 1 95.28 166 GLY A N 1
ATOM 1223 C CA . GLY A 1 166 ? 8.875 -9.254 8.713 1 95.28 166 GLY A CA 1
ATOM 1224 C C . GLY A 1 166 ? 9.985 -8.635 7.886 1 95.28 166 GLY A C 1
ATOM 1225 O O . GLY A 1 166 ? 10.129 -7.411 7.846 1 95.28 166 GLY A O 1
ATOM 1226 N N . ILE A 1 167 ? 10.877 -9.446 7.249 1 96.63 167 ILE A N 1
ATOM 1227 C CA . ILE A 1 167 ? 11.88 -8.878 6.355 1 96.63 167 ILE A CA 1
ATOM 1228 C C . ILE A 1 167 ? 11.192 -8.194 5.176 1 96.63 167 ILE A C 1
ATOM 1230 O O . ILE A 1 167 ? 10.464 -8.836 4.416 1 96.63 167 ILE A O 1
ATOM 1234 N N . ASP A 1 168 ? 11.38 -6.928 5.097 1 96.94 168 ASP A N 1
ATOM 1235 C CA . ASP A 1 168 ? 10.837 -6.083 4.038 1 96.94 168 ASP A CA 1
ATOM 1236 C C . ASP A 1 168 ? 11.946 -5.306 3.333 1 96.94 168 ASP A C 1
ATOM 1238 O O . ASP A 1 168 ? 12.505 -4.362 3.896 1 96.94 168 ASP A O 1
ATOM 1242 N N . LEU A 1 169 ? 12.264 -5.726 2.109 1 97.52 169 LEU A N 1
ATOM 1243 C CA . LEU A 1 169 ? 13.291 -5.011 1.361 1 97.52 169 LEU A CA 1
ATOM 1244 C C . LEU A 1 169 ? 12.831 -3.598 1.019 1 97.52 169 LEU A C 1
ATOM 1246 O O . LEU A 1 169 ? 11.718 -3.405 0.525 1 97.52 169 LEU A O 1
ATOM 1250 N N . ASP A 1 170 ? 13.583 -2.645 1.327 1 95.48 170 ASP A N 1
ATOM 1251 C CA . ASP A 1 170 ? 13.2 -1.304 0.896 1 95.48 170 ASP A CA 1
ATOM 1252 C C . ASP A 1 170 ? 13.62 -1.051 -0.55 1 95.48 170 ASP A C 1
ATOM 1254 O O . ASP A 1 170 ? 14.294 -1.884 -1.161 1 95.48 170 ASP A O 1
ATOM 1258 N N . SER A 1 171 ? 13.22 0.083 -1.147 1 96.58 171 SER A N 1
ATOM 1259 C CA . SER A 1 171 ? 13.46 0.374 -2.556 1 96.58 171 SER A CA 1
ATOM 1260 C C . SER A 1 171 ? 14.953 0.454 -2.857 1 96.58 171 SER A C 1
ATOM 1262 O O . SER A 1 171 ? 15.401 0.022 -3.921 1 96.58 171 SER A O 1
ATOM 1264 N N . ASP A 1 172 ? 15.784 1.013 -1.935 1 96.18 172 ASP A N 1
ATOM 1265 C CA . ASP A 1 172 ? 17.226 1.108 -2.141 1 96.18 172 ASP A CA 1
ATOM 1266 C C . ASP A 1 172 ? 17.859 -0.278 -2.242 1 96.18 172 ASP A C 1
ATOM 1268 O O . ASP A 1 172 ? 18.741 -0.504 -3.073 1 96.18 172 ASP A O 1
ATOM 1272 N N . ASP A 1 173 ? 17.382 -1.209 -1.39 1 97.07 173 ASP A N 1
ATOM 1273 C CA . ASP A 1 173 ? 17.878 -2.582 -1.423 1 97.07 173 ASP A CA 1
ATOM 1274 C C . ASP A 1 173 ? 17.572 -3.243 -2.765 1 97.07 173 ASP A C 1
ATOM 1276 O O . ASP A 1 173 ? 18.45 -3.859 -3.374 1 97.07 173 ASP A O 1
ATOM 1280 N N . VAL A 1 174 ? 16.364 -3.103 -3.188 1 97.56 174 VAL A N 1
ATOM 1281 C CA . VAL A 1 174 ? 15.916 -3.734 -4.425 1 97.56 174 VAL A CA 1
ATOM 1282 C C . VAL A 1 174 ? 16.729 -3.2 -5.602 1 97.56 174 VAL A C 1
ATOM 1284 O O . VAL A 1 174 ? 17.182 -3.97 -6.452 1 97.56 174 VAL A O 1
ATOM 1287 N N . VAL A 1 175 ? 16.928 -1.871 -5.629 1 96.61 175 VAL A N 1
ATOM 1288 C CA . VAL A 1 175 ? 17.672 -1.228 -6.708 1 96.61 175 VAL A CA 1
ATOM 1289 C C . VAL A 1 175 ? 19.118 -1.719 -6.703 1 96.61 175 VAL A C 1
ATOM 1291 O O . VAL A 1 175 ? 19.676 -2.036 -7.756 1 96.61 175 VAL A O 1
ATOM 1294 N N . ALA A 1 176 ? 19.719 -1.804 -5.52 1 97.17 176 ALA A N 1
ATOM 1295 C CA . ALA A 1 176 ? 21.095 -2.279 -5.395 1 97.17 176 ALA A CA 1
ATOM 1296 C C . ALA A 1 176 ? 21.229 -3.712 -5.904 1 97.17 176 ALA A C 1
ATOM 1298 O O . ALA A 1 176 ? 22.168 -4.032 -6.637 1 97.17 176 ALA A O 1
ATOM 1299 N N . ILE A 1 177 ? 20.303 -4.597 -5.589 1 97.7 177 ILE A N 1
ATOM 1300 C CA . ILE A 1 177 ? 20.319 -5.995 -6.004 1 97.7 177 ILE A CA 1
ATOM 1301 C C . ILE A 1 177 ? 20.15 -6.085 -7.519 1 97.7 177 ILE A C 1
ATOM 1303 O O . ILE A 1 177 ? 20.895 -6.801 -8.192 1 97.7 177 ILE A O 1
ATOM 1307 N N . ALA A 1 178 ? 19.175 -5.347 -8.062 1 96.04 178 ALA A N 1
ATOM 1308 C CA . ALA A 1 178 ? 18.883 -5.364 -9.493 1 96.04 178 ALA A CA 1
ATOM 1309 C C . ALA A 1 178 ? 20.099 -4.93 -10.306 1 96.04 178 ALA A C 1
ATOM 1311 O O . ALA A 1 178 ? 20.37 -5.485 -11.373 1 96.04 178 ALA A O 1
ATOM 1312 N N . ARG A 1 179 ? 20.816 -3.967 -9.816 1 94.89 179 ARG A N 1
ATOM 1313 C CA . ARG A 1 179 ? 21.983 -3.442 -10.518 1 94.89 179 ARG A CA 1
ATOM 1314 C C . ARG A 1 179 ? 23.156 -4.412 -10.432 1 94.89 179 ARG A C 1
ATOM 1316 O O . ARG A 1 179 ? 23.943 -4.527 -11.374 1 94.89 179 ARG A O 1
ATOM 1323 N N . ALA A 1 180 ? 23.242 -5.09 -9.38 1 96.25 180 ALA A N 1
ATOM 1324 C CA . ALA A 1 180 ? 24.396 -5.947 -9.121 1 96.25 180 ALA A CA 1
ATOM 1325 C C . ALA A 1 180 ? 24.233 -7.305 -9.797 1 96.25 180 ALA A C 1
ATOM 1327 O O . ALA A 1 180 ? 25.216 -8.014 -10.026 1 96.25 180 ALA A O 1
ATOM 1328 N N . ALA A 1 181 ? 23.008 -7.715 -10.087 1 95.96 181 ALA A N 1
ATOM 1329 C CA . ALA A 1 181 ? 22.741 -9.058 -10.597 1 95.96 181 ALA A CA 1
ATOM 1330 C C . ALA A 1 181 ? 21.803 -9.011 -11.8 1 95.96 181 ALA A C 1
ATOM 1332 O O . ALA A 1 181 ? 20.58 -9.043 -11.644 1 95.96 181 ALA A O 1
ATOM 1333 N N . PRO A 1 182 ? 22.255 -9.121 -12.928 1 90.96 182 PRO A N 1
ATOM 1334 C CA . PRO A 1 182 ? 21.443 -8.978 -14.139 1 90.96 182 PRO A CA 1
ATOM 1335 C C . PRO A 1 182 ? 20.393 -10.078 -14.278 1 90.96 182 PRO A C 1
ATOM 1337 O O . PRO A 1 182 ? 19.393 -9.896 -14.977 1 90.96 182 PRO A O 1
ATOM 1340 N N . ASN A 1 183 ? 20.686 -11.213 -13.575 1 95.09 183 ASN A N 1
ATOM 1341 C CA . ASN A 1 183 ? 19.741 -12.321 -13.657 1 95.09 183 ASN A CA 1
ATOM 1342 C C . ASN A 1 183 ? 18.536 -12.098 -12.746 1 95.09 183 ASN A C 1
ATOM 1344 O O . ASN A 1 183 ? 17.588 -12.885 -12.762 1 95.09 183 ASN A O 1
ATOM 1348 N N . ILE A 1 184 ? 18.581 -11.066 -11.908 1 96.2 184 ILE A N 1
ATOM 1349 C CA . ILE A 1 184 ? 17.381 -10.584 -11.233 1 96.2 184 ILE A CA 1
ATOM 1350 C C . ILE A 1 184 ? 16.527 -9.779 -12.21 1 96.2 184 ILE A C 1
ATOM 1352 O O . ILE A 1 184 ? 16.921 -8.691 -12.637 1 96.2 184 ILE A O 1
ATOM 1356 N N . CYS A 1 185 ? 15.373 -10.315 -12.506 1 94.64 185 CYS A N 1
ATOM 1357 C CA . CYS A 1 185 ? 14.643 -9.697 -13.606 1 94.64 185 CYS A CA 1
ATOM 1358 C C . CYS A 1 185 ? 13.383 -9.002 -13.102 1 94.64 185 CYS A C 1
ATOM 1360 O O . CYS A 1 185 ? 12.611 -8.457 -13.893 1 94.64 185 CYS A O 1
ATOM 1362 N N . GLY A 1 186 ? 13.132 -9.046 -11.803 1 96 186 GLY A N 1
ATOM 1363 C CA . GLY A 1 186 ? 11.949 -8.35 -11.321 1 96 186 GLY A CA 1
ATOM 1364 C C . GLY A 1 186 ? 11.7 -8.554 -9.838 1 96 186 GLY A C 1
ATOM 1365 O O . GLY A 1 186 ? 12.52 -9.157 -9.142 1 96 186 GLY A O 1
ATOM 1366 N N . ILE A 1 187 ? 10.611 -7.989 -9.399 1 96.83 187 ILE A N 1
ATOM 1367 C CA . ILE A 1 187 ? 10.156 -8.109 -8.019 1 96.83 187 ILE A CA 1
ATOM 1368 C C . ILE A 1 187 ? 8.63 -8.129 -7.979 1 96.83 187 ILE A C 1
ATOM 1370 O O . ILE A 1 187 ? 7.973 -7.441 -8.764 1 96.83 187 ILE A O 1
ATOM 1374 N N . MET A 1 188 ? 8.2 -8.985 -7.15 1 95.98 188 MET A N 1
ATOM 1375 C CA . MET A 1 188 ? 6.789 -8.96 -6.775 1 95.98 188 MET A CA 1
ATOM 1376 C C . MET A 1 188 ? 6.607 -8.36 -5.385 1 95.98 188 MET A C 1
ATOM 1378 O O . MET A 1 188 ? 7.223 -8.818 -4.421 1 95.98 188 MET A O 1
ATOM 1382 N N . LEU A 1 189 ? 5.717 -7.358 -5.257 1 97.16 189 LEU A N 1
ATOM 1383 C CA . LEU A 1 189 ? 5.553 -6.634 -4.002 1 97.16 189 LEU A CA 1
ATOM 1384 C C . LEU A 1 189 ? 4.252 -7.03 -3.312 1 97.16 189 LEU A C 1
ATOM 1386 O O . LEU A 1 189 ? 3.227 -6.367 -3.483 1 97.16 189 LEU A O 1
ATOM 1390 N N . SER A 1 190 ? 4.318 -8.029 -2.471 1 95.44 190 SER A N 1
ATOM 1391 C CA . SER A 1 190 ? 3.166 -8.477 -1.696 1 95.44 190 SER A CA 1
ATOM 1392 C C . SER A 1 190 ? 3.034 -7.691 -0.396 1 95.44 190 SER A C 1
ATOM 1394 O O . SER A 1 190 ? 2.118 -7.933 0.392 1 95.44 190 SER A O 1
ATOM 1396 N N . CYS A 1 191 ? 3.928 -6.738 -0.229 1 93.43 191 CYS A N 1
ATOM 1397 C CA . CYS A 1 191 ? 3.798 -5.821 0.898 1 93.43 191 CYS A CA 1
ATOM 1398 C C . CYS A 1 191 ? 2.713 -4.783 0.635 1 93.43 191 CYS A C 1
ATOM 1400 O O . CYS A 1 191 ? 2.285 -4.079 1.551 1 93.43 191 CYS A O 1
ATOM 1402 N N . GLY A 1 192 ? 2.33 -4.655 -0.64 1 93.57 192 GLY A N 1
ATOM 1403 C CA . GLY A 1 192 ? 1.267 -3.731 -0.999 1 93.57 192 GLY A CA 1
ATOM 1404 C C . GLY A 1 192 ? 1.733 -2.29 -1.09 1 93.57 192 GLY A C 1
ATOM 1405 O O . GLY A 1 192 ? 0.921 -1.378 -1.257 1 93.57 192 GLY A O 1
ATOM 1406 N N . ASN A 1 193 ? 3.011 -2.003 -1.013 1 95.05 193 ASN A N 1
ATOM 1407 C CA . ASN A 1 193 ? 3.563 -0.653 -0.981 1 95.05 193 ASN A CA 1
ATOM 1408 C C . ASN A 1 193 ? 3.726 -0.081 -2.387 1 95.05 193 ASN A C 1
ATOM 1410 O O . ASN A 1 193 ? 4.785 -0.223 -3.001 1 95.05 193 ASN A O 1
ATOM 1414 N N . VAL A 1 194 ? 2.717 0.599 -2.845 1 96.44 194 VAL A N 1
ATOM 1415 C CA . VAL A 1 194 ? 2.725 1.138 -4.201 1 96.44 194 VAL A CA 1
ATOM 1416 C C . VAL A 1 194 ? 3.71 2.301 -4.29 1 96.44 194 VAL A C 1
ATOM 1418 O O . VAL A 1 194 ? 4.243 2.591 -5.363 1 96.44 194 VAL A O 1
ATOM 1421 N N . GLY A 1 195 ? 3.962 3.093 -3.184 1 96.12 195 GLY A N 1
ATOM 1422 C CA . GLY A 1 195 ? 5.031 4.078 -3.167 1 96.12 195 GLY A CA 1
ATOM 1423 C C . GLY A 1 195 ? 6.393 3.487 -3.481 1 96.12 195 GLY A C 1
ATOM 1424 O O . GLY A 1 195 ? 7.161 4.061 -4.255 1 96.12 195 GLY A O 1
ATOM 1425 N N . LYS A 1 196 ? 6.696 2.345 -2.856 1 96.56 196 LYS A N 1
ATOM 1426 C CA . LYS A 1 196 ? 7.918 1.602 -3.15 1 96.56 196 LYS A CA 1
ATOM 1427 C C . LYS A 1 196 ? 7.975 1.198 -4.621 1 96.56 196 LYS A C 1
ATOM 1429 O O . LYS A 1 196 ? 9.025 1.299 -5.258 1 96.56 196 LYS A O 1
ATOM 1434 N N . LEU A 1 197 ? 6.854 0.712 -5.128 1 96.57 197 LEU A N 1
ATOM 1435 C CA . LEU A 1 197 ? 6.763 0.345 -6.537 1 96.57 197 LEU A CA 1
ATOM 1436 C C . LEU A 1 197 ? 7.117 1.529 -7.431 1 96.57 197 LEU A C 1
ATOM 1438 O O . LEU A 1 197 ? 7.909 1.391 -8.365 1 96.57 197 LEU A O 1
ATOM 1442 N N . ALA A 1 198 ? 6.556 2.673 -7.128 1 95.61 198 ALA A N 1
ATOM 1443 C CA . ALA A 1 198 ? 6.815 3.887 -7.898 1 95.61 198 ALA A CA 1
ATOM 1444 C C . ALA A 1 198 ? 8.295 4.259 -7.852 1 95.61 198 ALA A C 1
ATOM 1446 O O . ALA A 1 198 ? 8.875 4.645 -8.869 1 95.61 198 ALA A O 1
ATOM 1447 N N . ARG A 1 199 ? 8.925 4.172 -6.704 1 96.91 199 ARG A N 1
ATOM 1448 C CA . ARG A 1 199 ? 10.341 4.493 -6.561 1 96.91 199 ARG A CA 1
ATOM 1449 C C . ARG A 1 199 ? 11.202 3.571 -7.417 1 96.91 199 ARG A C 1
ATOM 1451 O O . ARG A 1 199 ? 12.085 4.033 -8.142 1 96.91 199 ARG A O 1
ATOM 1458 N N . ILE A 1 200 ? 10.925 2.255 -7.374 1 96.87 200 ILE A N 1
ATOM 1459 C CA . ILE A 1 200 ? 11.731 1.275 -8.093 1 96.87 200 ILE A CA 1
ATOM 1460 C C . ILE A 1 200 ? 11.595 1.499 -9.597 1 96.87 200 ILE A C 1
ATOM 1462 O O . ILE A 1 200 ? 12.595 1.544 -10.318 1 96.87 200 ILE A O 1
ATOM 1466 N N . THR A 1 201 ? 10.344 1.715 -10.084 1 94.22 201 THR A N 1
ATOM 1467 C CA . THR A 1 201 ? 10.113 1.868 -11.516 1 94.22 201 THR A CA 1
ATOM 1468 C C . THR A 1 201 ? 10.721 3.172 -12.025 1 94.22 201 THR A C 1
ATOM 1470 O O . THR A 1 201 ? 10.968 3.322 -13.224 1 94.22 201 THR A O 1
ATOM 1473 N N . THR A 1 202 ? 10.899 4.122 -11.119 1 93.63 202 THR A N 1
ATOM 1474 C CA . THR A 1 202 ? 11.498 5.398 -11.492 1 93.63 202 THR A CA 1
ATOM 1475 C C . THR A 1 202 ? 12.998 5.244 -11.726 1 93.63 202 THR A C 1
ATOM 1477 O O . THR A 1 202 ? 13.57 5.918 -12.586 1 93.63 202 THR A O 1
ATOM 1480 N N . VAL A 1 203 ? 13.62 4.349 -10.973 1 93.65 203 VAL A N 1
ATOM 1481 C CA . VAL A 1 203 ? 15.079 4.325 -10.932 1 93.65 203 VAL A CA 1
ATOM 1482 C C . VAL A 1 203 ? 15.601 3.177 -11.793 1 93.65 203 VAL A C 1
ATOM 1484 O O . VAL A 1 203 ? 16.711 3.248 -12.325 1 93.65 203 VAL A O 1
ATOM 1487 N N . VAL A 1 204 ? 14.845 2.09 -11.827 1 89.86 204 VAL A N 1
ATOM 1488 C CA . VAL A 1 204 ? 15.332 0.917 -12.546 1 89.86 204 VAL A CA 1
ATOM 1489 C C . VAL A 1 204 ? 14.628 0.809 -13.897 1 89.86 204 VAL A C 1
ATOM 1491 O O . VAL A 1 204 ? 13.416 1.015 -13.991 1 89.86 204 VAL A O 1
ATOM 1494 N N . ASN A 1 205 ? 15.347 0.582 -14.816 1 76.59 205 ASN A N 1
ATOM 1495 C CA . ASN A 1 205 ? 14.867 0.462 -16.189 1 76.59 205 ASN A CA 1
ATOM 1496 C C . ASN A 1 205 ? 13.875 -0.688 -16.337 1 76.59 205 ASN A C 1
ATOM 1498 O O . ASN A 1 205 ? 14.213 -1.843 -16.071 1 76.59 205 ASN A O 1
ATOM 1502 N N . ASN A 1 206 ? 12.887 -0.406 -16.929 1 71.8 206 ASN A N 1
ATOM 1503 C CA . ASN A 1 206 ? 11.792 -1.362 -17.054 1 71.8 206 ASN A CA 1
ATOM 1504 C C . ASN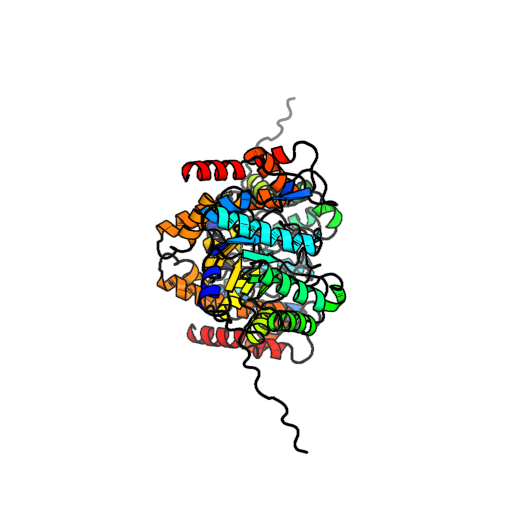 A 1 206 ? 12.092 -2.424 -18.108 1 71.8 206 ASN A C 1
ATOM 1506 O O . ASN A 1 206 ? 11.437 -3.466 -18.149 1 71.8 206 ASN A O 1
ATOM 1510 N N . SER A 1 207 ? 13.113 -2.199 -18.829 1 76.56 207 SER A N 1
ATOM 1511 C CA . SER A 1 207 ? 13.42 -3.178 -19.866 1 76.56 207 SER A CA 1
ATOM 1512 C C . SER A 1 207 ? 14.163 -4.379 -19.29 1 76.56 207 SER A C 1
ATOM 1514 O O . SER A 1 207 ? 14.158 -5.461 -19.881 1 76.56 207 SER A O 1
ATOM 1516 N N . SER A 1 208 ? 14.765 -4.238 -18.158 1 81.59 208 SER A N 1
ATOM 1517 C CA . SER A 1 208 ? 15.56 -5.334 -17.612 1 81.59 208 SER A CA 1
ATOM 1518 C C . SER A 1 208 ? 15.029 -5.78 -16.254 1 81.59 208 SER A C 1
ATOM 1520 O O . SER A 1 208 ? 15.496 -6.774 -15.695 1 81.59 208 SER A O 1
ATOM 1522 N N . PHE A 1 209 ? 14.103 -5.043 -15.754 1 91.91 209 PHE A N 1
ATOM 1523 C CA . PHE A 1 209 ? 13.591 -5.314 -14.416 1 91.91 209 PHE A CA 1
ATOM 1524 C C . PHE A 1 209 ? 12.107 -4.979 -14.327 1 91.91 209 PHE A C 1
ATOM 1526 O O . PHE A 1 209 ? 11.7 -3.853 -14.62 1 91.91 209 PHE A O 1
ATOM 1533 N N . THR A 1 210 ? 11.377 -5.996 -13.913 1 92.6 210 THR A N 1
ATOM 1534 C CA . THR A 1 210 ? 9.93 -5.812 -13.89 1 92.6 210 THR A CA 1
ATOM 1535 C C . THR A 1 210 ? 9.416 -5.742 -12.455 1 92.6 210 THR A C 1
ATOM 1537 O O . THR A 1 210 ? 9.889 -6.476 -11.584 1 92.6 210 THR A O 1
ATOM 1540 N N . THR A 1 211 ? 8.496 -4.836 -12.255 1 94.85 211 THR A N 1
ATOM 1541 C CA . THR A 1 211 ? 7.806 -4.779 -10.971 1 94.85 211 THR A CA 1
ATOM 1542 C C . THR A 1 211 ? 6.379 -5.304 -11.1 1 94.85 211 THR A C 1
ATOM 1544 O O . THR A 1 211 ? 5.662 -4.946 -12.037 1 94.85 211 THR A O 1
ATOM 1547 N N . LEU A 1 212 ? 6.032 -6.162 -10.193 1 95.86 212 LEU A N 1
ATOM 1548 C CA . LEU A 1 212 ? 4.693 -6.741 -10.175 1 95.86 212 LEU A CA 1
ATOM 1549 C C . LEU A 1 212 ? 3.99 -6.446 -8.854 1 95.86 212 LEU A C 1
ATOM 1551 O O . LEU A 1 212 ? 4.61 -6.508 -7.789 1 95.86 212 LEU A O 1
ATOM 1555 N N . ALA A 1 213 ? 2.706 -6.127 -9.005 1 96.48 213 ALA A N 1
ATOM 1556 C CA . ALA A 1 213 ? 1.874 -6.073 -7.805 1 96.48 213 ALA A CA 1
ATOM 1557 C C . ALA A 1 213 ? 1.631 -7.471 -7.243 1 96.48 213 ALA A C 1
ATOM 1559 O O . ALA A 1 213 ? 1.382 -8.415 -7.996 1 96.48 213 ALA A O 1
ATOM 1560 N N . GLY A 1 214 ? 1.717 -7.624 -5.948 1 95.74 214 GLY A N 1
ATOM 1561 C CA . GLY A 1 214 ? 1.572 -8.935 -5.335 1 95.74 214 GLY A CA 1
ATOM 1562 C C . GLY A 1 214 ? 0.124 -9.349 -5.149 1 95.74 214 GLY A C 1
ATOM 1563 O O . GLY A 1 214 ? -0.155 -10.441 -4.651 1 95.74 214 GLY A O 1
ATOM 1564 N N . PHE A 1 215 ? -0.829 -8.458 -5.537 1 96.47 215 PHE A N 1
ATOM 1565 C CA . PHE A 1 215 ? -2.264 -8.714 -5.508 1 96.47 215 PHE A CA 1
ATOM 1566 C C . PHE A 1 215 ? -2.976 -7.926 -6.601 1 96.47 215 PHE A C 1
ATOM 1568 O O . PHE A 1 215 ? -2.49 -6.881 -7.037 1 96.47 215 PHE A O 1
ATOM 1575 N N . ILE A 1 216 ? -4.075 -8.441 -6.974 1 97.56 216 ILE A N 1
ATOM 1576 C CA . ILE A 1 216 ? -4.823 -7.756 -8.023 1 97.56 216 ILE A CA 1
ATOM 1577 C C . ILE A 1 216 ? -5.641 -6.619 -7.414 1 97.56 216 ILE A C 1
ATOM 1579 O O . ILE A 1 216 ? -6.156 -5.761 -8.136 1 97.56 216 ILE A O 1
ATOM 1583 N N . ASP A 1 217 ? -5.805 -6.571 -6.088 1 96.58 217 ASP A N 1
ATOM 1584 C CA . ASP A 1 217 ? -6.628 -5.551 -5.445 1 96.58 217 ASP A CA 1
ATOM 1585 C C . ASP A 1 217 ? -6.016 -4.163 -5.616 1 96.58 217 ASP A C 1
ATOM 1587 O O . ASP A 1 217 ? -6.682 -3.152 -5.384 1 96.58 217 ASP A O 1
ATOM 1591 N N . PHE A 1 218 ? -4.736 -4.055 -6.085 1 96.94 218 PHE A N 1
ATOM 1592 C CA . PHE A 1 218 ? -4.126 -2.771 -6.411 1 96.94 218 PHE A CA 1
ATOM 1593 C C . PHE A 1 218 ? -3.403 -2.839 -7.751 1 96.94 218 PHE A C 1
ATOM 1595 O O . PHE A 1 218 ? -2.342 -2.235 -7.921 1 96.94 218 PHE A O 1
ATOM 1602 N N . LEU A 1 219 ? -3.969 -3.565 -8.649 1 96.7 219 LEU A N 1
ATOM 1603 C CA . LEU A 1 219 ? -3.402 -3.693 -9.987 1 96.7 219 LEU A CA 1
ATOM 1604 C C . LEU A 1 219 ? -3.413 -2.352 -10.712 1 96.7 219 LEU A C 1
ATOM 1606 O O . LEU A 1 219 ? -2.363 -1.862 -11.135 1 96.7 219 LEU A O 1
ATOM 1610 N N . LEU A 1 220 ? -4.57 -1.736 -10.873 1 94.63 220 LEU A N 1
ATOM 1611 C CA . LEU A 1 220 ? -4.697 -0.49 -11.622 1 94.63 220 LEU A CA 1
ATOM 1612 C C . LEU A 1 220 ? -3.803 0.594 -11.03 1 94.63 220 LEU A C 1
ATOM 1614 O O . LEU A 1 220 ? -3.013 1.213 -11.747 1 94.63 220 LEU A O 1
ATOM 1618 N N . PRO A 1 221 ? -3.832 0.794 -9.688 1 94.62 221 PRO A N 1
ATOM 1619 C CA . PRO A 1 221 ? -2.914 1.773 -9.101 1 94.62 221 PRO A CA 1
ATOM 1620 C C . PRO A 1 221 ? -1.449 1.454 -9.39 1 94.62 221 PRO A C 1
ATOM 1622 O O . PRO A 1 221 ? -0.632 2.367 -9.536 1 94.62 221 PRO A O 1
ATOM 1625 N N . SER A 1 222 ? -1.112 0.217 -9.45 1 95.13 222 SER A N 1
ATOM 1626 C CA . SER A 1 222 ? 0.267 -0.184 -9.709 1 95.13 222 SER A CA 1
ATOM 1627 C C . SER A 1 222 ? 0.656 0.079 -11.16 1 95.13 222 SER A C 1
ATOM 1629 O O . SER A 1 222 ? 1.757 0.562 -11.435 1 95.13 222 SER A O 1
ATOM 1631 N N . ILE A 1 223 ? -0.223 -0.224 -12.044 1 92.31 223 ILE A N 1
ATOM 1632 C CA . ILE A 1 223 ? 0.036 -0.004 -13.462 1 92.31 223 ILE A CA 1
ATOM 1633 C C . ILE A 1 223 ? 0.239 1.486 -13.725 1 92.31 223 ILE A C 1
ATOM 1635 O O . ILE A 1 223 ? 1.081 1.87 -14.54 1 92.31 223 ILE A O 1
ATOM 1639 N N . CYS A 1 224 ? -0.445 2.324 -13.022 1 90.51 224 CYS A N 1
ATOM 1640 C CA . CYS A 1 224 ? -0.39 3.771 -13.192 1 90.51 224 CYS A CA 1
ATOM 1641 C C . CYS A 1 224 ? 1.011 4.301 -12.91 1 90.51 224 CYS A C 1
ATOM 1643 O O . CYS A 1 224 ? 1.372 5.387 -13.367 1 90.51 224 CYS A O 1
ATOM 1645 N N . VAL A 1 225 ? 1.805 3.505 -12.164 1 91.95 225 VAL A N 1
ATOM 1646 C CA . VAL A 1 225 ? 3.138 3.999 -11.835 1 91.95 225 VAL A CA 1
ATOM 1647 C C . VAL A 1 225 ? 4.195 3.061 -12.413 1 91.95 225 VAL A C 1
ATOM 1649 O O . VAL A 1 225 ? 5.365 3.124 -12.03 1 91.95 225 VAL A O 1
ATOM 1652 N N . GLY A 1 226 ? 3.741 2.131 -13.248 1 90.6 226 GLY A N 1
ATOM 1653 C CA . GLY A 1 226 ? 4.74 1.468 -14.071 1 90.6 226 GLY A CA 1
ATOM 1654 C C . GLY A 1 226 ? 4.807 -0.029 -13.837 1 90.6 226 GLY A C 1
ATOM 1655 O O . GLY A 1 226 ? 5.659 -0.715 -14.407 1 90.6 226 GLY A O 1
ATOM 1656 N N . SER A 1 227 ? 3.925 -0.565 -13.032 1 92.36 227 SER A N 1
ATOM 1657 C CA . SER A 1 227 ? 3.898 -2.013 -12.857 1 92.36 227 SER A CA 1
ATOM 1658 C C . SER A 1 227 ? 3.611 -2.724 -14.175 1 92.36 227 SER A C 1
ATOM 1660 O O . SER A 1 227 ? 2.828 -2.235 -14.992 1 92.36 227 SER A O 1
ATOM 1662 N N . ALA A 1 228 ? 4.203 -3.908 -14.314 1 92.46 228 ALA A N 1
ATOM 1663 C CA . ALA A 1 228 ? 3.989 -4.701 -15.522 1 92.46 228 ALA A CA 1
ATOM 1664 C C . ALA A 1 228 ? 2.791 -5.633 -15.362 1 92.46 228 ALA A C 1
ATOM 1666 O O . ALA A 1 228 ? 2.272 -6.162 -16.348 1 92.46 228 ALA A O 1
ATOM 1667 N N . GLY A 1 229 ? 2.362 -5.81 -14.18 1 93.73 229 GLY A N 1
ATOM 1668 C CA . GLY A 1 229 ? 1.252 -6.707 -13.902 1 93.73 229 GLY A CA 1
ATOM 1669 C C . GLY A 1 229 ? 1.075 -6.997 -12.424 1 93.73 229 GLY A C 1
ATOM 1670 O O . GLY A 1 229 ? 1.402 -6.162 -11.578 1 93.73 229 GLY A O 1
ATOM 1671 N N . ALA A 1 230 ? 0.431 -8.173 -12.187 1 96.32 230 ALA A N 1
ATOM 1672 C CA . ALA A 1 230 ? 0.157 -8.581 -10.812 1 96.32 230 ALA A CA 1
ATOM 1673 C C . ALA A 1 230 ? 0.143 -10.101 -10.683 1 96.32 230 ALA A C 1
ATOM 1675 O O . ALA A 1 230 ? 0.029 -10.814 -11.683 1 96.32 230 ALA A O 1
ATOM 1676 N N . ILE A 1 231 ? 0.399 -10.574 -9.57 1 95.73 231 ILE A N 1
ATOM 1677 C CA . ILE A 1 231 ? 0.166 -11.963 -9.191 1 95.73 231 ILE A CA 1
ATOM 1678 C C . ILE A 1 231 ? -0.97 -12.037 -8.173 1 95.73 231 ILE A C 1
ATOM 1680 O O . ILE A 1 231 ? -0.964 -11.315 -7.173 1 95.73 231 ILE A O 1
ATOM 1684 N N . SER A 1 232 ? -1.921 -12.842 -8.4 1 96.48 232 SER A N 1
ATOM 1685 C CA . SER A 1 232 ? -3.146 -12.84 -7.607 1 96.48 232 SER A CA 1
ATOM 1686 C C . SER A 1 232 ? -3.726 -14.244 -7.481 1 96.48 232 SER A C 1
ATOM 1688 O O . SER A 1 232 ? -3.574 -15.068 -8.386 1 96.48 232 SER A O 1
ATOM 1690 N N . PRO A 1 233 ? -4.44 -14.524 -6.418 1 95.17 233 PRO A N 1
ATOM 1691 C CA . PRO A 1 233 ? -5.191 -15.779 -6.341 1 95.17 233 PRO A CA 1
ATOM 1692 C C . PRO A 1 233 ? -6.56 -15.69 -7.012 1 95.17 233 PRO A C 1
ATOM 1694 O O . PRO A 1 233 ? -7.202 -16.716 -7.253 1 95.17 233 PRO A O 1
ATOM 1697 N N . LEU A 1 234 ? -7.06 -14.546 -7.34 1 96.62 234 LEU A N 1
ATOM 1698 C CA . LEU A 1 234 ? -8.436 -14.349 -7.782 1 96.62 234 LEU A CA 1
ATOM 1699 C C . LEU A 1 234 ? -8.686 -15.055 -9.11 1 96.62 234 LEU A C 1
ATOM 1701 O O . LEU A 1 234 ? -9.775 -15.585 -9.341 1 96.62 234 LEU A O 1
ATOM 1705 N N . PRO A 1 235 ? -7.693 -15.16 -10.001 1 95.82 235 PRO A N 1
ATOM 1706 C CA . PRO A 1 235 ? -7.934 -15.811 -11.291 1 95.82 235 PRO A CA 1
ATOM 1707 C C . PRO A 1 235 ? -8.276 -17.293 -11.149 1 95.82 235 PRO A C 1
ATOM 1709 O O . PRO A 1 235 ? -8.802 -17.901 -12.084 1 95.82 235 PRO A O 1
ATOM 1712 N N . ASN A 1 236 ? -7.959 -17.89 -10.032 1 93.58 236 ASN A N 1
ATOM 1713 C CA . ASN A 1 236 ? -8.39 -19.269 -9.823 1 93.58 236 ASN A CA 1
ATOM 1714 C C . ASN A 1 236 ? -9.911 -19.388 -9.83 1 93.58 236 ASN A C 1
ATOM 1716 O O . ASN A 1 236 ? -10.454 -20.45 -10.14 1 93.58 236 ASN A O 1
ATOM 1720 N N . ILE A 1 237 ? -10.59 -18.303 -9.504 1 93.54 237 ILE A N 1
ATOM 1721 C CA . ILE A 1 237 ? -12.044 -18.26 -9.391 1 93.54 237 ILE A CA 1
ATOM 1722 C C . ILE A 1 237 ? -12.642 -17.646 -10.654 1 93.54 237 ILE A C 1
ATOM 1724 O O . ILE A 1 237 ? -13.648 -18.135 -11.173 1 93.54 237 ILE A O 1
ATOM 1728 N N . ALA A 1 238 ? -11.989 -16.59 -11.124 1 95.7 238 ALA A N 1
ATOM 1729 C CA . ALA A 1 238 ? -12.575 -15.803 -12.206 1 95.7 238 ALA A CA 1
ATOM 1730 C C . ALA A 1 238 ? -11.498 -15.297 -13.161 1 95.7 238 ALA A C 1
ATOM 1732 O O . ALA A 1 238 ? -11.245 -14.092 -13.24 1 95.7 238 ALA A O 1
ATOM 1733 N N . PRO A 1 239 ? -10.954 -16.207 -13.961 1 95.92 239 PRO A N 1
ATOM 1734 C CA . PRO A 1 239 ? -9.848 -15.822 -14.841 1 95.92 239 PRO A CA 1
ATOM 1735 C C . PRO A 1 239 ? -10.274 -14.834 -15.925 1 95.92 239 PRO A C 1
ATOM 1737 O O . PRO A 1 239 ? -9.527 -13.907 -16.248 1 95.92 239 PRO A O 1
ATOM 1740 N N . GLU A 1 240 ? -11.451 -14.928 -16.492 1 95.97 240 GLU A N 1
ATOM 1741 C CA . GLU A 1 240 ? -11.879 -14.031 -17.562 1 95.97 240 GLU A CA 1
ATOM 1742 C C . GLU A 1 240 ? -12.156 -12.628 -17.028 1 95.97 240 GLU A C 1
ATOM 1744 O O . GLU A 1 240 ? -11.824 -11.635 -17.677 1 95.97 240 GLU A O 1
ATOM 1749 N N . PHE A 1 241 ? -12.78 -12.6 -15.843 1 96.87 241 PHE A N 1
ATOM 1750 C CA . PHE A 1 241 ? -12.995 -11.322 -15.175 1 96.87 241 PHE A CA 1
ATOM 1751 C C . PHE A 1 241 ? -11.672 -10.601 -14.945 1 96.87 241 PHE A C 1
ATOM 1753 O O . PHE A 1 241 ? -11.556 -9.404 -15.215 1 96.87 241 PHE A O 1
ATOM 1760 N N . CYS A 1 242 ? -10.682 -11.345 -14.499 1 97.54 242 CYS A N 1
ATOM 1761 C CA . CYS A 1 242 ? -9.382 -10.763 -14.186 1 97.54 242 CYS A CA 1
ATOM 1762 C C . CYS A 1 242 ? -8.67 -10.306 -15.454 1 97.54 242 CYS A C 1
ATOM 1764 O O . CYS A 1 242 ? -8.019 -9.259 -15.462 1 97.54 242 CYS A O 1
ATOM 1766 N N . MET A 1 243 ? -8.798 -11.04 -16.527 1 95.24 243 MET A N 1
ATOM 1767 C CA . MET A 1 243 ? -8.202 -10.648 -17.801 1 95.24 243 MET A CA 1
ATOM 1768 C C . MET A 1 243 ? -8.874 -9.397 -18.355 1 95.24 243 MET A C 1
ATOM 1770 O O . MET A 1 243 ? -8.221 -8.563 -18.984 1 95.24 243 MET A O 1
ATOM 1774 N N . LYS A 1 244 ? -10.154 -9.317 -18.15 1 94.46 244 LYS A N 1
ATOM 1775 C CA . LYS A 1 244 ? -10.874 -8.112 -18.551 1 94.46 244 LYS A CA 1
ATOM 1776 C C . LYS A 1 244 ? -10.342 -6.884 -17.818 1 94.46 244 LYS A C 1
ATOM 1778 O O . LYS A 1 244 ? -10.126 -5.835 -18.428 1 94.46 244 LYS A O 1
ATOM 1783 N N . LEU A 1 245 ? -10.152 -7.014 -16.511 1 95.62 245 LEU A N 1
ATOM 1784 C CA . LEU A 1 245 ? -9.561 -5.928 -15.737 1 95.62 245 LEU A CA 1
ATOM 1785 C C . LEU A 1 245 ? -8.159 -5.602 -16.241 1 95.62 245 LEU A C 1
ATOM 1787 O O . LEU A 1 245 ? -7.805 -4.431 -16.39 1 95.62 245 LEU A O 1
ATOM 1791 N N . TRP A 1 246 ? -7.39 -6.636 -16.525 1 94.21 246 TRP A N 1
ATOM 1792 C CA . TRP A 1 246 ? -6.028 -6.467 -17.02 1 94.21 246 TRP A CA 1
ATOM 1793 C C . TRP A 1 246 ? -6.017 -5.687 -18.33 1 94.21 246 TRP A C 1
ATOM 1795 O O . TRP A 1 246 ? -5.29 -4.7 -18.466 1 94.21 246 TRP A O 1
ATOM 1805 N N . ARG A 1 247 ? -6.82 -6.057 -19.246 1 91.69 247 ARG A N 1
ATOM 1806 C CA . ARG A 1 247 ? -6.892 -5.397 -20.545 1 91.69 247 ARG A CA 1
ATOM 1807 C C . ARG A 1 247 ? -7.357 -3.952 -20.399 1 91.69 247 ARG A C 1
ATOM 1809 O O . ARG A 1 247 ? -6.803 -3.049 -21.031 1 91.69 247 ARG A O 1
ATOM 1816 N N . ALA A 1 248 ? -8.328 -3.784 -19.546 1 91.86 248 ALA A N 1
ATOM 1817 C CA . ALA A 1 248 ? -8.831 -2.432 -19.315 1 91.86 248 ALA A CA 1
ATOM 1818 C C . ALA A 1 248 ? -7.761 -1.55 -18.677 1 91.86 248 ALA A C 1
ATOM 1820 O O . ALA A 1 248 ? -7.682 -0.353 -18.965 1 91.86 248 ALA A O 1
ATOM 1821 N N . SER A 1 249 ? -6.987 -2.081 -17.808 1 91.25 249 SER A N 1
ATOM 1822 C CA . SER A 1 249 ? -5.97 -1.331 -17.079 1 91.25 249 SER A CA 1
ATOM 1823 C C . SER A 1 249 ? -4.83 -0.907 -17.998 1 91.25 249 SER A C 1
ATOM 1825 O O . SER A 1 249 ? -4.174 0.109 -17.756 1 91.25 249 SER A O 1
ATOM 1827 N N . ARG A 1 250 ? -4.615 -1.608 -19.053 1 85.65 250 ARG A N 1
ATOM 1828 C CA . ARG A 1 250 ? -3.552 -1.297 -20.003 1 85.65 250 ARG A CA 1
ATOM 1829 C C . ARG A 1 250 ? -3.976 -0.183 -20.955 1 85.65 250 ARG A C 1
ATOM 1831 O O . ARG A 1 250 ? -3.13 0.498 -21.538 1 85.65 250 ARG A O 1
ATOM 1838 N N . GLY A 1 251 ? -5.255 -0.128 -21.273 1 73.04 251 GLY A N 1
ATOM 1839 C CA . GLY A 1 251 ? -5.796 0.837 -22.217 1 73.04 251 GLY A CA 1
ATOM 1840 C C . GLY A 1 251 ? -6.084 2.188 -21.59 1 73.04 251 GLY A C 1
ATOM 1841 O O . GLY A 1 251 ? -7.09 2.825 -21.908 1 73.04 251 GLY A O 1
ATOM 1842 N N . PHE A 1 252 ? -5.297 2.654 -20.667 1 66.81 252 PHE A N 1
ATOM 1843 C CA . PHE A 1 252 ? -5.627 3.82 -19.857 1 66.81 252 PHE A CA 1
ATOM 1844 C C . PHE A 1 252 ? -5.531 5.098 -20.682 1 66.81 252 PHE A C 1
ATOM 1846 O O . PHE A 1 252 ? -6.006 6.154 -20.259 1 66.81 252 PHE A O 1
ATOM 1853 N N . ASP A 1 253 ? -5.13 4.925 -21.872 1 62.53 253 ASP A N 1
ATOM 1854 C CA . ASP A 1 253 ? -5.069 6.103 -22.731 1 62.53 253 ASP A CA 1
ATOM 1855 C C . ASP A 1 253 ? -6.466 6.542 -23.161 1 62.53 253 ASP A C 1
ATOM 1857 O O . ASP A 1 253 ? -6.663 7.686 -23.577 1 62.53 253 ASP A O 1
ATOM 1861 N N . ASN A 1 254 ? -7.421 5.62 -22.896 1 67.68 254 ASN A N 1
ATOM 1862 C CA . ASN A 1 254 ? -8.812 5.919 -23.221 1 67.68 254 ASN A CA 1
ATOM 1863 C C . ASN A 1 254 ? -9.642 6.16 -21.964 1 67.68 254 ASN A C 1
ATOM 1865 O O . ASN A 1 254 ? -9.669 5.32 -21.062 1 67.68 254 ASN A O 1
ATOM 1869 N N . ALA A 1 255 ? -10.238 7.37 -21.895 1 66.46 255 ALA A N 1
ATOM 1870 C CA . ALA A 1 255 ? -10.987 7.778 -20.71 1 66.46 255 ALA A CA 1
ATOM 1871 C C . ALA A 1 255 ? -12.044 6.739 -20.344 1 66.46 255 ALA A C 1
ATOM 1873 O O . ALA A 1 255 ? -12.246 6.438 -19.166 1 66.46 255 ALA A O 1
ATOM 1874 N N . VAL A 1 256 ? -12.781 6.306 -21.319 1 67.05 256 VAL A N 1
ATOM 1875 C CA . VAL A 1 256 ? -13.829 5.315 -21.1 1 67.05 256 VAL A CA 1
ATOM 1876 C C . VAL A 1 256 ? -13.225 4.048 -20.497 1 67.05 256 VAL A C 1
ATOM 1878 O O . VAL A 1 256 ? -13.781 3.475 -19.557 1 67.05 256 VAL A O 1
ATOM 1881 N N . ASP A 1 257 ? -12.151 3.808 -20.885 1 77.86 257 ASP A N 1
ATOM 1882 C CA . ASP A 1 257 ? -11.465 2.616 -20.395 1 77.86 257 ASP A CA 1
ATOM 1883 C C . ASP A 1 257 ? -10.976 2.815 -18.962 1 77.86 257 ASP A C 1
ATOM 1885 O O . ASP A 1 257 ? -10.989 1.878 -18.161 1 77.86 257 ASP A O 1
ATOM 1889 N N . ARG A 1 258 ? -10.865 4.016 -18.692 1 82.61 258 ARG A N 1
ATOM 1890 C CA . ARG A 1 258 ? -10.353 4.285 -17.353 1 82.61 258 ARG A CA 1
ATOM 1891 C C . ARG A 1 258 ? -11.438 4.082 -16.301 1 82.61 258 ARG A C 1
ATOM 1893 O O . ARG A 1 258 ? -11.199 3.451 -15.269 1 82.61 258 ARG A O 1
ATOM 1900 N N . GLN A 1 259 ? -12.578 4.685 -16.607 1 86.28 259 GLN A N 1
ATOM 1901 C CA . GLN A 1 259 ? -13.689 4.516 -15.676 1 86.28 259 GLN A CA 1
ATOM 1902 C C . GLN A 1 259 ? -14.075 3.046 -15.541 1 86.28 259 GLN A C 1
ATOM 1904 O O . GLN A 1 259 ? -14.357 2.572 -14.439 1 86.28 259 GLN A O 1
ATOM 1909 N N . PHE A 1 260 ? -14.092 2.472 -16.701 1 90.61 260 PHE A N 1
ATOM 1910 C CA . PHE A 1 260 ? -14.402 1.047 -16.712 1 90.61 260 PHE A CA 1
ATOM 1911 C C . PHE A 1 260 ? -13.366 0.262 -15.916 1 90.61 260 PHE A C 1
ATOM 1913 O O . PHE A 1 260 ? -13.719 -0.607 -15.116 1 90.61 260 PHE A O 1
ATOM 1920 N N . ALA A 1 261 ? -12.137 0.561 -16.068 1 92.8 261 ALA A N 1
ATOM 1921 C CA . ALA A 1 261 ? -11.054 -0.081 -15.327 1 92.8 261 ALA A CA 1
ATOM 1922 C C . ALA A 1 261 ? -11.191 0.171 -13.828 1 92.8 261 ALA A C 1
ATOM 1924 O O . ALA A 1 261 ? -10.961 -0.73 -13.017 1 92.8 261 ALA A O 1
ATOM 1925 N N . LYS A 1 262 ? -11.545 1.355 -13.528 1 92.89 262 LYS A N 1
ATOM 1926 C CA . LYS A 1 262 ? -11.721 1.706 -12.122 1 92.89 262 LYS A CA 1
ATOM 1927 C C . LYS A 1 262 ? -12.842 0.887 -11.487 1 92.89 262 LYS A C 1
ATOM 1929 O O . LYS A 1 262 ? -12.703 0.403 -10.362 1 92.89 262 LYS A O 1
ATOM 1934 N N . GLU A 1 263 ? -13.937 0.759 -12.163 1 94.02 263 GLU A N 1
ATOM 1935 C CA . GLU A 1 263 ? -15.066 -0.026 -11.671 1 94.02 263 GLU A CA 1
ATOM 1936 C C . GLU A 1 263 ? -14.676 -1.487 -11.47 1 94.02 263 GLU A C 1
ATOM 1938 O O . GLU A 1 263 ? -14.972 -2.076 -10.428 1 94.02 263 GLU A O 1
ATOM 1943 N N . LEU A 1 264 ? -14.02 -2.052 -12.443 1 96.11 264 LEU A N 1
ATOM 1944 C CA . LEU A 1 264 ? -13.559 -3.432 -12.331 1 96.11 264 LEU A CA 1
ATOM 1945 C C . LEU A 1 264 ? -12.557 -3.579 -11.191 1 96.11 264 LEU A C 1
ATOM 1947 O O . LEU A 1 264 ? -12.569 -4.582 -10.474 1 96.11 264 LEU A O 1
ATOM 1951 N N . GLN A 1 265 ? -11.704 -2.589 -11.025 1 97.17 265 GLN A N 1
ATOM 1952 C CA . GLN A 1 265 ? -10.729 -2.601 -9.939 1 97.17 265 GLN A CA 1
ATOM 1953 C C . GLN A 1 265 ? -11.421 -2.659 -8.58 1 97.17 265 GLN A C 1
ATOM 1955 O O . GLN A 1 265 ? -10.987 -3.391 -7.688 1 97.17 265 GLN A O 1
ATOM 1960 N N . GLY A 1 266 ? -12.455 -1.828 -8.462 1 97.12 266 GLY A N 1
ATOM 1961 C CA . GLY A 1 266 ? -13.213 -1.857 -7.221 1 97.12 266 GLY A CA 1
ATOM 1962 C C . GLY A 1 266 ? -13.749 -3.235 -6.882 1 97.12 266 GLY A C 1
ATOM 1963 O O . GLY A 1 266 ? -13.589 -3.709 -5.755 1 97.12 266 GLY A O 1
ATOM 1964 N N . LEU A 1 267 ? -14.326 -3.905 -7.842 1 97.32 267 LEU A N 1
ATOM 1965 C CA . LEU A 1 267 ? -14.874 -5.244 -7.657 1 97.32 267 LEU A CA 1
ATOM 1966 C C . LEU A 1 267 ? -13.768 -6.245 -7.339 1 97.32 267 LEU A C 1
ATOM 1968 O O . LEU A 1 267 ? -13.915 -7.075 -6.439 1 97.32 267 LEU A O 1
ATOM 1972 N N . ALA A 1 268 ? -12.706 -6.159 -8.052 1 98.25 268 ALA A N 1
ATOM 1973 C CA . ALA A 1 268 ? -11.578 -7.061 -7.833 1 98.25 268 ALA A CA 1
ATOM 1974 C C . ALA A 1 268 ? -11.003 -6.89 -6.43 1 98.25 268 ALA A C 1
ATOM 1976 O O . ALA A 1 268 ? -10.622 -7.869 -5.785 1 98.25 268 ALA A O 1
ATOM 1977 N N . SER A 1 269 ? -10.923 -5.64 -6.006 1 98.13 269 SER A N 1
ATOM 1978 C CA . SER A 1 269 ? -10.384 -5.363 -4.679 1 98.13 269 SER A CA 1
ATOM 1979 C C . SER A 1 269 ? -11.254 -5.981 -3.589 1 98.13 269 SER A C 1
ATOM 1981 O O . SER A 1 269 ? -10.74 -6.594 -2.651 1 98.13 269 SER A O 1
ATOM 1983 N N . LEU A 1 270 ? -12.532 -5.82 -3.732 1 97.34 270 LEU A N 1
ATOM 1984 C CA . LEU A 1 270 ? -13.473 -6.378 -2.768 1 97.34 270 LEU A CA 1
ATOM 1985 C C . LEU A 1 270 ? -13.424 -7.902 -2.779 1 97.34 270 LEU A C 1
ATOM 1987 O O . LEU A 1 270 ? -13.375 -8.534 -1.722 1 97.34 270 LEU A O 1
ATOM 1991 N N . GLY A 1 271 ? -13.443 -8.493 -3.954 1 97.25 271 GLY A N 1
ATOM 1992 C CA . GLY A 1 271 ? -13.4 -9.942 -4.074 1 97.25 271 GLY A CA 1
ATOM 1993 C C . GLY A 1 271 ? -12.123 -10.549 -3.524 1 97.25 271 GLY A C 1
ATOM 1994 O O . GLY A 1 271 ? -12.163 -11.557 -2.816 1 97.25 271 GLY A O 1
ATOM 1995 N N . GLU A 1 272 ? -11.001 -9.972 -3.884 1 96.37 272 GLU A N 1
ATOM 1996 C CA . GLU A 1 272 ? -9.725 -10.497 -3.406 1 96.37 272 GLU A CA 1
ATOM 1997 C C . GLU A 1 272 ? -9.629 -10.415 -1.886 1 96.37 272 GLU A C 1
ATOM 1999 O O . GLU A 1 272 ? -9.1 -11.323 -1.242 1 96.37 272 GLU A O 1
ATOM 2004 N N . ALA A 1 273 ? -10.065 -9.314 -1.343 1 95.61 273 ALA A N 1
ATOM 2005 C CA . ALA A 1 273 ? -10.071 -9.184 0.112 1 95.61 273 ALA A CA 1
ATOM 2006 C C . ALA A 1 273 ? -10.867 -10.312 0.761 1 95.61 273 ALA A C 1
ATOM 2008 O O . ALA A 1 273 ? -10.472 -10.839 1.803 1 95.61 273 ALA A O 1
ATOM 2009 N N . ALA A 1 274 ? -11.99 -10.661 0.185 1 94.69 274 ALA A N 1
ATOM 2010 C CA . ALA A 1 274 ? -12.819 -11.745 0.705 1 94.69 274 ALA A CA 1
ATOM 2011 C C . ALA A 1 274 ? -12.062 -13.07 0.688 1 94.69 274 ALA A C 1
ATOM 2013 O O . ALA A 1 274 ? -12.158 -13.859 1.631 1 94.69 274 ALA A O 1
ATOM 2014 N N . ILE A 1 275 ? -11.288 -13.325 -0.354 1 93.51 275 ILE A N 1
ATOM 2015 C CA . ILE A 1 275 ? -10.508 -14.551 -0.484 1 93.51 275 ILE A CA 1
ATOM 2016 C C . ILE A 1 275 ? -9.399 -14.571 0.565 1 93.51 275 ILE A C 1
ATOM 2018 O O . ILE A 1 275 ? -9.222 -15.566 1.272 1 93.51 275 ILE A O 1
ATOM 2022 N N . ILE A 1 276 ? -8.673 -13.486 0.685 1 92.17 276 ILE A N 1
ATOM 2023 C CA . ILE A 1 276 ? -7.525 -13.399 1.581 1 92.17 276 ILE A CA 1
ATOM 2024 C C . ILE A 1 276 ? -7.979 -13.602 3.025 1 92.17 276 ILE A C 1
ATOM 2026 O O . ILE A 1 276 ? -7.296 -14.263 3.81 1 92.17 276 ILE A O 1
ATOM 2030 N N . LYS A 1 277 ? -9.139 -13.046 3.378 1 90.92 277 LYS A N 1
ATOM 2031 C CA . LYS A 1 277 ? -9.672 -13.16 4.732 1 90.92 277 LYS A CA 1
ATOM 2032 C C . LYS A 1 277 ? -9.918 -14.619 5.105 1 90.92 277 LYS A C 1
ATOM 2034 O O . LYS A 1 277 ? -9.833 -14.988 6.279 1 90.92 277 LYS A O 1
ATOM 2039 N N . LYS A 1 278 ? -10.184 -15.449 4.128 1 89.49 278 LYS A N 1
ATOM 2040 C CA . LYS A 1 278 ? -10.464 -16.856 4.4 1 89.49 278 LYS A CA 1
ATOM 2041 C C . LYS A 1 278 ? -9.219 -17.714 4.193 1 89.49 278 LYS A C 1
ATOM 2043 O O . LYS A 1 278 ? -9.23 -18.912 4.48 1 89.49 278 LYS A O 1
ATOM 2048 N N . GLY A 1 279 ? -8.175 -17.136 3.623 1 88.67 279 GLY A N 1
ATOM 2049 C CA . GLY A 1 279 ? -6.889 -17.802 3.487 1 88.67 279 GLY A CA 1
ATOM 2050 C C . GLY A 1 279 ? -6.916 -18.956 2.503 1 88.67 279 GLY A C 1
ATOM 2051 O O . GLY A 1 279 ? -7.881 -19.118 1.753 1 88.67 279 GLY A O 1
ATOM 2052 N N . LEU A 1 280 ? -5.856 -19.697 2.513 1 90.17 280 LEU A N 1
ATOM 2053 C CA . LEU A 1 280 ? -5.645 -20.814 1.599 1 90.17 280 LEU A CA 1
ATOM 2054 C C . LEU A 1 280 ? -6.735 -21.868 1.768 1 90.17 280 LEU A C 1
ATOM 2056 O O . LEU A 1 280 ? -7.273 -22.375 0.781 1 90.17 280 LEU A O 1
ATOM 2060 N N . SER A 1 281 ? -7.022 -22.206 2.992 1 87.93 281 SER A N 1
ATOM 2061 C CA . SER A 1 281 ? -8.022 -23.238 3.25 1 87.93 281 SER A CA 1
ATOM 2062 C C . SER A 1 281 ? -9.386 -22.836 2.699 1 87.93 281 SER A C 1
ATOM 2064 O O . SER A 1 281 ? -10.097 -23.662 2.124 1 87.93 281 SER A O 1
ATOM 2066 N N . GLY A 1 282 ? -9.711 -21.563 2.905 1 89.37 282 GLY A N 1
ATOM 2067 C CA . GLY A 1 282 ? -10.966 -21.067 2.364 1 89.37 282 GLY A CA 1
ATOM 2068 C C . GLY A 1 282 ? -11.022 -21.112 0.848 1 89.37 282 GLY A C 1
ATOM 2069 O O . GLY A 1 282 ? -12.037 -21.505 0.27 1 89.37 282 GLY A O 1
ATOM 2070 N N . LEU A 1 283 ? -9.987 -20.738 0.183 1 90.99 283 LEU A N 1
ATOM 2071 C CA . LEU A 1 283 ? -9.923 -20.763 -1.274 1 90.99 283 LEU A CA 1
ATOM 2072 C C . LEU A 1 283 ? -10.062 -22.187 -1.8 1 90.99 283 LEU A C 1
ATOM 2074 O O . LEU A 1 283 ? -10.839 -22.439 -2.724 1 90.99 283 LEU A O 1
ATOM 2078 N N . LYS A 1 284 ? -9.291 -23.116 -1.219 1 89.14 284 LYS A N 1
ATOM 2079 C CA . LYS A 1 284 ? -9.338 -24.503 -1.674 1 89.14 284 LYS A CA 1
ATOM 2080 C C . LYS A 1 284 ? -10.731 -25.096 -1.487 1 89.14 284 LYS A C 1
ATOM 2082 O O . LYS A 1 284 ? -11.218 -25.832 -2.348 1 89.14 284 LYS A O 1
ATOM 2087 N N . GLN A 1 285 ? -11.38 -24.774 -0.399 1 88.82 285 GLN A N 1
ATOM 2088 C CA . GLN A 1 285 ? -12.735 -25.265 -0.169 1 88.82 285 GLN A CA 1
ATOM 2089 C C . GLN A 1 285 ? -13.707 -24.701 -1.2 1 88.82 285 GLN A C 1
ATOM 2091 O O . GLN A 1 285 ? -14.583 -25.417 -1.692 1 88.82 285 GLN A O 1
ATOM 2096 N N . PHE A 1 286 ? -13.559 -23.47 -1.455 1 90.6 286 PHE A N 1
ATOM 2097 C CA . PHE A 1 286 ? -14.417 -22.84 -2.452 1 90.6 286 PHE A CA 1
ATOM 2098 C C . PHE A 1 286 ? -14.24 -23.5 -3.814 1 90.6 286 PHE A C 1
ATOM 2100 O O . PHE A 1 286 ? -15.222 -23.823 -4.486 1 90.6 286 PHE A O 1
ATOM 2107 N N . LEU A 1 287 ? -13.006 -23.686 -4.236 1 89.56 287 LEU A N 1
ATOM 2108 C CA . LEU A 1 287 ? -12.709 -24.286 -5.532 1 89.56 287 LEU A CA 1
ATOM 2109 C C . LEU A 1 287 ? -13.241 -25.713 -5.605 1 89.56 287 LEU A C 1
ATOM 2111 O O . LEU A 1 287 ? -13.705 -26.154 -6.66 1 89.56 287 LEU A O 1
ATOM 2115 N N . SER A 1 288 ? -13.115 -26.343 -4.488 1 87.84 288 SER A N 1
ATOM 2116 C CA . SER A 1 288 ? -13.649 -27.699 -4.425 1 87.84 288 SER A CA 1
ATOM 2117 C C . SER A 1 288 ? -15.159 -27.71 -4.64 1 87.84 288 SER A C 1
ATOM 2119 O O . SER A 1 288 ? -15.674 -28.515 -5.418 1 87.84 288 SER A O 1
ATOM 2121 N N . GLN A 1 289 ? -15.838 -26.875 -3.996 1 87.28 289 GLN A N 1
ATOM 2122 C CA . GLN A 1 289 ? -17.293 -26.81 -4.077 1 87.28 289 GLN A CA 1
ATOM 2123 C C . GLN A 1 289 ? -17.748 -26.365 -5.464 1 87.28 289 GLN A C 1
ATOM 2125 O O . GLN A 1 289 ? -18.707 -26.911 -6.014 1 87.28 289 GLN A O 1
ATOM 2130 N N . GLN A 1 290 ? -17.067 -25.411 -5.979 1 87.42 290 GLN A N 1
ATOM 2131 C CA . GLN A 1 290 ? -17.528 -24.784 -7.213 1 87.42 290 GLN A CA 1
ATOM 2132 C C . GLN A 1 290 ? -17.055 -25.564 -8.436 1 87.42 290 GLN A C 1
ATOM 2134 O O . GLN A 1 290 ? -17.75 -25.616 -9.453 1 87.42 290 GLN A O 1
ATOM 2139 N N . PHE A 1 291 ? -15.813 -26.215 -8.298 1 85.16 291 PHE A N 1
ATOM 2140 C CA . PHE A 1 291 ? -15.223 -26.758 -9.516 1 85.16 291 PHE A CA 1
ATOM 2141 C C . PHE A 1 291 ? -14.819 -28.214 -9.319 1 85.16 291 PHE A C 1
ATOM 2143 O O . PHE A 1 291 ? -14.341 -28.862 -10.252 1 85.16 291 PHE A O 1
ATOM 2150 N N . GLY A 1 292 ? -14.909 -28.753 -8.16 1 83.43 292 GLY A N 1
ATOM 2151 C CA . GLY A 1 292 ? -14.663 -30.165 -7.912 1 83.43 292 GLY A CA 1
ATOM 2152 C C . GLY A 1 292 ? -13.201 -30.478 -7.652 1 83.43 292 GLY A C 1
ATOM 2153 O O . GLY A 1 292 ? -12.793 -31.641 -7.695 1 83.43 292 GLY A O 1
ATOM 2154 N N . TYR A 1 293 ? -12.35 -29.446 -7.314 1 83.36 293 TYR A N 1
ATOM 2155 C CA . TYR A 1 293 ? -10.934 -29.659 -7.037 1 83.36 293 TYR A CA 1
ATOM 2156 C C . TYR A 1 293 ? -10.726 -30.158 -5.612 1 83.36 293 TYR A C 1
ATOM 2158 O O . TYR A 1 293 ? -11.574 -29.944 -4.742 1 83.36 293 TYR A O 1
ATOM 2166 N N . PRO A 1 294 ? -9.619 -30.772 -5.37 1 82.71 294 PRO A N 1
ATOM 2167 C CA . PRO A 1 294 ? -9.343 -31.205 -3.998 1 82.71 294 PRO A CA 1
ATOM 2168 C C . PRO A 1 294 ? -9.245 -30.037 -3.019 1 82.71 294 PRO A C 1
ATOM 2170 O O . PRO A 1 294 ? -8.642 -29.009 -3.337 1 82.71 294 PRO A O 1
ATOM 2173 N N . ALA A 1 295 ? -9.771 -30.223 -1.826 1 81.35 295 ALA A N 1
ATOM 2174 C CA . ALA A 1 295 ? -9.926 -29.11 -0.893 1 81.35 295 ALA A CA 1
ATOM 2175 C C . ALA A 1 295 ? -8.854 -29.15 0.192 1 81.35 295 ALA A C 1
ATOM 2177 O O . ALA A 1 295 ? -8.546 -28.126 0.808 1 81.35 295 ALA A O 1
ATOM 2178 N N . ALA A 1 296 ? -8.315 -30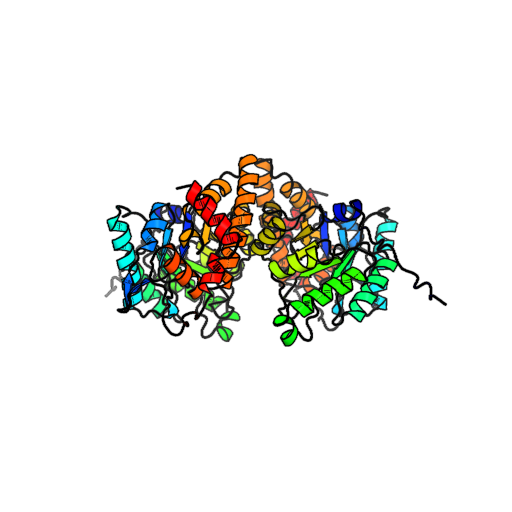.276 0.489 1 82.74 296 ALA A N 1
ATOM 2179 C CA . ALA A 1 296 ? -7.506 -30.453 1.692 1 82.74 296 ALA A CA 1
ATOM 2180 C C . ALA A 1 296 ? -6.147 -29.773 1.544 1 82.74 296 ALA A C 1
ATOM 2182 O O . ALA A 1 296 ? -5.411 -30.044 0.592 1 82.74 296 ALA A O 1
ATOM 2183 N N . PRO A 1 297 ? -5.851 -28.888 2.499 1 87.01 297 PRO A N 1
ATOM 2184 C CA . PRO A 1 297 ? -4.484 -28.362 2.517 1 87.01 297 PRO A CA 1
ATOM 2185 C C . PRO A 1 297 ? -3.474 -29.362 3.074 1 87.01 297 PRO A C 1
ATOM 2187 O O . PRO A 1 297 ? -3.863 -30.369 3.672 1 87.01 297 PRO A O 1
ATOM 2190 N N . ARG A 1 298 ? -2.258 -29.031 2.765 1 86.23 298 ARG A N 1
ATOM 2191 C CA . ARG A 1 298 ? -1.206 -29.824 3.394 1 86.23 298 ARG A CA 1
ATOM 2192 C C . ARG A 1 298 ? -1.123 -29.537 4.889 1 86.23 298 ARG A C 1
ATOM 2194 O O . ARG A 1 298 ? -1.226 -28.383 5.312 1 86.23 298 ARG A O 1
ATOM 2201 N N . LEU A 1 299 ? -1.012 -30.708 5.623 1 85.02 299 LEU A N 1
ATOM 2202 C CA . LEU A 1 299 ? -0.841 -30.546 7.063 1 85.02 299 LEU A CA 1
ATOM 2203 C C . LEU A 1 299 ? 0.413 -29.735 7.374 1 85.02 299 LEU A C 1
ATOM 2205 O O . LEU A 1 299 ? 1.398 -29.801 6.636 1 85.02 299 LEU A O 1
ATOM 2209 N N . PRO A 1 300 ? 0.431 -28.859 8.397 1 88.95 300 PRO A N 1
ATOM 2210 C CA . PRO A 1 300 ? -0.453 -28.77 9.561 1 88.95 300 PRO A CA 1
ATOM 2211 C C . PRO A 1 300 ? -1.592 -27.773 9.362 1 88.95 300 PRO A C 1
ATOM 2213 O O . PRO A 1 300 ? -2.349 -27.5 10.298 1 88.95 300 PRO A O 1
ATOM 2216 N N . LEU A 1 301 ? -1.716 -27.207 8.193 1 85.84 301 LEU A N 1
ATOM 2217 C CA . LEU A 1 301 ? -2.865 -26.332 7.986 1 85.84 301 LEU A CA 1
ATOM 2218 C C . LEU A 1 301 ? -4.171 -27.095 8.175 1 85.84 301 LEU A C 1
ATOM 2220 O O . LEU A 1 301 ? -4.361 -28.164 7.589 1 85.84 301 LEU A O 1
ATOM 2224 N N . PRO A 1 302 ? -5.007 -26.58 9.001 1 79.08 302 PRO A N 1
ATOM 2225 C CA . PRO A 1 302 ? -6.221 -27.333 9.328 1 79.08 302 PRO A CA 1
ATOM 2226 C C . PRO A 1 302 ? -7.259 -27.294 8.209 1 79.08 302 PRO A C 1
ATOM 2228 O O . PRO A 1 302 ? -7.289 -26.344 7.422 1 79.08 302 PRO A O 1
ATOM 2231 N N . LEU A 1 303 ? -7.961 -28.411 8.209 1 75.63 303 LEU A N 1
ATOM 2232 C CA . LEU A 1 303 ? -9.167 -28.39 7.389 1 75.63 303 LEU A CA 1
ATOM 2233 C C . LEU A 1 303 ? -10.224 -27.476 8 1 75.63 303 LEU A C 1
ATOM 2235 O O . LEU A 1 303 ? -10.398 -27.451 9.221 1 75.63 303 LEU A O 1
ATOM 2239 N N . LEU A 1 304 ? -10.573 -26.503 7.269 1 73.63 304 LEU A N 1
ATOM 2240 C CA . LEU A 1 304 ? -11.632 -25.67 7.827 1 73.63 304 LEU A CA 1
ATOM 2241 C C . LEU A 1 304 ? -12.91 -26.476 8.026 1 73.63 304 LEU A C 1
ATOM 2243 O O . LEU A 1 304 ? -13.264 -27.305 7.184 1 73.63 304 LEU A O 1
ATOM 2247 N N . GLU A 1 305 ? -13.263 -26.583 9.3 1 65.12 305 GLU A N 1
ATOM 2248 C CA . GLU A 1 305 ? -14.503 -27.268 9.655 1 65.12 305 GLU A CA 1
ATOM 2249 C C . GLU A 1 305 ? -15.709 -26.349 9.485 1 65.12 305 GLU A C 1
ATOM 2251 O O . GLU A 1 305 ? -15.57 -25.124 9.501 1 65.12 305 GLU A O 1
ATOM 2256 N N . GLY A 1 306 ? -16.802 -26.956 9.133 1 63.23 306 GLY A N 1
ATOM 2257 C CA . GLY A 1 306 ? -18.075 -26.253 9.12 1 63.23 306 GLY A CA 1
ATOM 2258 C C . GLY A 1 306 ? -18.317 -25.48 7.837 1 63.23 306 GLY A C 1
ATOM 2259 O O . GLY A 1 306 ? -17.86 -25.886 6.767 1 63.23 306 GLY A O 1
ATOM 2260 N N . ASP A 1 307 ? -18.997 -24.269 8.009 1 63.02 307 ASP A N 1
ATOM 2261 C CA . ASP A 1 307 ? -19.624 -23.529 6.919 1 63.02 307 ASP A CA 1
ATOM 2262 C C . ASP A 1 307 ? -18.679 -22.467 6.361 1 63.02 307 ASP A C 1
ATOM 2264 O O . ASP A 1 307 ? -19.125 -21.443 5.839 1 63.02 307 ASP A O 1
ATOM 2268 N N . VAL A 1 308 ? -17.333 -22.648 6.546 1 59.97 308 VAL A N 1
ATOM 2269 C CA . VAL A 1 308 ? -16.434 -21.6 6.074 1 59.97 308 VAL A CA 1
ATOM 2270 C C . VAL A 1 308 ? -16.55 -21.465 4.557 1 59.97 308 VAL A C 1
ATOM 2272 O O . VAL A 1 308 ? -16.554 -20.352 4.025 1 59.97 308 VAL A O 1
ATOM 2275 N N . SER A 1 309 ? -16.597 -22.613 3.911 1 61.78 309 SER A N 1
ATOM 2276 C CA . SER A 1 309 ? -16.824 -22.564 2.471 1 61.78 309 SER A CA 1
ATOM 2277 C C . SER A 1 309 ? -18.11 -21.816 2.139 1 61.78 309 SER A C 1
ATOM 2279 O O . SER A 1 309 ? -18.163 -21.063 1.164 1 61.78 309 SER A O 1
ATOM 2281 N N . ALA A 1 310 ? -18.918 -21.938 3.061 1 71.67 310 ALA A N 1
ATOM 2282 C CA . ALA A 1 310 ? -20.179 -21.237 2.833 1 71.67 310 ALA A CA 1
ATOM 2283 C C . ALA A 1 310 ? -19.993 -19.726 2.94 1 71.67 310 ALA A C 1
ATOM 2285 O O . ALA A 1 310 ? -20.653 -18.962 2.232 1 71.67 310 ALA A O 1
ATOM 2286 N N . GLN A 1 311 ? -18.939 -19.404 3.562 1 79.01 311 GLN A N 1
ATOM 2287 C CA . GLN A 1 311 ? -18.764 -17.971 3.773 1 79.01 311 GLN A CA 1
ATOM 2288 C C . GLN A 1 311 ? -18.246 -17.289 2.51 1 79.01 311 GLN A C 1
ATOM 2290 O O . GLN A 1 311 ? -18.702 -16.2 2.155 1 79.01 311 GLN A O 1
ATOM 2295 N N . LEU A 1 312 ? -17.352 -17.954 1.758 1 85.15 312 LEU A N 1
ATOM 2296 C CA . LEU A 1 312 ? -16.873 -17.365 0.513 1 85.15 312 LEU A CA 1
ATOM 2297 C C . LEU A 1 312 ? -17.929 -17.476 -0.582 1 85.15 312 LEU A C 1
ATOM 2299 O O . LEU A 1 312 ? -18.128 -16.536 -1.355 1 85.15 312 LEU A O 1
ATOM 2303 N N . SER A 1 313 ? -18.67 -18.581 -0.507 1 86.05 313 SER A N 1
ATOM 2304 C CA . SER A 1 313 ? -19.706 -18.788 -1.514 1 86.05 313 SER A CA 1
ATOM 2305 C C . SER A 1 313 ? -20.859 -17.807 -1.329 1 86.05 313 SER A C 1
ATOM 2307 O O . SER A 1 313 ? -21.51 -17.416 -2.3 1 86.05 313 SER A O 1
ATOM 2309 N N . GLU A 1 314 ? -21.053 -17.388 -0.118 1 90.39 314 GLU A N 1
ATOM 2310 C CA . GLU A 1 314 ? -22.169 -16.498 0.188 1 90.39 314 GLU A CA 1
ATOM 2311 C C . GLU A 1 314 ? -21.721 -15.04 0.214 1 90.39 314 GLU A C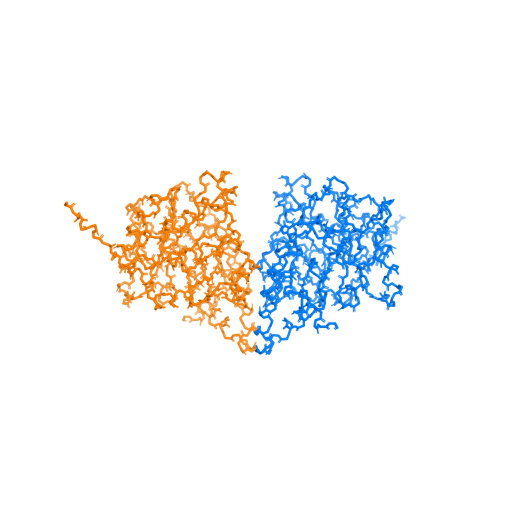 1
ATOM 2313 O O . GLU A 1 314 ? -22.544 -14.134 0.365 1 90.39 314 GLU A O 1
ATOM 2318 N N . ASN A 1 315 ? -20.438 -14.88 0.072 1 93.38 315 ASN A N 1
ATOM 2319 C CA . ASN A 1 315 ? -19.934 -13.511 0.046 1 93.38 315 ASN A CA 1
ATOM 2320 C C . ASN A 1 315 ? -20.437 -12.753 -1.179 1 93.38 315 ASN A C 1
ATOM 2322 O O . ASN A 1 315 ? -20.238 -13.194 -2.313 1 93.38 315 ASN A O 1
ATOM 2326 N N . GLN A 1 316 ? -21.039 -11.604 -0.97 1 94.73 316 GLN A N 1
ATOM 2327 C CA . GLN A 1 316 ? -21.694 -10.866 -2.044 1 94.73 316 GLN A CA 1
ATOM 2328 C C . GLN A 1 316 ? -20.687 -10.432 -3.107 1 94.73 316 GLN A C 1
ATOM 2330 O O . GLN A 1 316 ? -21.003 -10.418 -4.298 1 94.73 316 GLN A O 1
ATOM 2335 N N . HIS A 1 317 ? -19.541 -10.081 -2.697 1 95.3 317 HIS A N 1
ATOM 2336 C CA . HIS A 1 317 ? -18.536 -9.617 -3.645 1 95.3 317 HIS A CA 1
ATOM 2337 C C . HIS A 1 317 ? -18.074 -10.748 -4.558 1 95.3 317 HIS A C 1
ATOM 2339 O O . HIS A 1 317 ? -17.85 -10.536 -5.752 1 95.3 317 HIS A O 1
ATOM 2345 N N . ILE A 1 318 ? -17.926 -11.932 -4.017 1 95.49 318 ILE A N 1
ATOM 2346 C CA . ILE A 1 318 ? -17.555 -13.104 -4.803 1 95.49 318 ILE A CA 1
ATOM 2347 C C . ILE A 1 318 ? -18.684 -13.454 -5.77 1 95.49 318 ILE A C 1
ATOM 2349 O O . ILE A 1 318 ? -18.436 -13.747 -6.942 1 95.49 318 ILE A O 1
ATOM 2353 N N . LYS A 1 319 ? -19.912 -13.372 -5.306 1 95.54 319 LYS A N 1
ATOM 2354 C CA . LYS A 1 319 ? -21.059 -13.646 -6.167 1 95.54 319 LYS A CA 1
ATOM 2355 C C . LYS A 1 319 ? -21.109 -12.675 -7.343 1 95.54 319 LYS A C 1
ATOM 2357 O O . LYS A 1 319 ? -21.384 -13.077 -8.475 1 95.54 319 LYS A O 1
ATOM 2362 N N . ASP A 1 320 ? -20.881 -11.411 -7.074 1 96.31 320 ASP A N 1
ATOM 2363 C CA . ASP A 1 320 ? -20.89 -10.4 -8.126 1 96.31 320 ASP A CA 1
ATOM 2364 C C . ASP A 1 320 ? -19.849 -10.712 -9.198 1 96.31 320 ASP A C 1
ATOM 2366 O O . ASP A 1 320 ? -20.133 -10.616 -10.394 1 96.31 320 ASP A O 1
ATOM 2370 N N . ILE A 1 321 ? -18.68 -11.137 -8.799 1 96.82 321 ILE A N 1
ATOM 2371 C CA . ILE A 1 321 ? -17.59 -11.434 -9.722 1 96.82 321 ILE A CA 1
ATOM 2372 C C . ILE A 1 321 ? -17.916 -12.695 -10.518 1 96.82 321 ILE A C 1
ATOM 2374 O O . ILE A 1 321 ? -17.691 -12.747 -11.73 1 96.82 321 ILE A O 1
ATOM 2378 N N . MET A 1 322 ? -18.467 -13.665 -9.818 1 94.87 322 MET A N 1
ATOM 2379 C CA . MET A 1 322 ? -18.81 -14.915 -10.489 1 94.87 322 MET A CA 1
ATOM 2380 C C . MET A 1 322 ? -19.899 -14.691 -11.533 1 94.87 322 MET A C 1
ATOM 2382 O O . MET A 1 322 ? -19.902 -15.338 -12.582 1 94.87 322 MET A O 1
ATOM 2386 N N . GLU A 1 323 ? -20.832 -13.819 -11.219 1 95.29 323 GLU A N 1
ATOM 2387 C CA . GLU A 1 323 ? -21.869 -13.478 -12.188 1 95.29 323 GLU A CA 1
ATOM 2388 C C . GLU A 1 323 ? -21.271 -12.826 -13.431 1 95.29 323 GLU A C 1
ATOM 2390 O O . GLU A 1 323 ? -21.639 -13.168 -14.557 1 95.29 323 GLU A O 1
ATOM 2395 N N . LEU A 1 324 ? -20.374 -11.949 -13.226 1 95.17 324 LEU A N 1
ATOM 2396 C CA . LEU A 1 324 ? -19.703 -11.308 -14.351 1 95.17 324 LEU A CA 1
ATOM 2397 C C . LEU A 1 324 ? -18.874 -12.319 -15.138 1 95.17 324 LEU A C 1
ATOM 2399 O O . LEU A 1 324 ? -18.824 -12.263 -16.368 1 95.17 324 LEU A O 1
ATOM 2403 N N . GLU A 1 325 ? -18.145 -13.202 -14.435 1 95.54 325 GLU A N 1
ATOM 2404 C CA . GLU A 1 325 ? -17.355 -14.262 -15.053 1 95.54 325 GLU A CA 1
ATOM 2405 C C . GLU A 1 325 ? -18.207 -15.105 -15.998 1 95.54 325 GLU A C 1
ATOM 2407 O O . GLU A 1 325 ? -17.773 -15.439 -17.103 1 95.54 325 GLU A O 1
ATOM 2412 N N . LYS A 1 326 ? -19.408 -15.44 -15.605 1 93.32 326 LYS A N 1
ATOM 2413 C CA . LYS A 1 326 ? -20.323 -16.247 -16.408 1 93.32 326 LYS A CA 1
ATOM 2414 C C . LYS A 1 326 ? -20.73 -15.512 -17.682 1 93.32 326 LYS A C 1
ATOM 2416 O O . LYS A 1 326 ? -20.873 -16.127 -18.741 1 93.32 326 LYS A O 1
ATOM 2421 N N . ASP A 1 327 ? -20.822 -14.203 -17.55 1 91.43 327 ASP A N 1
ATOM 2422 C CA . ASP A 1 327 ? -21.239 -13.394 -18.692 1 91.43 327 ASP A CA 1
ATOM 2423 C C . ASP A 1 327 ? -20.121 -13.288 -19.727 1 91.43 327 ASP A C 1
ATOM 2425 O O . ASP A 1 327 ? -20.38 -13.015 -20.901 1 91.43 327 ASP A O 1
ATOM 2429 N N . LEU A 1 328 ? -18.916 -13.466 -19.271 1 87.43 328 LEU A N 1
ATOM 2430 C CA . LEU A 1 328 ? -17.758 -13.301 -20.143 1 87.43 328 LEU A CA 1
ATOM 2431 C C . LEU A 1 328 ? -17.412 -14.612 -20.842 1 87.43 328 LEU A C 1
ATOM 2433 O O . LEU A 1 328 ? -16.649 -14.621 -21.81 1 87.43 328 LEU A O 1
ATOM 2437 N N . ASN A 1 329 ? -17.793 -15.739 -20.313 1 76.37 329 ASN A N 1
ATOM 2438 C CA . ASN A 1 329 ? -17.555 -17.047 -20.913 1 76.37 329 ASN A CA 1
ATOM 2439 C C . ASN A 1 329 ? -18.686 -17.445 -21.858 1 76.37 329 ASN A C 1
ATOM 2441 O O . ASN A 1 329 ? -19.848 -17.114 -21.616 1 76.37 329 ASN A O 1
ATOM 2445 N N . MET B 1 1 ? -50.098 14.469 36.498 1 22.4 1 MET B N 1
ATOM 2446 C CA . MET B 1 1 ? -49.17 15.559 36.21 1 22.4 1 MET B CA 1
ATOM 2447 C C . MET B 1 1 ? -48.144 15.139 35.163 1 22.4 1 MET B C 1
ATOM 2449 O O . MET B 1 1 ? -47.261 14.327 35.443 1 22.4 1 MET B O 1
ATOM 2453 N N . ALA B 1 2 ? -48.627 15.01 33.856 1 29.19 2 ALA B N 1
ATOM 2454 C CA . ALA B 1 2 ? -48.229 14.62 32.506 1 29.19 2 ALA B CA 1
ATOM 2455 C C . ALA B 1 2 ? -47.019 15.424 32.038 1 29.19 2 ALA B C 1
ATOM 2457 O O . ALA B 1 2 ? -47.145 16.6 31.687 1 29.19 2 ALA B O 1
ATOM 2458 N N . SER B 1 3 ? -45.836 15.257 32.813 1 27.64 3 SER B N 1
ATOM 2459 C CA . SER B 1 3 ? -44.635 16.068 32.643 1 27.64 3 SER B CA 1
ATOM 2460 C C . SER B 1 3 ? -44.17 16.069 31.191 1 27.64 3 SER B C 1
ATOM 2462 O O . SER B 1 3 ? -44.26 15.05 30.504 1 27.64 3 SER B O 1
ATOM 2464 N N . LEU B 1 4 ? -44.071 17.203 30.463 1 29.78 4 LEU B N 1
ATOM 2465 C CA . LEU B 1 4 ? -43.728 17.777 29.167 1 29.78 4 LEU B CA 1
ATOM 2466 C C . LEU B 1 4 ? -42.304 17.405 28.768 1 29.78 4 LEU B C 1
ATOM 2468 O O . LEU B 1 4 ? -41.34 17.938 29.322 1 29.78 4 LEU B O 1
ATOM 2472 N N . ILE B 1 5 ? -41.924 16.123 28.656 1 32.16 5 ILE B N 1
ATOM 2473 C CA . ILE B 1 5 ? -40.537 15.761 28.386 1 32.16 5 ILE B CA 1
ATOM 2474 C C . ILE B 1 5 ? -40.088 16.384 27.066 1 32.16 5 ILE B C 1
ATOM 2476 O O . ILE B 1 5 ? -40.699 16.146 26.021 1 32.16 5 ILE B O 1
ATOM 2480 N N . PRO B 1 6 ? -39.439 17.607 27.131 1 32.46 6 PRO B N 1
ATOM 2481 C CA . PRO B 1 6 ? -39.11 18.342 25.907 1 32.46 6 PRO B CA 1
ATOM 2482 C C . PRO B 1 6 ? -38.343 17.492 24.897 1 32.46 6 PRO B C 1
ATOM 2484 O O . PRO B 1 6 ? -37.38 16.812 25.261 1 32.46 6 PRO B O 1
ATOM 2487 N N . ASN B 1 7 ? -39.005 17.023 23.814 1 27.46 7 ASN B N 1
ATOM 2488 C CA . ASN B 1 7 ? -38.725 16.071 22.745 1 27.46 7 ASN B CA 1
ATOM 2489 C C . ASN B 1 7 ? -37.412 16.394 22.037 1 27.46 7 ASN B C 1
ATOM 2491 O O . ASN B 1 7 ? -36.534 15.536 21.927 1 27.46 7 ASN B O 1
ATOM 2495 N N . SER B 1 8 ? -37.427 17.09 20.729 1 27.14 8 SER B N 1
ATOM 2496 C CA . SER B 1 8 ? -36.843 16.817 19.42 1 27.14 8 SER B CA 1
ATOM 2497 C C . SER B 1 8 ? -35.526 17.564 19.236 1 27.14 8 SER B C 1
ATOM 2499 O O . SER B 1 8 ? -35.52 18.764 18.954 1 27.14 8 SER B O 1
ATOM 2501 N N . ILE B 1 9 ? -34.559 17.565 19.999 1 25.33 9 ILE B N 1
ATOM 2502 C CA . ILE B 1 9 ? -33.362 18.33 19.668 1 25.33 9 ILE B CA 1
ATOM 2503 C C . ILE B 1 9 ? -32.855 17.922 18.287 1 25.33 9 ILE B C 1
ATOM 2505 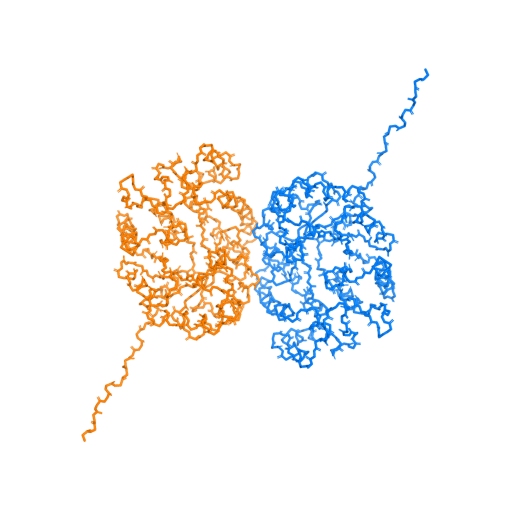O O . ILE B 1 9 ? -32.462 16.771 18.078 1 25.33 9 ILE B O 1
ATOM 2509 N N . ALA B 1 10 ? -33.257 18.624 17.273 1 30.35 10 ALA B N 1
ATOM 2510 C CA . ALA B 1 10 ? -32.828 18.616 15.877 1 30.35 10 ALA B CA 1
ATOM 2511 C C . ALA B 1 10 ? -31.307 18.551 15.771 1 30.35 10 ALA B C 1
ATOM 2513 O O . ALA B 1 10 ? -30.603 19.399 16.324 1 30.35 10 ALA B O 1
ATOM 2514 N N . CYS B 1 11 ? -30.729 17.42 15.623 1 30.48 11 CYS B N 1
ATOM 2515 C CA . CYS B 1 11 ? -29.342 17.06 15.351 1 30.48 11 CYS B CA 1
ATOM 2516 C C . CYS B 1 11 ? -28.733 17.986 14.305 1 30.48 11 CYS B C 1
ATOM 2518 O O . CYS B 1 11 ? -29.101 17.93 13.131 1 30.48 11 CYS B O 1
ATOM 2520 N N . ARG B 1 12 ? -28.413 19.23 14.432 1 33.02 12 ARG B N 1
ATOM 2521 C CA . ARG B 1 12 ? -27.928 20.315 13.585 1 33.02 12 ARG B CA 1
ATOM 2522 C C . ARG B 1 12 ? -26.643 19.916 12.867 1 33.02 12 ARG B C 1
ATOM 2524 O O . ARG B 1 12 ? -25.96 20.764 12.289 1 33.02 12 ARG B O 1
ATOM 2531 N N . CYS B 1 13 ? -25.895 18.886 13.233 1 37.86 13 CYS B N 1
ATOM 2532 C CA . CYS B 1 13 ? -24.515 19.003 12.778 1 37.86 13 CYS B CA 1
ATOM 2533 C C . CYS B 1 13 ? -24.43 18.903 11.26 1 37.86 13 CYS B C 1
ATOM 2535 O O . CYS B 1 13 ? -24.29 17.808 10.713 1 37.86 13 CYS B O 1
ATOM 2537 N N . PRO B 1 14 ? -25.206 19.553 10.432 1 39.42 14 PRO B N 1
ATOM 2538 C CA . PRO B 1 14 ? -25.08 19.42 8.978 1 39.42 14 PRO B CA 1
ATOM 2539 C C . PRO B 1 14 ? -23.67 19.726 8.479 1 39.42 14 PRO B C 1
ATOM 2541 O O . PRO B 1 14 ? -23.153 20.822 8.711 1 39.42 14 PRO B O 1
ATOM 2544 N N . THR B 1 15 ? -22.585 18.956 8.588 1 47.96 15 THR B N 1
ATOM 2545 C CA . THR B 1 15 ? -21.399 19.186 7.769 1 47.96 15 THR B CA 1
ATOM 2546 C C . THR B 1 15 ? -21.776 19.84 6.443 1 47.96 15 THR B C 1
ATOM 2548 O O . THR B 1 15 ? -22.546 19.275 5.663 1 47.96 15 THR B O 1
ATOM 2551 N N . SER B 1 16 ? -21.733 21.126 6.398 1 50.33 16 SER B N 1
ATOM 2552 C CA . SER B 1 16 ? -22.12 21.742 5.133 1 50.33 16 SER B CA 1
ATOM 2553 C C . SER B 1 16 ? -21.395 21.094 3.958 1 50.33 16 SER B C 1
ATOM 2555 O O . SER B 1 16 ? -20.262 20.63 4.101 1 50.33 16 SER B O 1
ATOM 2557 N N . THR B 1 17 ? -22.113 20.601 2.987 1 55.46 17 THR B N 1
ATOM 2558 C CA . THR B 1 17 ? -21.669 20.091 1.695 1 55.46 17 THR B CA 1
ATOM 2559 C C . THR B 1 17 ? -20.443 20.855 1.204 1 55.46 17 THR B C 1
ATOM 2561 O O . THR B 1 17 ? -19.525 20.263 0.632 1 55.46 17 THR B O 1
ATOM 2564 N N . LYS B 1 18 ? -20.376 22.109 1.69 1 52.87 18 LYS B N 1
ATOM 2565 C CA . LYS B 1 18 ? -19.293 22.947 1.185 1 52.87 18 LYS B CA 1
ATOM 2566 C C . LYS B 1 18 ? -17.979 22.637 1.898 1 52.87 18 LYS B C 1
ATOM 2568 O O . LYS B 1 18 ? -16.916 22.627 1.274 1 52.87 18 LYS B O 1
ATOM 2573 N N . GLN B 1 19 ? -18.087 22.408 3.166 1 59.4 19 GLN B N 1
ATOM 2574 C CA . GLN B 1 19 ? -16.888 22.115 3.944 1 59.4 19 GLN B CA 1
ATOM 2575 C C . GLN B 1 19 ? -16.253 20.8 3.503 1 59.4 19 GLN B C 1
ATOM 2577 O O . GLN B 1 19 ? -15.032 20.712 3.355 1 59.4 19 GLN B O 1
ATOM 2582 N N . LEU B 1 20 ? -17.064 19.909 3.198 1 66.59 20 LEU B N 1
ATOM 2583 C CA . LEU B 1 20 ? -16.561 18.606 2.775 1 66.59 20 LEU B CA 1
ATOM 2584 C C . LEU B 1 20 ? -15.892 18.699 1.408 1 66.59 20 LEU B C 1
ATOM 2586 O O . LEU B 1 20 ? -14.887 18.03 1.158 1 66.59 20 LEU B O 1
ATOM 2590 N N . GLN B 1 21 ? -16.385 19.593 0.663 1 69.38 21 GLN B N 1
ATOM 2591 C CA . GLN B 1 21 ? -15.867 19.723 -0.694 1 69.38 21 GLN B CA 1
ATOM 2592 C C . GLN B 1 21 ? -14.419 20.206 -0.687 1 69.38 21 GLN B C 1
ATOM 2594 O O . GLN B 1 21 ? -13.627 19.823 -1.55 1 69.38 21 GLN B O 1
ATOM 2599 N N . ILE B 1 22 ? -14.134 20.934 0.31 1 67.08 22 ILE B N 1
ATOM 2600 C CA . ILE B 1 22 ? -12.793 21.507 0.331 1 67.08 22 ILE B CA 1
ATOM 2601 C C . ILE B 1 22 ? -11.764 20.404 0.567 1 67.08 22 ILE B C 1
ATOM 2603 O O . ILE B 1 22 ? -10.752 20.33 -0.133 1 67.08 22 ILE B O 1
ATOM 2607 N N . VAL B 1 23 ? -12.09 19.507 1.446 1 73.86 23 VAL B N 1
ATOM 2608 C CA . VAL B 1 23 ? -11.122 18.454 1.732 1 73.86 23 VAL B CA 1
ATOM 2609 C C . VAL B 1 23 ? -11.164 17.399 0.629 1 73.86 23 VAL B C 1
ATOM 2611 O O . VAL B 1 23 ? -10.197 16.659 0.431 1 73.86 23 VAL B O 1
ATOM 2614 N N . GLN B 1 24 ? -12.231 17.498 -0.182 1 73.02 24 GLN B N 1
ATOM 2615 C CA . GLN B 1 24 ? -12.439 16.497 -1.223 1 73.02 24 GLN B CA 1
ATOM 2616 C C . GLN B 1 24 ? -11.602 16.808 -2.46 1 73.02 24 GLN B C 1
ATOM 2618 O O . GLN B 1 24 ? -11.545 16.006 -3.395 1 73.02 24 GLN B O 1
ATOM 2623 N N . ASP B 1 25 ? -10.819 17.767 -2.417 1 80.24 25 ASP B N 1
ATOM 2624 C CA . ASP B 1 25 ? -10.022 18.102 -3.593 1 80.24 25 ASP B CA 1
ATOM 2625 C C . ASP B 1 25 ? -8.789 18.916 -3.208 1 80.24 25 ASP B C 1
ATOM 2627 O O . ASP B 1 25 ? -8.561 20 -3.749 1 80.24 25 ASP B O 1
ATOM 2631 N N . SER B 1 26 ? -8.153 18.316 -2.257 1 87.97 26 SER B N 1
ATOM 2632 C CA . SER B 1 26 ? -7.044 19.129 -1.77 1 87.97 26 SER B CA 1
ATOM 2633 C C . SER B 1 26 ? -5.837 18.265 -1.419 1 87.97 26 SER B C 1
ATOM 2635 O O . SER B 1 26 ? -5.98 17.071 -1.147 1 87.97 26 SER B O 1
ATOM 2637 N N . LEU B 1 27 ? -4.704 18.888 -1.537 1 95.26 27 LEU B N 1
ATOM 2638 C CA . LEU B 1 27 ? -3.504 18.384 -0.879 1 95.26 27 LEU B CA 1
ATOM 2639 C C . LEU B 1 27 ? -3.365 18.973 0.521 1 95.26 27 LEU B C 1
ATOM 2641 O O . LEU B 1 27 ? -3.638 20.157 0.731 1 95.26 27 LEU B O 1
ATOM 2645 N N . LEU B 1 28 ? -3.059 18.193 1.451 1 96.18 28 LEU B N 1
ATOM 2646 C CA . LEU B 1 28 ? -2.845 18.618 2.83 1 96.18 28 LEU B CA 1
ATOM 2647 C C . LEU B 1 28 ? -1.406 18.359 3.262 1 96.18 28 LEU B C 1
ATOM 2649 O O . LEU B 1 28 ? -0.722 17.512 2.682 1 96.18 28 LEU B O 1
ATOM 2653 N N . THR B 1 29 ? -0.959 19.104 4.213 1 96.16 29 THR B N 1
ATOM 2654 C CA . THR B 1 29 ? 0.395 18.904 4.718 1 96.16 29 THR B CA 1
ATOM 2655 C C . THR B 1 29 ? 0.412 18.922 6.244 1 96.16 29 THR B C 1
ATOM 2657 O O . THR B 1 29 ? -0.204 19.789 6.867 1 96.16 29 THR B O 1
ATOM 2660 N N . TRP B 1 30 ? 1.139 17.982 6.778 1 92.65 30 TRP B N 1
ATOM 2661 C CA . TRP B 1 30 ? 1.451 18.007 8.203 1 92.65 30 TRP B CA 1
ATOM 2662 C C . TRP B 1 30 ? 2.422 19.138 8.527 1 92.65 30 TRP B C 1
ATOM 2664 O O . TRP B 1 30 ? 3.565 19.135 8.064 1 92.65 30 TRP B O 1
ATOM 2674 N N . MET B 1 31 ? 1.972 19.915 9.444 1 91.86 31 MET B N 1
ATOM 2675 C CA . MET B 1 31 ? 2.858 21.022 9.794 1 91.86 31 MET B CA 1
ATOM 2676 C C . MET B 1 31 ? 3.695 20.681 11.022 1 91.86 31 MET B C 1
ATOM 2678 O O . MET B 1 31 ? 3.152 20.32 12.068 1 91.86 31 MET B O 1
ATOM 2682 N N . PRO B 1 32 ? 5.009 20.832 10.837 1 90.73 32 PRO B N 1
ATOM 2683 C CA . PRO B 1 32 ? 5.804 20.695 12.059 1 90.73 32 PRO B CA 1
ATOM 2684 C C . PRO B 1 32 ? 5.567 21.835 13.048 1 90.73 32 PRO B C 1
ATOM 2686 O O . PRO B 1 32 ? 5.409 22.988 12.64 1 90.73 32 PRO B O 1
ATOM 2689 N N . THR B 1 33 ? 5.469 21.45 14.259 1 87.44 33 THR B N 1
ATOM 2690 C CA . THR B 1 33 ? 5.394 22.486 15.283 1 87.44 33 THR B CA 1
ATOM 2691 C C . THR B 1 33 ? 6.719 23.234 15.394 1 87.44 33 THR B C 1
ATOM 2693 O O . THR B 1 33 ? 7.781 22.615 15.494 1 87.44 33 THR B O 1
ATOM 2696 N N . GLN B 1 34 ? 6.622 24.538 15.331 1 83.39 34 GLN B N 1
ATOM 2697 C CA . GLN B 1 34 ? 7.806 25.382 15.449 1 83.39 34 GLN B CA 1
ATOM 2698 C C . GLN B 1 34 ? 7.867 26.055 16.818 1 83.39 34 GLN B C 1
ATOM 2700 O O . GLN B 1 34 ? 6.908 26.705 17.239 1 83.39 34 GLN B O 1
ATOM 2705 N N . SER B 1 35 ? 8.869 25.606 17.489 1 77.61 35 SER B N 1
ATOM 2706 C CA . SER B 1 35 ? 9.037 26.207 18.807 1 77.61 35 SER B CA 1
ATOM 2707 C C . SER B 1 35 ? 10.299 27.062 18.869 1 77.61 35 SER B C 1
ATOM 2709 O O . SER B 1 35 ? 11.342 26.676 18.338 1 77.61 35 SER B O 1
ATOM 2711 N N . THR B 1 36 ? 10.084 28.215 19.435 1 68.75 36 THR B N 1
ATOM 2712 C CA . THR B 1 36 ? 11.228 29.088 19.677 1 68.75 36 THR B CA 1
ATOM 2713 C C . THR B 1 36 ? 12.093 28.544 20.811 1 68.75 36 THR B C 1
ATOM 2715 O O . THR B 1 36 ? 11.682 27.628 21.527 1 68.75 36 THR B O 1
ATOM 2718 N N . PRO B 1 37 ? 13.245 29.051 20.761 1 62.11 37 PRO B N 1
ATOM 2719 C CA . PRO B 1 37 ? 14.109 28.644 21.871 1 62.11 37 PRO B CA 1
ATOM 2720 C C . PRO B 1 37 ? 13.45 28.838 23.234 1 62.11 37 PRO B C 1
ATOM 2722 O O . PRO B 1 37 ? 13.791 28.143 24.194 1 62.11 37 PRO B O 1
ATOM 2725 N N . ASN B 1 38 ? 12.531 29.731 23.267 1 60.76 38 ASN B N 1
ATOM 2726 C CA . ASN B 1 38 ? 11.828 29.968 24.523 1 60.76 38 ASN B CA 1
ATOM 2727 C C . ASN B 1 38 ? 10.58 29.098 24.64 1 60.76 38 ASN B C 1
ATOM 2729 O O . ASN B 1 38 ? 9.698 29.377 25.454 1 60.76 38 ASN B O 1
ATOM 2733 N N . ARG B 1 39 ? 10.51 28.135 23.771 1 62.07 39 ARG B N 1
ATOM 2734 C CA . ARG B 1 39 ? 9.503 27.079 23.764 1 62.07 39 ARG B CA 1
ATOM 2735 C C . ARG B 1 39 ? 8.138 27.626 23.361 1 62.07 39 ARG B C 1
ATOM 2737 O O . ARG B 1 39 ? 7.104 27.082 23.756 1 62.07 39 ARG B O 1
ATOM 2744 N N . SER B 1 40 ? 8.184 29.006 22.727 1 67.41 40 SER B N 1
ATOM 2745 C CA . SER B 1 40 ? 6.935 29.515 22.169 1 67.41 40 SER B CA 1
ATOM 2746 C C . SER B 1 40 ? 6.683 28.951 20.775 1 67.41 40 SER B C 1
ATOM 2748 O O . SER B 1 40 ? 7.623 28.737 20.006 1 67.41 40 SER B O 1
ATOM 2750 N N . ILE B 1 41 ? 5.404 28.688 20.509 1 72.36 41 ILE B N 1
ATOM 2751 C CA . ILE B 1 41 ? 4.99 28.112 19.235 1 72.36 41 ILE B CA 1
ATOM 2752 C C . ILE B 1 41 ? 4.85 29.216 18.19 1 72.36 41 ILE B C 1
ATOM 2754 O O . ILE B 1 41 ? 4.32 30.29 18.48 1 72.36 41 ILE B O 1
ATOM 2758 N N . THR B 1 42 ? 5.54 29.045 17.078 1 67.58 42 THR B N 1
ATOM 2759 C CA . THR B 1 42 ? 5.423 29.934 15.927 1 67.58 42 THR B CA 1
ATOM 2760 C C . THR B 1 42 ? 5.143 29.138 14.656 1 67.58 42 THR B C 1
ATOM 2762 O O . THR B 1 42 ? 5.36 27.925 14.616 1 67.58 42 THR B O 1
ATOM 2765 N N . TYR B 1 43 ? 4.307 29.684 13.748 1 65.33 43 TYR B N 1
ATOM 2766 C CA . TYR B 1 43 ? 4.105 29.003 12.475 1 65.33 43 TYR B CA 1
ATOM 2767 C C . TYR B 1 43 ? 4.46 29.914 11.306 1 65.33 43 TYR B C 1
ATOM 2769 O O . TYR B 1 43 ? 3.593 30.605 10.764 1 65.33 43 TYR B O 1
ATOM 2777 N N . GLN B 1 44 ? 5.609 30.054 11 1 61.28 44 GLN B N 1
ATOM 2778 C CA . GLN B 1 44 ? 6.016 30.724 9.769 1 61.28 44 GLN B CA 1
ATOM 2779 C C . GLN B 1 44 ? 5.905 29.787 8.57 1 61.28 44 GLN B C 1
ATOM 2781 O O . GLN B 1 44 ? 5.439 30.189 7.502 1 61.28 44 GLN B O 1
ATOM 2786 N N . THR B 1 45 ? 6.217 28.573 8.62 1 61.23 45 THR B N 1
ATOM 2787 C CA . THR B 1 45 ? 6.164 27.572 7.56 1 61.23 45 THR B CA 1
ATOM 2788 C C . THR B 1 45 ? 4.731 27.374 7.075 1 61.23 45 THR B C 1
ATOM 2790 O O . THR B 1 45 ? 4.494 27.194 5.879 1 61.23 45 THR B O 1
ATOM 2793 N N . GLY B 1 46 ? 3.869 27.585 7.82 1 67.07 46 GLY B N 1
ATOM 2794 C CA . GLY B 1 46 ? 2.472 27.341 7.499 1 67.07 46 GLY B CA 1
ATOM 2795 C C . GLY B 1 46 ? 1.925 28.293 6.452 1 67.07 46 GLY B C 1
ATOM 2796 O O . GLY B 1 46 ? 1.154 27.888 5.579 1 67.07 46 GLY B O 1
ATOM 2797 N N . THR B 1 47 ? 2.465 29.439 6.391 1 78.57 47 THR B N 1
ATOM 2798 C CA . THR B 1 47 ? 1.962 30.449 5.465 1 78.57 47 THR B CA 1
ATOM 2799 C C . THR B 1 47 ? 2.408 30.144 4.038 1 78.57 47 THR B C 1
ATOM 2801 O O . THR B 1 47 ? 1.623 30.276 3.096 1 78.57 47 THR B O 1
ATOM 2804 N N . ASP B 1 48 ? 3.617 29.697 3.926 1 82.34 48 ASP B N 1
ATOM 2805 C CA . ASP B 1 48 ? 4.121 29.387 2.591 1 82.34 48 ASP B CA 1
ATOM 2806 C C . ASP B 1 48 ? 3.349 28.226 1.969 1 82.34 48 ASP B C 1
ATOM 2808 O O . ASP B 1 48 ? 2.961 28.287 0.8 1 82.34 48 ASP B O 1
ATOM 2812 N N . VAL B 1 49 ? 3.11 27.225 2.717 1 89.13 49 VAL B N 1
ATOM 2813 C CA . VAL B 1 49 ? 2.394 26.038 2.262 1 89.13 49 VAL B CA 1
ATOM 2814 C C . VAL B 1 49 ? 0.957 26.408 1.901 1 89.13 49 VAL B C 1
ATOM 2816 O O . VAL B 1 49 ? 0.461 26.033 0.836 1 89.13 49 VAL B O 1
ATOM 2819 N N . ALA B 1 50 ? 0.364 27.209 2.762 1 90.06 50 ALA B N 1
ATOM 2820 C CA . ALA B 1 50 ? -1.025 27.603 2.541 1 90.06 50 ALA B CA 1
ATOM 2821 C C . ALA B 1 50 ? -1.146 28.539 1.342 1 90.06 50 ALA B C 1
ATOM 2823 O O . ALA B 1 50 ? -2.14 28.501 0.614 1 90.06 50 ALA B O 1
ATOM 2824 N N . ALA B 1 51 ? -0.183 29.382 1.154 1 91.31 51 ALA B N 1
ATOM 2825 C CA . ALA B 1 51 ? -0.181 30.31 0.026 1 91.31 51 ALA B CA 1
ATOM 2826 C C . ALA B 1 51 ? -0.173 29.559 -1.302 1 91.31 51 ALA B C 1
ATOM 2828 O O . ALA B 1 51 ? -0.702 30.049 -2.303 1 91.31 51 ALA B O 1
ATOM 2829 N N . ALA B 1 52 ? 0.402 28.369 -1.303 1 92.37 52 ALA B N 1
ATOM 2830 C CA . ALA B 1 52 ? 0.45 27.549 -2.51 1 92.37 52 ALA B CA 1
ATOM 2831 C C . ALA B 1 52 ? -0.861 26.796 -2.714 1 92.37 52 ALA B C 1
ATOM 2833 O O . ALA B 1 52 ? -1.031 26.091 -3.712 1 92.37 52 ALA B O 1
ATOM 2834 N N . GLY B 1 53 ? -1.822 26.926 -1.761 1 92.59 53 GLY B N 1
ATOM 2835 C CA . GLY B 1 53 ? -3.123 26.29 -1.892 1 92.59 53 GLY B CA 1
ATOM 2836 C C . GLY B 1 53 ? -3.207 24.951 -1.184 1 92.59 53 GLY B C 1
ATOM 2837 O O . GLY B 1 53 ? -4.156 24.192 -1.391 1 92.59 53 GLY B O 1
ATOM 2838 N N . ILE B 1 54 ? -2.236 24.627 -0.347 1 95.29 54 ILE B N 1
ATOM 2839 C CA . ILE B 1 54 ? -2.207 23.368 0.39 1 95.29 54 ILE B CA 1
ATOM 2840 C C . ILE B 1 54 ? -2.798 23.573 1.783 1 95.29 54 ILE B C 1
ATOM 2842 O O . ILE B 1 54 ? -2.479 24.552 2.462 1 95.29 54 ILE B O 1
ATOM 2846 N N . LEU B 1 55 ? -3.662 22.71 2.191 1 94.19 55 LEU B N 1
ATOM 2847 C CA . LEU B 1 55 ? -4.344 22.843 3.474 1 94.19 55 LEU B CA 1
ATOM 2848 C C . LEU B 1 55 ? -3.443 22.39 4.618 1 94.19 55 LEU B C 1
ATOM 2850 O O . LEU B 1 55 ? -2.843 21.315 4.553 1 94.19 55 LEU B O 1
ATOM 2854 N N . PRO B 1 56 ? -3.385 23.13 5.634 1 94.24 56 PRO B N 1
ATOM 2855 C CA . PRO B 1 56 ? -2.504 22.781 6.751 1 94.24 56 PRO B CA 1
ATOM 2856 C C . PRO B 1 56 ? -3.169 21.84 7.754 1 94.24 56 PRO B C 1
ATOM 2858 O O . PRO B 1 56 ? -4.364 21.971 8.03 1 94.24 56 PRO B O 1
ATOM 2861 N N . VAL B 1 57 ? -2.413 20.916 8.254 1 94.7 57 VAL B N 1
ATOM 2862 C CA . VAL B 1 57 ? -2.791 20.025 9.346 1 94.7 57 VAL B CA 1
ATOM 2863 C C . VAL B 1 57 ? -1.947 20.333 10.581 1 94.7 57 VAL B C 1
ATOM 2865 O O . VAL B 1 57 ? -0.722 20.199 10.553 1 94.7 57 VAL B O 1
ATOM 2868 N N . ALA B 1 58 ? -2.636 20.681 11.643 1 93.48 58 ALA B N 1
ATOM 2869 C CA . ALA B 1 58 ? -1.957 21.05 12.882 1 93.48 58 ALA B CA 1
ATOM 2870 C C . ALA B 1 58 ? -2.068 19.937 13.92 1 93.48 58 ALA B C 1
ATOM 2872 O O . ALA B 1 58 ? -3.073 19.224 13.971 1 93.48 58 ALA B O 1
ATOM 2873 N N . SER B 1 59 ? -1.079 19.798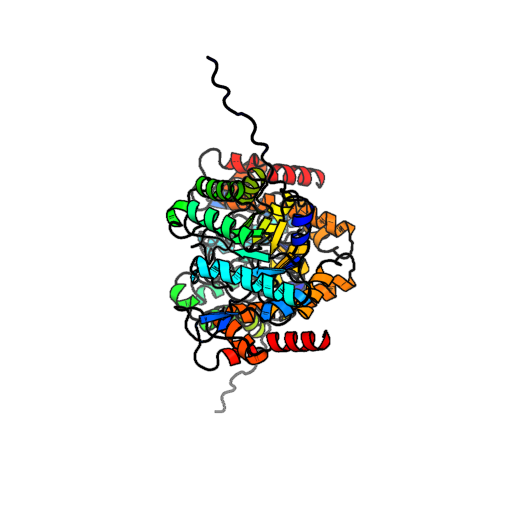 14.724 1 90.44 59 SER B N 1
ATOM 2874 C CA . SER B 1 59 ? -1.096 18.957 15.916 1 90.44 59 SER B CA 1
ATOM 2875 C C . SER B 1 59 ? -1.401 17.505 15.564 1 90.44 59 SER B C 1
ATOM 2877 O O . SER B 1 59 ? -2.303 16.897 16.144 1 90.44 59 SER B O 1
ATOM 2879 N N . ALA B 1 60 ? -0.748 16.984 14.612 1 88.66 60 ALA B N 1
ATOM 2880 C CA . ALA B 1 60 ? -0.739 15.556 14.309 1 88.66 60 ALA B CA 1
ATOM 2881 C C . ALA B 1 60 ? 0.641 14.952 14.551 1 88.66 60 ALA B C 1
ATOM 2883 O O . ALA B 1 60 ? 1.392 15.428 15.406 1 88.66 60 ALA B O 1
ATOM 2884 N N . SER B 1 61 ? 1.011 13.92 13.909 1 86.74 61 SER B N 1
ATOM 2885 C CA . SER B 1 61 ? 2.265 13.229 14.189 1 86.74 61 SER B CA 1
ATOM 2886 C C . SER B 1 61 ? 3.464 14.144 13.961 1 86.74 61 SER B C 1
ATOM 2888 O O . SER B 1 61 ? 4.254 14.38 14.877 1 86.74 61 SER B O 1
ATOM 2890 N N . ILE B 1 62 ? 3.574 14.768 12.82 1 88.11 62 ILE B N 1
ATOM 2891 C CA . ILE B 1 62 ? 4.676 15.662 12.481 1 88.11 62 ILE B CA 1
ATOM 2892 C C . ILE B 1 62 ? 4.559 16.953 13.288 1 88.11 62 ILE B C 1
ATOM 2894 O O . ILE B 1 62 ? 5.558 17.639 13.52 1 88.11 62 ILE B O 1
ATOM 2898 N N . GLY B 1 63 ? 3.353 17.259 13.676 1 90.13 63 GLY B N 1
ATOM 2899 C CA . GLY B 1 63 ? 3.098 18.407 14.531 1 90.13 63 GLY B CA 1
ATOM 2900 C C . GLY B 1 63 ? 3.361 18.129 15.999 1 90.13 63 GLY B C 1
ATOM 2901 O O . GLY B 1 63 ? 3.105 18.981 16.853 1 90.13 63 GLY B O 1
ATOM 2902 N N . GLU B 1 64 ? 3.75 16.856 16.315 1 91.38 64 GLU B N 1
ATOM 2903 C CA . GLU B 1 64 ? 4.224 16.444 17.633 1 91.38 64 GLU B CA 1
ATOM 2904 C C . GLU B 1 64 ? 3.101 16.494 18.665 1 91.38 64 GLU B C 1
ATOM 2906 O O . GLU B 1 64 ? 3.322 16.882 19.813 1 91.38 64 GLU B O 1
ATOM 2911 N N . ALA B 1 65 ? 1.941 16.207 18.255 1 89.98 65 ALA B N 1
ATOM 2912 C CA . ALA B 1 65 ? 0.763 16.243 19.119 1 89.98 65 ALA B CA 1
ATOM 2913 C C . ALA B 1 65 ? 0.998 15.448 20.4 1 89.98 65 ALA B C 1
ATOM 2915 O O . ALA B 1 65 ? 0.601 15.877 21.486 1 89.98 65 ALA B O 1
ATOM 2916 N N . ALA B 1 66 ? 1.633 14.373 20.303 1 90.01 66 ALA B N 1
ATOM 2917 C CA . ALA B 1 66 ? 1.843 13.464 21.426 1 90.01 66 ALA B CA 1
ATOM 2918 C C . ALA B 1 66 ? 2.693 14.119 22.511 1 90.01 66 ALA B C 1
ATOM 2920 O O . ALA B 1 66 ? 2.665 13.698 23.67 1 90.01 66 ALA B O 1
ATOM 2921 N N . HIS B 1 67 ? 3.418 15.134 22.143 1 89.91 67 HIS B N 1
ATOM 2922 C CA . HIS B 1 67 ? 4.335 15.757 23.091 1 89.91 67 HIS B CA 1
ATOM 2923 C C . HIS B 1 67 ? 3.816 17.117 23.547 1 89.91 67 HIS B C 1
ATOM 2925 O O . HIS B 1 67 ? 4.499 17.831 24.285 1 89.91 67 HIS B O 1
ATOM 2931 N N . LEU B 1 68 ? 2.652 17.458 23.085 1 89.76 68 LEU B N 1
ATOM 2932 C CA . LEU B 1 68 ? 2.035 18.725 23.463 1 89.76 68 LEU B CA 1
ATOM 2933 C C . LEU B 1 68 ? 0.949 18.509 24.512 1 89.76 68 LEU B C 1
ATOM 2935 O O . LEU B 1 68 ? 0.197 17.534 24.442 1 89.76 68 LEU B O 1
ATOM 2939 N N . ASN B 1 69 ? 0.918 19.371 25.454 1 89.55 69 ASN B N 1
ATOM 2940 C CA . ASN B 1 69 ? -0.21 19.318 26.378 1 89.55 69 ASN B CA 1
ATOM 2941 C C . ASN B 1 69 ? -1.446 19.995 25.793 1 89.55 69 ASN B C 1
ATOM 2943 O O . ASN B 1 69 ? -1.406 20.511 24.675 1 89.55 69 ASN B O 1
ATOM 2947 N N . HIS B 1 70 ? -2.502 19.962 26.532 1 92.78 70 HIS B N 1
ATOM 2948 C CA . HIS B 1 70 ? -3.792 20.436 26.042 1 92.78 70 HIS B CA 1
ATOM 2949 C C . HIS B 1 70 ? -3.718 21.901 25.624 1 92.78 70 HIS B C 1
ATOM 2951 O O . HIS B 1 70 ? -4.137 22.258 24.521 1 92.78 70 HIS B O 1
ATOM 2957 N N . SER B 1 71 ? -3.22 22.73 26.449 1 92.31 71 SER B N 1
ATOM 2958 C CA . SER B 1 71 ? -3.142 24.161 26.173 1 92.31 71 SER B CA 1
ATOM 2959 C C . SER B 1 71 ? -2.249 24.444 24.969 1 92.31 71 SER B C 1
ATOM 2961 O O . SER B 1 71 ? -2.529 25.35 24.182 1 92.31 71 SER B O 1
ATOM 2963 N N . GLU B 1 72 ? -1.176 23.733 24.819 1 90.58 72 GLU B N 1
ATOM 2964 C CA . GLU B 1 72 ? -0.267 23.904 23.689 1 90.58 72 GLU B CA 1
ATOM 2965 C C . GLU B 1 72 ? -0.945 23.529 22.374 1 90.58 72 GLU B C 1
ATOM 2967 O O . GLU B 1 72 ? -0.73 24.181 21.351 1 90.58 72 GLU B O 1
ATOM 2972 N N . ARG B 1 73 ? -1.716 22.45 22.405 1 92.71 73 ARG B N 1
ATOM 2973 C CA . ARG B 1 73 ? -2.431 22.038 21.201 1 92.71 73 ARG B CA 1
ATOM 2974 C C . ARG B 1 73 ? -3.395 23.124 20.738 1 92.71 73 ARG B C 1
ATOM 2976 O O . ARG B 1 73 ? -3.491 23.408 19.543 1 92.71 73 ARG B O 1
ATOM 2983 N N . ILE B 1 74 ? -4.061 23.722 21.708 1 93.42 74 ILE B N 1
ATOM 2984 C CA . ILE B 1 74 ? -4.954 24.835 21.405 1 93.42 74 ILE B CA 1
ATOM 2985 C C . ILE B 1 74 ? -4.153 25.995 20.817 1 93.42 74 ILE B C 1
ATOM 2987 O O . ILE B 1 74 ? -4.535 26.565 19.792 1 93.42 74 ILE B O 1
ATOM 2991 N N . ASN B 1 75 ? -3.069 26.275 21.411 1 92.18 75 ASN B N 1
ATOM 2992 C CA . ASN B 1 75 ? -2.235 27.397 20.994 1 92.18 75 ASN B CA 1
ATOM 2993 C C . ASN B 1 75 ? -1.694 27.199 19.581 1 92.18 75 ASN B C 1
ATOM 2995 O O . ASN B 1 75 ? -1.554 28.161 18.824 1 92.18 75 ASN B O 1
ATOM 2999 N N . VAL B 1 76 ? -1.315 26 19.226 1 92.18 76 VAL B N 1
ATOM 3000 C CA . VAL B 1 76 ? -0.814 25.684 17.892 1 92.18 76 VAL B CA 1
ATOM 3001 C C . VAL B 1 76 ? -1.868 26.04 16.846 1 92.18 76 VAL B C 1
ATOM 3003 O O . VAL B 1 76 ? -1.555 26.661 15.828 1 92.18 76 VAL B O 1
ATOM 3006 N N . ILE B 1 77 ? -3.123 25.722 17.124 1 94.5 77 ILE B N 1
ATOM 3007 C CA . ILE B 1 77 ? -4.213 25.955 16.183 1 94.5 77 ILE B CA 1
ATOM 3008 C C . ILE B 1 77 ? -4.477 27.454 16.061 1 94.5 77 ILE B C 1
ATOM 3010 O O . ILE B 1 77 ? -4.579 27.984 14.952 1 94.5 77 ILE B O 1
ATOM 3014 N N . LYS B 1 78 ? -4.485 28.107 17.203 1 94.02 78 LYS B N 1
ATOM 3015 C CA . LYS B 1 78 ? -4.736 29.546 17.215 1 94.02 78 LYS B CA 1
ATOM 3016 C C . LYS B 1 78 ? -3.624 30.303 16.493 1 94.02 78 LYS B C 1
ATOM 3018 O O . LYS B 1 78 ? -3.893 31.239 15.738 1 94.02 78 LYS B O 1
ATOM 3023 N N . THR B 1 79 ? -2.408 29.914 16.784 1 92.01 79 THR B N 1
ATOM 3024 C CA . THR B 1 79 ? -1.259 30.56 16.158 1 92.01 79 THR B CA 1
ATOM 3025 C C . THR B 1 79 ? -1.293 30.376 14.644 1 92.01 79 THR B C 1
ATOM 3027 O O . THR B 1 79 ? -1.01 31.311 13.893 1 92.01 79 THR B O 1
ATOM 3030 N N . LEU B 1 80 ? -1.624 29.182 14.222 1 92.29 80 LEU B N 1
ATOM 3031 C CA . LEU B 1 80 ? -1.74 28.915 12.793 1 92.29 80 LEU B CA 1
ATOM 3032 C C . LEU B 1 80 ? -2.856 29.75 12.173 1 92.29 80 LEU B C 1
ATOM 3034 O O . LEU B 1 80 ? -2.677 30.34 11.106 1 92.29 80 LEU B O 1
ATOM 3038 N N . ARG B 1 81 ? -4.019 29.788 12.812 1 93.7 81 ARG B N 1
ATOM 3039 C CA . ARG B 1 81 ? -5.131 30.606 12.337 1 93.7 81 ARG B CA 1
ATOM 3040 C C . ARG B 1 81 ? -4.715 32.066 12.194 1 93.7 81 ARG B C 1
ATOM 3042 O O . ARG B 1 81 ? -4.988 32.697 11.171 1 93.7 81 ARG B O 1
ATOM 3049 N N . ASN B 1 82 ? -4.053 32.554 13.203 1 92.46 82 ASN B N 1
ATOM 3050 C CA . ASN B 1 82 ? -3.58 33.934 13.164 1 92.46 82 ASN B CA 1
ATOM 3051 C C . ASN B 1 82 ? -2.598 34.157 12.017 1 92.46 82 ASN B C 1
ATOM 3053 O O . ASN B 1 82 ? -2.651 35.185 11.34 1 92.46 82 ASN B O 1
ATOM 3057 N N . ALA B 1 83 ? -1.682 33.241 11.841 1 90.29 83 ALA B N 1
ATOM 3058 C CA . ALA B 1 83 ? -0.709 33.337 10.756 1 90.29 83 ALA B CA 1
ATOM 3059 C C . ALA B 1 83 ? -1.403 33.376 9.398 1 90.29 83 ALA B C 1
ATOM 3061 O O . ALA B 1 83 ? -1.044 34.179 8.533 1 90.29 83 ALA B O 1
ATOM 3062 N N . LEU B 1 84 ? -2.401 32.533 9.209 1 92.65 84 LEU B N 1
ATOM 3063 C CA . LEU B 1 84 ? -3.144 32.493 7.954 1 92.65 84 LEU B CA 1
ATOM 3064 C C . LEU B 1 84 ? -3.913 33.792 7.737 1 92.65 84 LEU B C 1
ATOM 3066 O O . LEU B 1 84 ? -3.937 34.326 6.626 1 92.65 84 LEU B O 1
ATOM 3070 N N . ASN B 1 85 ? -4.476 34.289 8.808 1 93.26 85 ASN B N 1
ATOM 3071 C CA . ASN B 1 85 ? -5.199 35.554 8.732 1 93.26 85 ASN B CA 1
ATOM 3072 C C . ASN B 1 85 ? -4.277 36.704 8.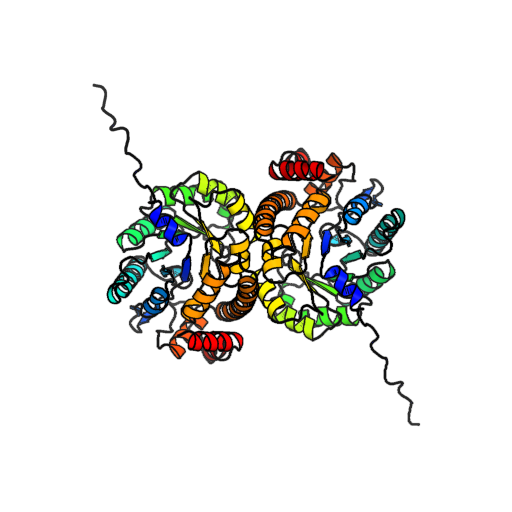337 1 93.26 85 ASN B C 1
ATOM 3074 O O . ASN B 1 85 ? -4.679 37.599 7.591 1 93.26 85 ASN B O 1
ATOM 3078 N N . SER B 1 86 ? -3.104 36.662 8.822 1 92 86 SER B N 1
ATOM 3079 C CA . SER B 1 86 ? -2.155 37.747 8.594 1 92 86 SER B CA 1
ATOM 3080 C C . SER B 1 86 ? -1.78 37.854 7.12 1 92 86 SER B C 1
ATOM 3082 O O . SER B 1 86 ? -1.257 38.879 6.68 1 92 86 SER B O 1
ATOM 3084 N N . ILE B 1 87 ? -1.971 36.875 6.316 1 91.49 87 ILE B N 1
ATOM 3085 C CA . ILE B 1 87 ? -1.663 36.939 4.891 1 91.49 87 ILE B CA 1
ATOM 3086 C C . ILE B 1 87 ? -2.951 36.822 4.079 1 91.49 87 ILE B C 1
ATOM 3088 O O . ILE B 1 87 ? -2.95 36.264 2.979 1 91.49 87 ILE B O 1
ATOM 3092 N N . ASP B 1 88 ? -4.146 37.012 4.661 1 93.75 88 ASP B N 1
ATOM 3093 C CA . ASP B 1 88 ? -5.469 37.155 4.061 1 93.75 88 ASP B CA 1
ATOM 3094 C C . ASP B 1 88 ? -6.018 35.802 3.613 1 93.75 88 ASP B C 1
ATOM 3096 O O . ASP B 1 88 ? -6.714 35.714 2.599 1 93.75 88 ASP B O 1
ATOM 3100 N N . LEU B 1 89 ? -5.643 34.739 4.323 1 93.46 89 LEU B N 1
ATOM 3101 C CA . LEU B 1 89 ? -6.184 33.41 4.066 1 93.46 89 LEU B CA 1
ATOM 3102 C C . LEU B 1 89 ? -7.153 32.994 5.168 1 93.46 89 LEU B C 1
ATOM 3104 O O . LEU B 1 89 ? -7.021 31.91 5.739 1 93.46 89 LEU B O 1
ATOM 3108 N N . HIS B 1 90 ? -8.195 33.76 5.346 1 91.57 90 HIS B N 1
ATOM 3109 C CA . HIS B 1 90 ? -9.161 33.63 6.432 1 91.57 90 HIS B CA 1
ATOM 3110 C C . HIS B 1 90 ? -10.046 32.403 6.238 1 91.57 90 HIS B C 1
ATOM 3112 O O . HIS B 1 90 ? -10.524 31.817 7.212 1 91.57 90 HIS B O 1
ATOM 3118 N N . GLU B 1 91 ? -10.136 32.036 5.038 1 90.06 91 GLU B N 1
ATOM 3119 C CA . GLU B 1 91 ? -11.102 30.987 4.727 1 90.06 91 GLU B CA 1
ATOM 3120 C C . GLU B 1 91 ? -10.414 29.636 4.553 1 90.06 91 GLU B C 1
ATOM 3122 O O . GLU B 1 91 ? -11.071 28.629 4.281 1 90.06 91 GLU B O 1
ATOM 3127 N N . THR B 1 92 ? -9.086 29.615 4.661 1 91.6 92 THR B N 1
ATOM 3128 C CA . THR B 1 92 ? -8.365 28.351 4.546 1 91.6 92 THR B CA 1
ATOM 3129 C C . THR B 1 92 ? -8.672 27.444 5.734 1 91.6 92 THR B C 1
ATOM 3131 O O . THR B 1 92 ? -8.388 27.796 6.881 1 91.6 92 THR B O 1
ATOM 3134 N N . PRO B 1 93 ? -9.222 26.319 5.532 1 93.71 93 PRO B N 1
ATOM 3135 C CA . PRO B 1 93 ? -9.532 25.43 6.653 1 93.71 93 PRO B CA 1
ATOM 3136 C C . PRO B 1 93 ? -8.282 24.851 7.311 1 93.71 93 PRO B C 1
ATOM 3138 O O . PRO B 1 93 ? -7.288 24.585 6.629 1 93.71 93 PRO B O 1
ATOM 3141 N N . ILE B 1 94 ? -8.377 24.654 8.577 1 94.28 94 ILE B N 1
ATOM 3142 C CA . ILE B 1 94 ? -7.356 23.961 9.355 1 94.28 94 ILE B CA 1
ATOM 3143 C C . ILE B 1 94 ? -7.88 22.594 9.79 1 94.28 94 ILE B C 1
ATOM 3145 O O . ILE B 1 94 ? -9.02 22.474 10.243 1 94.28 94 ILE B O 1
ATOM 3149 N N . VAL B 1 95 ? -7.14 21.573 9.515 1 95.82 95 VAL B N 1
ATOM 3150 C CA . VAL B 1 95 ? -7.384 20.253 10.087 1 95.82 95 VAL B CA 1
ATOM 3151 C C . VAL B 1 95 ? -6.519 20.062 11.331 1 95.82 95 VAL B C 1
ATOM 3153 O O . VAL B 1 95 ? -5.317 20.336 11.308 1 95.82 95 VAL B O 1
ATOM 3156 N N . ALA B 1 96 ? -7.114 19.624 12.431 1 96.85 96 ALA B N 1
ATOM 3157 C CA . ALA B 1 96 ? -6.355 19.492 13.672 1 96.85 96 ALA B CA 1
ATOM 3158 C C . ALA B 1 96 ? -6.384 18.055 14.182 1 96.85 96 ALA B C 1
ATOM 3160 O O . ALA B 1 96 ? -7.448 17.435 14.252 1 96.85 96 ALA B O 1
ATOM 3161 N N . GLY B 1 97 ? -5.202 17.53 14.493 1 97.05 97 GLY B N 1
ATOM 3162 C CA . GLY B 1 97 ? -5.156 16.247 15.177 1 97.05 97 GLY B CA 1
ATOM 3163 C C . GLY B 1 97 ? -5.636 16.321 16.614 1 97.05 97 GLY B C 1
ATOM 3164 O O . GLY B 1 97 ? -5.191 17.178 17.38 1 97.05 97 GLY B O 1
ATOM 3165 N N . VAL B 1 98 ? -6.526 15.328 16.991 1 97.57 98 VAL B N 1
ATOM 3166 C CA . VAL B 1 98 ? -7.104 15.433 18.326 1 97.57 98 VAL B CA 1
ATOM 3167 C C . VAL B 1 98 ? -7.129 14.057 18.988 1 97.57 98 VAL B C 1
ATOM 3169 O O . VAL B 1 98 ? -7.77 13.872 20.025 1 97.57 98 VAL B O 1
ATOM 3172 N N . GLY B 1 99 ? -6.489 13.127 18.381 1 94.96 99 GLY B N 1
ATOM 3173 C CA . GLY B 1 99 ? -6.473 11.785 18.941 1 94.96 99 GLY B CA 1
ATOM 3174 C C . GLY B 1 99 ? -5.859 11.725 20.327 1 94.96 99 GLY B C 1
ATOM 3175 O O . GLY B 1 99 ? -4.843 12.373 20.591 1 94.96 99 GLY B O 1
ATOM 3176 N N . ALA B 1 100 ? -6.49 11.02 21.25 1 94.49 100 ALA B N 1
ATOM 3177 C CA . ALA B 1 100 ? -6.026 10.737 22.606 1 94.49 100 ALA B CA 1
ATOM 3178 C C . ALA B 1 100 ? -6.352 9.302 23.009 1 94.49 100 ALA B C 1
ATOM 3180 O O . ALA B 1 100 ? -7.051 8.591 22.285 1 94.49 100 ALA B O 1
ATOM 3181 N N . PRO B 1 101 ? -5.798 8.84 24.114 1 92.25 101 PRO B N 1
ATOM 3182 C CA . PRO B 1 101 ? -5.994 7.436 24.483 1 92.25 101 PRO B CA 1
ATOM 3183 C C . PRO B 1 101 ? -7.416 7.145 24.958 1 92.25 101 PRO B C 1
ATOM 3185 O O . PRO B 1 101 ? -7.807 5.98 25.069 1 92.25 101 PRO B O 1
ATOM 3188 N N . SER B 1 102 ? -8.273 8.171 25.266 1 95.38 102 SER B N 1
ATOM 3189 C CA . SER B 1 102 ? -9.629 7.913 25.741 1 95.38 102 SER B CA 1
ATOM 3190 C C . SER B 1 102 ? -10.66 8.657 24.9 1 95.38 102 SER B C 1
ATOM 3192 O O . SER B 1 102 ? -10.355 9.696 24.309 1 95.38 102 SER B O 1
ATOM 3194 N N . THR B 1 103 ? -11.892 8.096 24.901 1 97.99 103 THR B N 1
ATOM 3195 C CA . THR B 1 103 ? -13.005 8.711 24.187 1 97.99 103 THR B CA 1
ATOM 3196 C C . THR B 1 103 ? -13.302 10.101 24.744 1 97.99 103 THR B C 1
ATOM 3198 O O . THR B 1 103 ? -13.439 11.062 23.985 1 97.99 103 THR B O 1
ATOM 3201 N N . ARG B 1 104 ? -13.32 10.213 26.064 1 97.62 104 ARG B N 1
ATOM 3202 C CA . ARG B 1 104 ? -13.657 11.468 26.729 1 97.62 104 ARG B CA 1
ATOM 3203 C C . ARG B 1 104 ? -12.662 12.565 26.365 1 97.62 104 ARG B C 1
ATOM 3205 O O . ARG B 1 104 ? -13.057 13.68 26.02 1 97.62 104 ARG B O 1
ATOM 3212 N N . GLU B 1 105 ? -11.447 12.258 26.434 1 97.43 105 GLU B N 1
ATOM 3213 C CA . GLU B 1 105 ? -10.421 13.252 26.134 1 97.43 105 GLU B CA 1
ATOM 3214 C C . GLU B 1 105 ? -10.431 13.627 24.655 1 97.43 105 GLU B C 1
ATOM 3216 O O . GLU B 1 105 ? -10.262 14.797 24.305 1 97.43 105 GLU B O 1
ATOM 3221 N N . THR B 1 106 ? -10.578 12.655 23.789 1 98.14 106 THR B N 1
ATOM 3222 C CA . THR B 1 106 ? -10.626 12.931 22.357 1 98.14 106 THR B CA 1
ATOM 3223 C C . THR B 1 106 ? -11.776 13.877 22.026 1 98.14 106 THR B C 1
ATOM 3225 O O . THR B 1 106 ? -11.615 14.805 21.231 1 98.14 106 THR B O 1
ATOM 3228 N N . ILE B 1 107 ? -12.906 13.663 22.663 1 98.63 107 ILE B N 1
ATOM 3229 C CA . ILE B 1 107 ? -14.07 14.52 22.464 1 98.63 107 ILE B CA 1
ATOM 3230 C C . ILE B 1 107 ? -13.751 15.939 22.928 1 98.63 107 ILE B C 1
ATOM 3232 O O . ILE B 1 107 ? -14.047 16.91 22.227 1 98.63 107 ILE B O 1
ATOM 3236 N N . GLN B 1 108 ? -13.121 16.049 24.08 1 98.49 108 GLN B N 1
ATOM 3237 C CA . GLN B 1 108 ? -12.766 17.365 24.599 1 98.49 108 GLN B CA 1
ATOM 3238 C C . GLN B 1 108 ? -11.799 18.083 23.662 1 98.49 108 GLN B C 1
ATOM 3240 O O . GLN B 1 108 ? -11.964 19.273 23.384 1 98.49 108 GLN B O 1
ATOM 3245 N N . LEU B 1 109 ? -10.841 17.399 23.176 1 98.02 109 LEU B N 1
ATOM 3246 C CA . LEU B 1 109 ? -9.859 17.98 22.266 1 98.02 109 LEU B CA 1
ATOM 3247 C C . LEU B 1 109 ? -10.515 18.404 20.957 1 98.02 109 LEU B C 1
ATOM 3249 O O . LEU B 1 109 ? -10.129 19.414 20.363 1 98.02 109 LEU B O 1
ATOM 3253 N N . ALA B 1 110 ? -11.507 17.654 20.511 1 98.3 110 ALA B N 1
ATOM 3254 C CA . ALA B 1 110 ? -12.233 18.02 19.298 1 98.3 110 ALA B CA 1
ATOM 3255 C C . ALA B 1 110 ? -13.001 19.325 19.491 1 98.3 110 ALA B C 1
ATOM 3257 O O . ALA B 1 110 ? -12.981 20.198 18.62 1 98.3 110 ALA B O 1
ATOM 3258 N N . ARG B 1 111 ? -13.627 19.464 20.619 1 98.49 111 ARG B N 1
ATOM 3259 C CA . ARG B 1 111 ? -14.367 20.682 20.935 1 98.49 111 ARG B CA 1
ATOM 3260 C C . ARG B 1 111 ? -13.432 21.884 21.021 1 98.49 111 ARG B C 1
ATOM 3262 O O . ARG B 1 111 ? -13.724 22.944 20.464 1 98.49 111 ARG B O 1
ATOM 3269 N N . ASP B 1 112 ? -12.345 21.661 21.688 1 98.19 112 ASP B N 1
ATOM 3270 C CA . ASP B 1 112 ? -11.377 22.741 21.849 1 98.19 112 ASP B CA 1
ATOM 3271 C C . ASP B 1 112 ? -10.766 23.135 20.506 1 98.19 112 ASP B C 1
ATOM 3273 O O . ASP B 1 112 ? -10.526 24.317 20.25 1 98.19 112 ASP B O 1
ATOM 3277 N N . ALA B 1 113 ? -10.476 22.155 19.678 1 97.82 113 ALA B N 1
ATOM 3278 C CA . ALA B 1 113 ? -9.921 22.431 18.356 1 97.82 113 ALA B CA 1
ATOM 3279 C C . ALA B 1 113 ? -10.888 23.261 17.517 1 97.82 113 ALA B C 1
ATOM 3281 O O . ALA B 1 113 ? -10.488 24.243 16.887 1 97.82 113 ALA B O 1
ATOM 3282 N N . ALA B 1 114 ? -12.135 22.906 17.569 1 97.73 114 ALA B N 1
ATOM 3283 C CA . ALA B 1 114 ? -13.156 23.649 16.836 1 97.73 114 ALA B CA 1
ATOM 3284 C C . ALA B 1 114 ? -13.245 25.09 17.329 1 97.73 114 ALA B C 1
ATOM 3286 O O . ALA B 1 114 ? -13.287 26.026 16.526 1 97.73 114 ALA B O 1
ATOM 3287 N N . ALA B 1 115 ? -13.2 25.2 18.604 1 97.78 115 ALA B N 1
ATOM 3288 C CA . ALA B 1 115 ? -13.296 26.524 19.212 1 97.78 115 ALA B CA 1
ATOM 3289 C C . ALA B 1 115 ? -12.066 27.368 18.886 1 97.78 115 ALA B C 1
ATOM 3291 O O . ALA B 1 115 ? -12.115 28.598 18.951 1 97.78 115 ALA B O 1
ATOM 3292 N N . SER B 1 116 ? -11.018 26.739 18.531 1 95.88 116 SER B N 1
ATOM 3293 C CA . SER B 1 116 ? -9.756 27.43 18.286 1 95.88 116 SER B CA 1
ATOM 3294 C C . SER B 1 116 ? -9.562 27.716 16.801 1 95.88 116 SER B C 1
ATOM 3296 O O . SER B 1 116 ? -8.551 28.299 16.403 1 95.88 116 SER B O 1
ATOM 3298 N N . GLY B 1 117 ? -10.492 27.245 15.98 1 94.76 117 GLY B N 1
ATOM 3299 C CA . GLY B 1 117 ? -10.432 27.646 14.584 1 94.76 117 GLY B CA 1
ATOM 3300 C C . GLY B 1 117 ? -10.291 26.473 13.632 1 94.76 117 GLY B C 1
ATOM 3301 O O . GLY B 1 117 ? -10.236 26.658 12.414 1 94.76 117 GLY B O 1
ATOM 3302 N N . ALA B 1 118 ? -10.286 25.247 14.092 1 96.02 118 ALA B N 1
ATOM 3303 C CA . ALA B 1 118 ? -10.216 24.088 13.207 1 96.02 118 ALA B CA 1
ATOM 3304 C C . ALA B 1 118 ? -11.573 23.799 12.572 1 96.02 118 ALA B C 1
ATOM 3306 O O . ALA B 1 118 ? -12.608 23.887 13.237 1 96.02 118 ALA B O 1
ATOM 3307 N N . GLU B 1 119 ? -11.553 23.469 11.348 1 95.83 119 GLU B N 1
ATOM 3308 C CA . GLU B 1 119 ? -12.795 23.165 10.645 1 95.83 119 GLU B CA 1
ATOM 3309 C C . GLU B 1 119 ? -12.992 21.659 10.498 1 95.83 119 GLU B C 1
ATOM 3311 O O . GLU B 1 119 ? -14.088 21.201 10.17 1 95.83 119 GLU B O 1
ATOM 3316 N N . PHE B 1 120 ? -11.917 20.903 10.681 1 96.49 120 PHE B N 1
ATOM 3317 C CA . PHE B 1 120 ? -11.922 19.445 10.709 1 96.49 120 PHE B CA 1
ATOM 3318 C C . PHE B 1 120 ? -11.03 18.922 11.829 1 96.49 120 PHE B C 1
ATOM 3320 O O . PHE B 1 120 ? -10.088 19.599 12.246 1 96.49 120 PHE B O 1
ATOM 3327 N N . VAL B 1 121 ? -11.36 17.707 12.224 1 97.35 121 VAL B N 1
ATOM 3328 C CA . VAL B 1 121 ? -10.459 17.081 13.186 1 97.35 121 VAL B CA 1
ATOM 3329 C C . VAL B 1 121 ? -10.038 15.703 12.68 1 97.35 121 VAL B C 1
ATOM 3331 O O . VAL B 1 121 ? -10.797 15.037 11.971 1 97.35 121 VAL B O 1
ATOM 3334 N N . LEU B 1 122 ? -8.871 15.353 12.987 1 97.37 122 LEU B N 1
ATOM 3335 C CA . LEU B 1 122 ? -8.24 14.085 12.641 1 97.37 122 LEU B CA 1
ATOM 3336 C C . LEU B 1 122 ? -8.055 13.214 13.879 1 97.37 122 LEU B C 1
ATOM 3338 O O . LEU B 1 122 ? -7.411 13.629 14.845 1 97.37 122 LEU B O 1
ATOM 3342 N N . VAL B 1 123 ? -8.565 11.962 13.803 1 98.17 123 VAL B N 1
ATOM 3343 C CA . VAL B 1 123 ? -8.6 11.138 15.007 1 98.17 123 VAL B CA 1
ATOM 3344 C C . VAL B 1 123 ? -7.907 9.804 14.741 1 98.17 123 VAL B C 1
ATOM 3346 O O . VAL B 1 123 ? -8.367 9.012 13.915 1 98.17 123 VAL B O 1
ATOM 3349 N N . VAL B 1 124 ? -6.847 9.563 15.452 1 97.43 124 VAL B N 1
ATOM 3350 C CA . VAL B 1 124 ? -6.11 8.307 15.365 1 97.43 124 VAL B CA 1
ATOM 3351 C C . VAL B 1 124 ? -6.648 7.318 16.397 1 97.43 124 VAL B C 1
ATOM 3353 O O . VAL B 1 124 ? -7.067 7.716 17.487 1 97.43 124 VAL B O 1
ATOM 3356 N N . PRO B 1 125 ? -6.734 6.013 16.108 1 96.6 125 PRO B N 1
ATOM 3357 C CA . PRO B 1 125 ? -7.152 5.029 17.109 1 96.6 125 PRO B CA 1
ATOM 3358 C C . PRO B 1 125 ? -6.31 5.089 18.382 1 96.6 125 PRO B C 1
ATOM 3360 O O . PRO B 1 125 ? -5.096 5.294 18.314 1 96.6 125 PRO B O 1
ATOM 3363 N N . PRO B 1 126 ? -6.976 4.905 19.474 1 95.68 126 PRO B N 1
ATOM 3364 C CA . PRO B 1 126 ? -6.214 4.85 20.724 1 95.68 126 PRO B CA 1
ATOM 3365 C C . PRO B 1 126 ? -5.406 3.562 20.866 1 95.68 126 PRO B C 1
ATOM 3367 O O . PRO B 1 126 ? -5.982 2.48 21.004 1 95.68 126 PRO B O 1
ATOM 3370 N N . GLY B 1 127 ? -4.135 3.673 20.952 1 93.74 127 GLY B N 1
ATOM 3371 C CA . GLY B 1 127 ? -3.27 2.517 20.779 1 93.74 127 GLY B CA 1
ATOM 3372 C C . GLY B 1 127 ? -2.744 1.964 22.09 1 93.74 127 GLY B C 1
ATOM 3373 O O . GLY B 1 127 ? -2.096 0.916 22.112 1 93.74 127 GLY B O 1
ATOM 3374 N N . TYR B 1 128 ? -3.067 2.611 23.282 1 92.48 128 TYR B N 1
ATOM 3375 C CA . TYR B 1 128 ? -2.432 2.204 24.53 1 92.48 128 TYR B CA 1
ATOM 3376 C C . TYR B 1 128 ? -2.833 0.783 24.908 1 92.48 128 TYR B C 1
ATOM 3378 O O . TYR B 1 128 ? -1.988 -0.021 25.307 1 92.48 128 TYR B O 1
ATOM 3386 N N . TYR B 1 129 ? -4.077 0.433 24.792 1 95.22 129 TYR B N 1
ATOM 3387 C CA . TYR B 1 129 ? -4.578 -0.903 25.096 1 95.22 129 TYR B CA 1
ATOM 3388 C C . TYR B 1 129 ? -4.848 -1.687 23.818 1 95.22 129 TYR B C 1
ATOM 3390 O O . TYR B 1 129 ? -5.876 -2.359 23.7 1 95.22 129 TYR B O 1
ATOM 3398 N N . ALA B 1 130 ? -3.942 -1.587 22.909 1 94.05 130 ALA B N 1
ATOM 3399 C CA . ALA B 1 130 ? -4.108 -2.123 21.56 1 94.05 130 ALA B CA 1
ATOM 3400 C C . ALA B 1 130 ? -4.366 -3.627 21.596 1 94.05 130 ALA B C 1
ATOM 3402 O O . ALA B 1 130 ? -5.111 -4.155 20.767 1 94.05 130 ALA B O 1
ATOM 3403 N N . ARG B 1 131 ? -3.754 -4.335 22.502 1 91.17 131 ARG B N 1
ATOM 3404 C CA . ARG B 1 131 ? -3.915 -5.784 22.568 1 91.17 131 ARG B CA 1
ATOM 3405 C C . ARG B 1 131 ? -5.387 -6.166 22.688 1 91.17 131 ARG B C 1
ATOM 3407 O O . ARG B 1 131 ? -5.838 -7.125 22.059 1 91.17 131 ARG B O 1
ATOM 3414 N N . VAL B 1 132 ? -6.109 -5.36 23.446 1 91.55 132 VAL B N 1
ATOM 3415 C CA . VAL B 1 132 ? -7.523 -5.629 23.683 1 91.55 132 VAL B CA 1
ATOM 3416 C C . VAL B 1 132 ? -8.356 -5.062 22.536 1 91.55 132 VAL B C 1
ATOM 3418 O O . VAL B 1 132 ? -9.283 -5.716 22.051 1 91.55 132 VAL B O 1
ATOM 3421 N N . LEU B 1 133 ? -7.973 -3.972 22.066 1 93.28 133 LEU B N 1
ATOM 3422 C CA . LEU B 1 133 ? -8.783 -3.238 21.1 1 93.28 133 LEU B CA 1
ATOM 3423 C C . LEU B 1 133 ? -8.685 -3.871 19.716 1 93.28 133 LEU B C 1
ATOM 3425 O O . LEU B 1 133 ? -9.647 -3.84 18.945 1 93.28 133 LEU B O 1
ATOM 3429 N N . LYS B 1 134 ? -7.569 -4.47 19.374 1 92.35 134 LYS B N 1
ATOM 3430 C CA . LYS B 1 134 ? -7.384 -5.109 18.075 1 92.35 134 LYS B CA 1
ATOM 3431 C C . LYS B 1 134 ? -8.336 -6.289 17.902 1 92.35 134 LYS B C 1
ATOM 3433 O O . LYS B 1 134 ? -8.807 -6.556 16.794 1 92.35 134 LYS B O 1
ATOM 3438 N N . GLY B 1 135 ? -8.689 -6.91 18.956 1 90.69 135 GLY B N 1
ATOM 3439 C CA . GLY B 1 135 ? -9.582 -8.056 18.911 1 90.69 135 GLY B CA 1
ATOM 3440 C C . GLY B 1 135 ? -11.04 -7.685 19.102 1 90.69 135 GLY B C 1
ATOM 3441 O O . GLY B 1 135 ? -11.905 -8.56 19.173 1 90.69 135 GLY B O 1
ATOM 3442 N N . ASN B 1 136 ? -11.322 -6.353 19.15 1 93.52 136 ASN B N 1
ATOM 3443 C CA . ASN B 1 136 ? -12.676 -5.893 19.438 1 93.52 136 ASN B CA 1
ATOM 3444 C C . ASN B 1 136 ? -13.096 -4.765 18.499 1 93.52 136 ASN B C 1
ATOM 3446 O O . ASN B 1 136 ? -13.211 -3.612 18.919 1 93.52 136 ASN B O 1
ATOM 3450 N N . PRO B 1 137 ? -13.422 -5.141 17.316 1 94.28 137 PRO B N 1
ATOM 3451 C CA . PRO B 1 137 ? -13.804 -4.116 16.342 1 94.28 137 PRO B CA 1
ATOM 3452 C C . PRO B 1 137 ? -14.992 -3.276 16.805 1 94.28 137 PRO B C 1
ATOM 3454 O O . PRO B 1 137 ? -15.072 -2.086 16.488 1 94.28 137 PRO B O 1
ATOM 3457 N N . ALA B 1 138 ? -15.885 -3.853 17.54 1 96.47 138 ALA B N 1
ATOM 3458 C CA . ALA B 1 138 ? -17.055 -3.129 18.028 1 96.47 138 ALA B CA 1
ATOM 3459 C C . ALA B 1 138 ? -16.645 -1.963 18.923 1 96.47 138 ALA B C 1
ATOM 3461 O O . ALA B 1 138 ? -17.247 -0.888 18.869 1 96.47 138 ALA B O 1
ATOM 3462 N N . ALA B 1 139 ? -15.701 -2.181 19.74 1 96.52 139 ALA B N 1
ATOM 3463 C CA . ALA B 1 139 ? -15.205 -1.121 20.614 1 96.52 139 ALA B CA 1
ATOM 3464 C C . ALA B 1 139 ? -14.594 0.018 19.802 1 96.52 139 ALA B C 1
ATOM 3466 O O . ALA B 1 139 ? -14.787 1.192 20.126 1 96.52 139 ALA B O 1
ATOM 3467 N N . MET B 1 140 ? -13.898 -0.325 18.8 1 96.77 140 MET B N 1
ATOM 3468 C CA . MET B 1 140 ? -13.282 0.677 17.935 1 96.77 140 MET B CA 1
ATOM 3469 C C . MET B 1 140 ? -14.343 1.473 17.183 1 96.77 140 MET B C 1
ATOM 3471 O O . MET B 1 140 ? -14.229 2.692 17.045 1 96.77 140 MET B O 1
ATOM 3475 N N . HIS B 1 141 ? -15.372 0.687 16.706 1 98.3 141 HIS B N 1
ATOM 3476 C CA . HIS B 1 141 ? -16.482 1.375 16.056 1 98.3 141 HIS B CA 1
ATOM 3477 C C . HIS B 1 141 ? -17.126 2.391 16.994 1 98.3 141 HIS B C 1
ATOM 3479 O O . HIS B 1 141 ? -17.328 3.547 16.618 1 98.3 141 HIS B O 1
ATOM 3485 N N . LYS B 1 142 ? -17.38 1.925 18.155 1 98.09 142 LYS B N 1
ATOM 3486 C CA . LYS B 1 142 ? -18.042 2.783 19.134 1 98.09 142 LYS B CA 1
ATOM 3487 C C . LYS B 1 142 ? -17.203 4.021 19.435 1 98.09 142 LYS B C 1
ATOM 3489 O O . LYS B 1 142 ? -17.74 5.121 19.582 1 98.09 142 LYS B O 1
ATOM 3494 N N . PHE B 1 143 ? -15.942 3.912 19.553 1 98.36 143 PHE B N 1
ATOM 3495 C CA . PHE B 1 143 ? -15.031 5.025 19.795 1 98.36 143 PHE B CA 1
ATOM 3496 C C . PHE B 1 143 ? -15.217 6.114 18.746 1 98.36 143 PHE B C 1
ATOM 3498 O O . PHE B 1 143 ? -15.477 7.271 19.084 1 98.36 143 PHE B O 1
ATOM 3505 N N . PHE B 1 144 ? -15.146 5.748 17.525 1 98.63 144 PHE B N 1
ATOM 3506 C CA . PHE B 1 144 ? -15.239 6.729 16.45 1 98.63 144 PHE B CA 1
ATOM 3507 C C . PHE B 1 144 ? -16.645 7.31 16.367 1 98.63 144 PHE B C 1
ATOM 3509 O O . PHE B 1 144 ? -16.814 8.508 16.13 1 98.63 144 PHE B O 1
ATOM 3516 N N . ILE B 1 145 ? -17.666 6.464 16.53 1 98.55 145 ILE B N 1
ATOM 3517 C CA . ILE B 1 145 ? -19.053 6.909 16.456 1 98.55 145 ILE B CA 1
ATOM 3518 C C . ILE B 1 145 ? -19.333 7.913 17.572 1 98.55 145 ILE B C 1
ATOM 3520 O O . ILE B 1 145 ? -19.942 8.959 17.335 1 98.55 145 ILE B O 1
ATOM 3524 N N . ASP B 1 146 ? -18.829 7.623 18.788 1 98.66 146 ASP B N 1
ATOM 3525 C CA . ASP B 1 146 ? -19.026 8.523 19.92 1 98.66 146 ASP B CA 1
ATOM 3526 C C . ASP B 1 146 ? -18.309 9.853 19.697 1 98.66 146 ASP B C 1
ATOM 3528 O O . ASP B 1 146 ? -18.864 10.918 19.972 1 98.66 146 ASP B O 1
ATOM 3532 N N . VAL B 1 147 ? -17.089 9.826 19.198 1 98.68 147 VAL B N 1
ATOM 3533 C CA . VAL B 1 147 ? -16.322 11.039 18.936 1 98.68 147 VAL B CA 1
ATOM 3534 C C . VAL B 1 147 ? -17.025 11.876 17.87 1 98.68 147 VAL B C 1
ATOM 3536 O O . VAL B 1 147 ? -17.173 13.09 18.022 1 98.68 147 VAL B O 1
ATOM 3539 N N . ALA B 1 148 ? -17.483 11.213 16.833 1 98.13 148 ALA B N 1
ATOM 3540 C CA . ALA B 1 148 ? -18.151 11.907 15.735 1 98.13 148 ALA B CA 1
ATOM 3541 C C . ALA B 1 148 ? -19.445 12.565 16.207 1 98.13 148 ALA B C 1
ATOM 3543 O O . ALA B 1 148 ? -19.771 13.678 15.79 1 98.13 148 ALA B O 1
ATOM 3544 N N . ALA B 1 149 ? -20.178 11.879 17.052 1 98.15 149 ALA B N 1
ATOM 3545 C CA . ALA B 1 149 ? -21.448 12.39 17.562 1 98.15 149 ALA B CA 1
ATOM 3546 C C . ALA B 1 149 ? -21.236 13.642 18.409 1 98.15 149 ALA B C 1
ATOM 3548 O O . ALA B 1 149 ? -22.086 14.534 18.433 1 98.15 149 ALA B O 1
ATOM 3549 N N . ALA B 1 150 ? -20.126 13.704 19.02 1 98.41 150 ALA B N 1
ATOM 3550 C CA . ALA B 1 150 ? -19.89 14.777 19.981 1 98.41 150 ALA B CA 1
ATOM 3551 C C . ALA B 1 150 ? -19.076 15.906 19.354 1 98.41 150 ALA B C 1
ATOM 3553 O O . ALA B 1 150 ? -18.999 17.005 19.906 1 98.41 150 ALA B O 1
ATOM 3554 N N . SER B 1 151 ? -18.43 15.714 18.231 1 98.13 151 SER B N 1
ATOM 3555 C CA . SER B 1 151 ? -17.571 16.709 17.597 1 98.13 151 SER B CA 1
ATOM 3556 C C . SER B 1 151 ? -18.394 17.795 16.913 1 98.13 151 SER B C 1
ATOM 3558 O O . SER B 1 151 ? -19.323 17.496 16.16 1 98.13 151 SER B O 1
ATOM 3560 N N . PRO B 1 152 ? -18.032 19.026 17.132 1 97.57 152 PRO B N 1
ATOM 3561 C CA . PRO B 1 152 ? -18.745 20.121 16.47 1 97.57 152 PRO B CA 1
ATOM 3562 C C . PRO B 1 152 ? -18.352 20.28 15.003 1 97.57 152 PRO B C 1
ATOM 3564 O O . PRO B 1 152 ? -19.002 21.023 14.263 1 97.57 152 PRO B O 1
ATOM 3567 N N . VAL B 1 153 ? -17.276 19.67 14.597 1 96.63 153 VAL B N 1
ATOM 3568 C CA . VAL B 1 153 ? -16.801 19.732 13.219 1 96.63 153 VAL B CA 1
ATOM 3569 C C . VAL B 1 153 ? -16.629 18.319 12.667 1 96.63 153 VAL B C 1
ATOM 3571 O O . VAL B 1 153 ? -16.522 17.356 13.43 1 96.63 153 VAL B O 1
ATOM 3574 N N . PRO B 1 154 ? -16.606 18.137 11.355 1 96.55 154 PRO B N 1
ATOM 3575 C CA . PRO B 1 154 ? -16.457 16.81 10.754 1 96.55 154 PRO B CA 1
ATOM 3576 C C . PRO B 1 154 ? -15.167 16.112 11.177 1 96.55 154 PRO B C 1
ATOM 3578 O O . PRO B 1 154 ? -14.143 16.769 11.381 1 96.55 154 PRO B O 1
ATOM 3581 N N . VAL B 1 155 ? -15.244 14.785 11.231 1 97.27 155 VAL B N 1
ATOM 3582 C CA . VAL B 1 155 ? -14.151 13.962 11.738 1 97.27 155 VAL B CA 1
ATOM 3583 C C . VAL B 1 155 ? -13.552 13.14 10.599 1 97.27 155 VAL B C 1
ATOM 3585 O O . VAL B 1 155 ? -14.281 12.515 9.825 1 97.27 155 VAL B O 1
ATOM 3588 N N . ILE B 1 156 ? -12.287 13.202 10.497 1 96.92 156 ILE B N 1
ATOM 3589 C CA . ILE B 1 156 ? -11.537 12.353 9.577 1 96.92 156 ILE B CA 1
ATOM 3590 C C . ILE B 1 156 ? -10.818 11.255 10.359 1 96.92 156 ILE B C 1
ATOM 3592 O O . ILE B 1 156 ? -10.129 11.535 11.343 1 96.92 156 ILE B O 1
ATOM 3596 N N . ILE B 1 157 ? -10.965 10.02 9.975 1 98.04 157 ILE B N 1
ATOM 3597 C CA . ILE B 1 157 ? -10.243 8.908 10.584 1 98.04 157 ILE B CA 1
ATOM 3598 C C . ILE B 1 157 ? -8.782 8.938 10.14 1 98.04 157 ILE B C 1
ATOM 3600 O O . ILE B 1 157 ? -8.49 9.085 8.951 1 98.04 157 ILE B O 1
ATOM 3604 N N . TYR B 1 158 ? -7.913 8.929 11.087 1 97.47 158 TYR B N 1
ATOM 3605 C CA . TYR B 1 158 ? -6.481 8.807 10.836 1 97.47 158 TYR B CA 1
ATOM 3606 C C . TYR B 1 158 ? -6.01 7.374 11.052 1 97.47 158 TYR B C 1
ATOM 3608 O O . TYR B 1 158 ? -5.672 6.987 12.174 1 97.47 158 TYR B O 1
ATOM 3616 N N . ASN B 1 159 ? -5.927 6.6 10.017 1 97.95 159 ASN B N 1
ATOM 3617 C CA . ASN B 1 159 ? -5.474 5.217 10.118 1 97.95 159 ASN B CA 1
ATOM 3618 C C . ASN B 1 159 ? -3.966 5.104 9.915 1 97.95 159 ASN B C 1
ATOM 3620 O O . ASN B 1 159 ? -3.492 5.04 8.779 1 97.95 159 ASN B O 1
ATOM 3624 N N . TYR B 1 160 ? -3.246 5.034 10.991 1 96.12 160 TYR B N 1
ATOM 3625 C CA . TYR B 1 160 ? -1.792 4.924 10.988 1 96.12 160 TYR B CA 1
ATOM 3626 C C . TYR B 1 160 ? -1.32 3.896 12.01 1 96.12 160 TYR B C 1
ATOM 3628 O O . TYR B 1 160 ? -0.888 4.256 13.108 1 96.12 160 TYR B O 1
ATOM 3636 N N . PRO B 1 161 ? -1.238 2.645 11.585 1 95.73 161 PRO B N 1
ATOM 3637 C CA . PRO B 1 161 ? -0.912 1.57 12.525 1 95.73 161 PRO B CA 1
ATOM 3638 C C . PRO B 1 161 ? 0.426 1.788 13.229 1 95.73 161 PRO B C 1
ATOM 3640 O O . PRO B 1 161 ? 0.574 1.439 14.403 1 95.73 161 PRO B O 1
ATOM 3643 N N . ALA B 1 162 ? 1.379 2.381 12.58 1 92.17 162 ALA B N 1
ATOM 3644 C CA . ALA B 1 162 ? 2.719 2.539 13.138 1 92.17 162 ALA B CA 1
ATOM 3645 C C . ALA B 1 162 ? 2.686 3.37 14.418 1 92.17 162 ALA B C 1
ATOM 3647 O O . ALA B 1 162 ? 3.51 3.175 15.314 1 92.17 162 ALA B O 1
ATOM 3648 N N . VAL B 1 163 ? 1.656 4.273 14.584 1 92.7 163 VAL B N 1
ATOM 3649 C CA . VAL B 1 163 ? 1.636 5.134 15.762 1 92.7 163 VAL B CA 1
ATOM 3650 C C . VAL B 1 163 ? 0.468 4.744 16.667 1 92.7 163 VAL B C 1
ATOM 3652 O O . VAL B 1 163 ? 0.236 5.378 17.698 1 92.7 163 VAL B O 1
ATOM 3655 N N . ALA B 1 164 ? -0.335 3.813 16.191 1 95.83 164 ALA B N 1
ATOM 3656 C CA . ALA B 1 164 ? -1.491 3.363 16.963 1 95.83 164 ALA B CA 1
ATOM 3657 C C . ALA B 1 164 ? -1.292 1.936 17.465 1 95.83 164 ALA B C 1
ATOM 3659 O O . ALA B 1 164 ? -2.247 1.158 17.535 1 95.83 164 ALA B O 1
ATOM 3660 N N . SER B 1 165 ? 0.003 1.576 17.672 1 94.84 165 SER B N 1
ATOM 3661 C CA . SER B 1 165 ? 0.38 0.286 18.241 1 94.84 165 SER B CA 1
ATOM 3662 C C . SER B 1 165 ? -0.152 -0.868 17.397 1 94.84 165 SER B C 1
ATOM 3664 O O . SER B 1 165 ? -0.597 -1.883 17.935 1 94.84 165 SER B O 1
ATOM 3666 N N . GLY B 1 166 ? -0.182 -0.667 16.111 1 95.25 166 GLY B N 1
ATOM 3667 C CA . GLY B 1 166 ? -0.494 -1.741 15.183 1 95.25 166 GLY B CA 1
ATOM 3668 C C . GLY B 1 166 ? -1.976 -1.855 14.878 1 95.25 166 GLY B C 1
ATOM 3669 O O . GLY B 1 166 ? -2.39 -2.71 14.093 1 95.25 166 GLY B O 1
ATOM 3670 N N . ILE B 1 167 ? -2.859 -1.058 15.545 1 96.66 167 ILE B N 1
ATOM 3671 C CA . ILE B 1 167 ? -4.273 -1.065 15.188 1 96.66 167 ILE B CA 1
ATOM 3672 C C . ILE B 1 167 ? -4.445 -0.575 13.752 1 96.66 167 ILE B C 1
ATOM 3674 O O . ILE B 1 167 ? -4.075 0.556 13.427 1 96.66 167 ILE B O 1
ATOM 3678 N N . ASP B 1 168 ? -4.931 -1.437 12.938 1 96.98 168 ASP B N 1
ATOM 3679 C CA . ASP B 1 168 ? -5.198 -1.171 11.528 1 96.98 168 ASP B CA 1
ATOM 3680 C C . ASP B 1 168 ? -6.654 -1.473 11.179 1 96.98 168 ASP B C 1
ATOM 3682 O O . ASP B 1 168 ? -7.053 -2.637 11.112 1 96.98 168 ASP B O 1
ATOM 3686 N N . LEU B 1 169 ? -7.43 -0.408 10.986 1 97.57 169 LEU B N 1
ATOM 3687 C CA . LEU B 1 169 ? -8.824 -0.619 10.612 1 97.57 169 LEU B CA 1
ATOM 3688 C C . LEU B 1 169 ? -8.926 -1.255 9.23 1 97.57 169 LEU B C 1
ATOM 3690 O O . LEU B 1 169 ? -8.284 -0.797 8.282 1 97.57 169 LEU B O 1
ATOM 3694 N N . ASP B 1 170 ? -9.616 -2.295 9.105 1 95.52 170 ASP B N 1
ATOM 3695 C CA . ASP B 1 170 ? -9.81 -2.835 7.763 1 95.52 170 ASP B CA 1
ATOM 3696 C C . ASP B 1 170 ? -10.943 -2.112 7.039 1 95.52 170 ASP B C 1
ATOM 3698 O O . ASP B 1 170 ? -11.623 -1.267 7.626 1 95.52 170 ASP B O 1
ATOM 3702 N N . SER B 1 171 ? -11.171 -2.399 5.746 1 96.56 171 SER B N 1
ATOM 3703 C CA . SER B 1 171 ? -12.146 -1.686 4.927 1 96.56 171 SER B CA 1
ATOM 3704 C C . SER B 1 171 ? -13.561 -1.872 5.464 1 96.56 171 SER B C 1
ATOM 3706 O O . SER B 1 171 ? -14.373 -0.945 5.422 1 96.56 171 SER B O 1
ATOM 3708 N N . ASP B 1 172 ? -13.922 -3.078 5.985 1 96.19 172 ASP B N 1
ATOM 3709 C CA . ASP B 1 172 ? -15.251 -3.327 6.537 1 96.19 172 ASP B CA 1
ATOM 3710 C C . ASP B 1 172 ? -15.514 -2.442 7.754 1 96.19 172 ASP B C 1
ATOM 3712 O O . ASP B 1 172 ? -16.617 -1.915 7.917 1 96.19 172 ASP B O 1
ATOM 3716 N N . ASP B 1 173 ? -14.484 -2.278 8.604 1 97.08 173 ASP B N 1
ATOM 3717 C CA . ASP B 1 173 ? -14.601 -1.415 9.775 1 97.08 173 ASP B CA 1
ATOM 3718 C C . ASP B 1 173 ? -14.876 0.031 9.366 1 97.08 173 ASP B C 1
ATOM 3720 O O . ASP B 1 173 ? -15.777 0.674 9.908 1 97.08 173 ASP B O 1
ATOM 3724 N N . VAL B 1 174 ? -14.103 0.494 8.44 1 97.54 174 VAL B N 1
ATOM 3725 C CA . VAL B 1 174 ? -14.205 1.881 7.996 1 97.54 174 VAL B CA 1
ATOM 3726 C C . VAL B 1 174 ? -15.594 2.137 7.416 1 97.54 174 VAL B C 1
ATOM 3728 O O . VAL B 1 174 ? -16.223 3.152 7.722 1 97.54 174 VAL B O 1
ATOM 3731 N N . VAL B 1 175 ? -16.077 1.194 6.592 1 96.59 175 VAL B N 1
ATOM 3732 C CA . VAL B 1 175 ? -17.383 1.322 5.955 1 96.59 175 VAL B CA 1
ATOM 3733 C C . VAL B 1 175 ? -18.478 1.332 7.02 1 96.59 175 VAL B C 1
ATOM 3735 O O . VAL B 1 175 ? -19.401 2.149 6.962 1 96.59 175 VAL B O 1
ATOM 3738 N N . ALA B 1 176 ? -18.368 0.443 7.997 1 97.11 176 ALA B N 1
ATOM 3739 C CA . ALA B 1 176 ? -19.348 0.375 9.078 1 97.11 176 ALA B CA 1
ATOM 3740 C C . ALA B 1 176 ? -19.392 1.684 9.861 1 97.11 176 ALA B C 1
ATOM 3742 O O . ALA B 1 176 ? -20.472 2.197 10.164 1 97.11 176 ALA B O 1
ATOM 3743 N N . ILE B 1 177 ? -18.258 2.285 10.173 1 97.67 177 ILE B N 1
ATOM 3744 C CA . ILE B 1 177 ? -18.165 3.533 10.922 1 97.67 177 ILE B CA 1
ATOM 3745 C C . ILE B 1 177 ? -18.763 4.673 10.101 1 97.67 177 ILE B C 1
ATOM 3747 O O . ILE B 1 177 ? -19.562 5.462 10.611 1 97.67 177 ILE B O 1
ATOM 3751 N N . ALA B 1 178 ? -18.389 4.757 8.822 1 96 178 ALA B N 1
ATOM 3752 C CA . ALA B 1 178 ? -18.859 5.818 7.935 1 96 178 ALA B CA 1
ATOM 3753 C C . ALA B 1 178 ? -20.38 5.801 7.818 1 96 178 ALA B C 1
ATOM 3755 O O . ALA B 1 178 ? -21.017 6.856 7.771 1 96 178 ALA B O 1
ATOM 3756 N N . ARG B 1 179 ? -20.954 4.639 7.768 1 94.81 179 ARG B N 1
ATOM 3757 C CA . ARG B 1 179 ? -22.399 4.493 7.622 1 94.81 179 ARG B CA 1
ATOM 3758 C C . ARG B 1 179 ? -23.118 4.839 8.922 1 94.81 179 ARG B C 1
ATOM 3760 O O . ARG B 1 179 ? -24.223 5.384 8.9 1 94.81 179 ARG B O 1
ATOM 3767 N N . ALA B 1 180 ? -22.507 4.567 9.988 1 96.16 180 ALA B N 1
ATOM 3768 C CA . ALA B 1 180 ? -23.147 4.722 11.291 1 96.16 180 ALA B CA 1
ATOM 3769 C C . ALA B 1 180 ? -23.045 6.162 11.786 1 96.16 180 ALA B C 1
ATOM 3771 O O . ALA B 1 180 ? -23.823 6.587 12.643 1 96.16 180 ALA B O 1
ATOM 3772 N N . ALA B 1 181 ? -22.072 6.925 11.301 1 95.86 181 ALA B N 1
ATOM 3773 C CA . ALA B 1 181 ? -21.803 8.263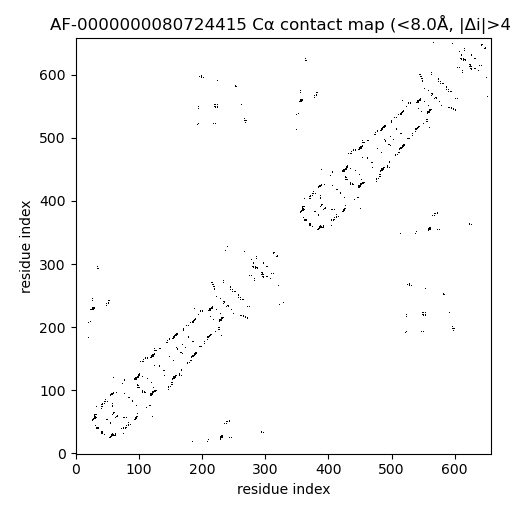 11.82 1 95.86 181 ALA B CA 1
ATOM 3774 C C . ALA B 1 181 ? -21.636 9.268 10.683 1 95.86 181 ALA B C 1
ATOM 3776 O O . ALA B 1 181 ? -20.529 9.461 10.175 1 95.86 181 ALA B O 1
ATOM 3777 N N . PRO B 1 182 ? -22.56 10.016 10.399 1 90.92 182 PRO B N 1
ATOM 3778 C CA . PRO B 1 182 ? -22.521 10.933 9.257 1 90.92 182 PRO B CA 1
ATOM 3779 C C . PRO B 1 182 ? -21.467 12.026 9.412 1 90.92 182 PRO B C 1
ATOM 3781 O O . PRO B 1 182 ? -21.023 12.607 8.419 1 90.92 182 PRO B O 1
ATOM 3784 N N . ASN B 1 183 ? -21.1 12.252 10.713 1 95.02 183 ASN B N 1
ATOM 3785 C CA . ASN B 1 183 ? -20.101 13.287 10.958 1 95.02 183 ASN B CA 1
ATOM 3786 C C . ASN B 1 183 ? -18.689 12.78 10.679 1 95.02 183 ASN B C 1
ATOM 3788 O O . ASN B 1 183 ? -17.726 13.547 10.737 1 95.02 183 ASN B O 1
ATOM 3792 N N . ILE B 1 184 ? -18.534 11.48 10.431 1 96.12 184 ILE B N 1
ATOM 3793 C CA . ILE B 1 184 ? -17.302 10.954 9.853 1 96.12 184 ILE B CA 1
ATOM 3794 C C . ILE B 1 184 ? -17.26 11.265 8.359 1 96.12 184 ILE B C 1
ATOM 3796 O O . ILE B 1 184 ? -18.049 10.72 7.583 1 96.12 184 ILE B O 1
ATOM 3800 N N . CYS B 1 185 ? -16.324 12.104 7.994 1 94.55 185 CYS B N 1
ATOM 3801 C CA . CYS B 1 185 ? -16.404 12.6 6.625 1 94.55 185 CYS B CA 1
ATOM 3802 C C . CYS B 1 185 ? -15.255 12.061 5.781 1 94.55 185 CYS B C 1
ATOM 3804 O O . CYS B 1 185 ? -15.128 12.406 4.605 1 94.55 185 CYS B O 1
ATOM 3806 N N . GLY B 1 186 ? -14.388 11.254 6.37 1 95.95 186 GLY B N 1
ATOM 3807 C CA . GLY B 1 186 ? -13.314 10.712 5.553 1 95.95 186 GLY B CA 1
ATOM 3808 C C . GLY B 1 186 ? -12.318 9.888 6.347 1 95.95 186 GLY B C 1
ATOM 3809 O O . GLY B 1 186 ? -12.519 9.64 7.538 1 95.95 186 GLY B O 1
ATOM 3810 N N . ILE B 1 187 ? -11.307 9.446 5.635 1 96.8 187 ILE B N 1
ATOM 3811 C CA . ILE B 1 187 ? -10.208 8.682 6.217 1 96.8 187 ILE B CA 1
ATOM 3812 C C . ILE B 1 187 ? -8.908 9.012 5.487 1 96.8 187 ILE B C 1
ATOM 3814 O O . ILE B 1 187 ? -8.907 9.225 4.273 1 96.8 187 ILE B O 1
ATOM 3818 N N . MET B 1 188 ? -7.939 9.123 6.291 1 95.95 188 MET B N 1
ATOM 3819 C CA . MET B 1 188 ? -6.578 9.161 5.763 1 95.95 188 MET B CA 1
ATOM 3820 C C . MET B 1 188 ? -5.867 7.833 5.995 1 95.95 188 MET B C 1
ATOM 3822 O O . MET B 1 188 ? -5.798 7.35 7.127 1 95.95 188 MET B O 1
ATOM 3826 N N . LEU B 1 189 ? -5.288 7.252 4.934 1 97.13 189 LEU B N 1
ATOM 3827 C CA . LEU B 1 189 ? -4.687 5.926 5.016 1 97.13 189 LEU B CA 1
ATOM 3828 C C . LEU B 1 189 ? -3.165 6.016 4.998 1 97.13 189 LEU B C 1
ATOM 3830 O O . LEU B 1 189 ? -2.544 5.898 3.94 1 97.13 189 LEU B O 1
ATOM 3834 N N . SER B 1 190 ? -2.579 6.124 6.162 1 95.44 190 SER B N 1
ATOM 3835 C CA . SER B 1 190 ? -1.126 6.159 6.299 1 95.44 190 SER B CA 1
ATOM 3836 C C . SER B 1 190 ? -0.544 4.752 6.38 1 95.44 190 SER B C 1
ATOM 3838 O O . SER B 1 190 ? 0.671 4.584 6.504 1 95.44 190 SER B O 1
ATOM 3840 N N . CYS B 1 191 ? -1.422 3.776 6.269 1 93.42 191 CYS B N 1
ATOM 3841 C CA . CYS B 1 191 ? -0.956 2.397 6.173 1 93.42 191 CYS B CA 1
ATOM 3842 C C . CYS B 1 191 ? -0.416 2.1 4.779 1 93.42 191 CYS B C 1
ATOM 3844 O O . CYS B 1 191 ? 0.239 1.078 4.567 1 93.42 191 CYS B O 1
ATOM 3846 N N . GLY B 1 192 ? -0.755 2.968 3.819 1 93.61 192 GLY B N 1
ATOM 3847 C CA . GLY B 1 192 ? -0.251 2.812 2.464 1 93.61 192 GLY B CA 1
ATOM 3848 C C . GLY B 1 192 ? -1.012 1.774 1.66 1 93.61 192 GLY B C 1
ATOM 3849 O O . GLY B 1 192 ? -0.622 1.441 0.539 1 93.61 192 GLY B O 1
ATOM 3850 N N . ASN B 1 193 ? -2.108 1.24 2.137 1 95.1 193 ASN B N 1
ATOM 3851 C CA . ASN B 1 193 ? -2.859 0.162 1.503 1 95.1 193 ASN B CA 1
ATOM 3852 C C . ASN B 1 193 ? -3.827 0.696 0.451 1 95.1 193 ASN B C 1
ATOM 3854 O O . ASN B 1 193 ? -4.988 0.979 0.756 1 95.1 193 ASN B O 1
ATOM 3858 N N . VAL B 1 194 ? -3.366 0.769 -0.758 1 96.45 194 VAL B N 1
ATOM 3859 C CA . VAL B 1 194 ? -4.172 1.326 -1.838 1 96.45 194 VAL B CA 1
ATOM 3860 C C . VAL B 1 194 ? -5.301 0.361 -2.192 1 96.45 194 VAL B C 1
ATOM 3862 O O . VAL B 1 194 ? -6.349 0.777 -2.692 1 96.45 194 VAL B O 1
ATOM 3865 N N . GLY B 1 195 ? -5.138 -1.004 -2.025 1 96.1 195 GLY B N 1
ATOM 3866 C CA . GLY B 1 195 ? -6.245 -1.937 -2.156 1 96.1 195 GLY B CA 1
ATOM 3867 C C . GLY B 1 195 ? -7.407 -1.62 -1.234 1 96.1 195 GLY B C 1
ATOM 3868 O O . GLY B 1 195 ? -8.566 -1.66 -1.65 1 96.1 195 GLY B O 1
ATOM 3869 N N . LYS B 1 196 ? -7.094 -1.333 0.03 1 96.55 196 LYS B N 1
ATOM 3870 C CA . LYS B 1 196 ? -8.094 -0.891 0.998 1 96.55 196 LYS B CA 1
ATOM 3871 C C . LYS B 1 196 ? -8.785 0.386 0.529 1 96.55 196 LYS B C 1
ATOM 3873 O O . LYS B 1 196 ? -10.005 0.518 0.649 1 96.55 196 LYS B O 1
ATOM 3878 N N . LEU B 1 197 ? -7.988 1.33 0.035 1 96.56 197 LEU B N 1
ATOM 3879 C CA . LEU B 1 197 ? -8.534 2.572 -0.501 1 96.56 197 LEU B CA 1
ATOM 3880 C C . LEU B 1 197 ? -9.545 2.289 -1.607 1 96.56 197 LEU B C 1
ATOM 3882 O O . LEU B 1 197 ? -10.644 2.847 -1.607 1 96.56 197 LEU B O 1
ATOM 3886 N N . ALA B 1 198 ? -9.182 1.419 -2.516 1 95.63 198 ALA B N 1
ATOM 3887 C CA . ALA B 1 198 ? -10.057 1.05 -3.625 1 95.63 198 ALA B CA 1
ATOM 3888 C C . ALA B 1 198 ? -11.355 0.43 -3.117 1 95.63 198 ALA B C 1
ATOM 3890 O O . ALA B 1 198 ? -12.437 0.733 -3.627 1 95.63 198 ALA B O 1
ATOM 3891 N N . ARG B 1 199 ? -11.286 -0.443 -2.134 1 96.91 199 ARG B N 1
ATOM 3892 C CA . ARG B 1 199 ? -12.471 -1.083 -1.571 1 96.91 199 ARG B CA 1
ATOM 3893 C C . ARG B 1 199 ? -13.411 -0.051 -0.957 1 96.91 199 ARG B C 1
ATOM 3895 O O . ARG B 1 199 ? -14.617 -0.072 -1.213 1 96.91 199 ARG B O 1
ATOM 3902 N N . ILE B 1 200 ? -12.863 0.889 -0.168 1 96.82 200 ILE B N 1
ATOM 3903 C CA . ILE B 1 200 ? -13.677 1.878 0.53 1 96.82 200 ILE B CA 1
ATOM 3904 C C . ILE B 1 200 ? -14.367 2.788 -0.483 1 96.82 200 ILE B C 1
ATOM 3906 O O . ILE B 1 200 ? -15.574 3.023 -0.396 1 96.82 200 ILE B O 1
ATOM 3910 N N . THR B 1 201 ? -13.611 3.259 -1.517 1 94.17 201 THR B N 1
ATOM 3911 C CA . THR B 1 201 ? -14.167 4.191 -2.491 1 94.17 201 THR B CA 1
ATOM 3912 C C . THR B 1 201 ? -15.224 3.506 -3.352 1 94.17 201 THR B C 1
ATOM 3914 O O . THR B 1 201 ? -16.06 4.172 -3.966 1 94.17 201 THR B O 1
ATOM 3917 N N . THR B 1 202 ? -15.139 2.192 -3.434 1 93.65 202 THR B N 1
ATOM 3918 C CA . THR B 1 202 ? -16.116 1.434 -4.209 1 93.65 202 THR B CA 1
ATOM 3919 C C . THR B 1 202 ? -17.451 1.363 -3.474 1 93.65 202 THR B C 1
ATOM 3921 O O . THR B 1 202 ? -18.512 1.359 -4.103 1 93.65 202 THR B O 1
ATOM 3924 N N . VAL B 1 203 ? -17.398 1.324 -2.151 1 93.62 203 VAL B N 1
ATOM 3925 C CA . VAL B 1 203 ? -18.59 0.984 -1.383 1 93.62 203 VAL B CA 1
ATOM 3926 C C . VAL B 1 203 ? -19.197 2.25 -0.782 1 93.62 203 VAL B C 1
ATOM 3928 O O . VAL B 1 203 ? -20.407 2.318 -0.553 1 93.62 203 VAL B O 1
ATOM 3931 N N . VAL B 1 204 ? -18.344 3.189 -0.426 1 89.72 204 VAL B N 1
ATOM 3932 C CA . VAL B 1 204 ? -18.848 4.382 0.245 1 89.72 204 VAL B CA 1
ATOM 3933 C C . VAL B 1 204 ? -18.912 5.543 -0.745 1 89.72 204 VAL B C 1
ATOM 3935 O O . VAL B 1 204 ? -17.992 5.738 -1.543 1 89.72 204 VAL B O 1
ATOM 3938 N N . ASN B 1 205 ? -19.917 6.169 -0.724 1 76.39 205 ASN B N 1
ATOM 3939 C CA . ASN B 1 205 ? -20.177 7.301 -1.607 1 76.39 205 ASN B CA 1
ATOM 3940 C C . ASN B 1 205 ? -19.171 8.427 -1.387 1 76.39 205 ASN B C 1
ATOM 3942 O O . ASN B 1 205 ? -19.069 8.968 -0.285 1 76.39 205 ASN B O 1
ATOM 3946 N N . ASN B 1 206 ? -18.71 8.85 -2.375 1 71.1 206 ASN B N 1
ATOM 3947 C CA . ASN B 1 206 ? -17.646 9.847 -2.334 1 71.1 206 ASN B CA 1
ATOM 3948 C C . ASN B 1 206 ? -18.19 11.235 -2.009 1 71.1 206 ASN B C 1
ATOM 3950 O O . ASN B 1 206 ? -17.432 12.134 -1.641 1 71.1 206 ASN B O 1
ATOM 3954 N N . SER B 1 207 ? -19.453 11.351 -2.034 1 76.12 207 SER B N 1
ATOM 3955 C CA . SER B 1 207 ? -20.007 12.672 -1.755 1 76.12 207 SER B CA 1
ATOM 3956 C C . SER B 1 207 ? -20.058 12.945 -0.256 1 76.12 207 SER B C 1
ATOM 3958 O O . SER B 1 207 ? -20.097 14.102 0.169 1 76.12 207 SER B O 1
ATOM 3960 N N . SER B 1 208 ? -20.02 11.937 0.551 1 81.25 208 SER B N 1
ATOM 3961 C CA . SER B 1 208 ? -20.153 12.149 1.989 1 81.25 208 SER B CA 1
ATOM 3962 C C . SER B 1 208 ? -18.927 11.638 2.738 1 81.25 208 SER B C 1
ATOM 3964 O O . SER B 1 208 ? -18.805 11.837 3.949 1 81.25 208 SER B O 1
ATOM 3966 N N . PHE B 1 209 ? -18.075 10.986 2.034 1 91.84 209 PHE B N 1
ATOM 3967 C CA . PHE B 1 209 ? -16.915 10.367 2.664 1 91.84 209 PHE B CA 1
ATOM 3968 C C . PHE B 1 209 ? -15.708 10.406 1.733 1 91.84 209 PHE B C 1
ATOM 3970 O O . PHE B 1 209 ? -15.773 9.916 0.604 1 91.84 209 PHE B O 1
ATOM 3977 N N . THR B 1 210 ? -14.657 10.993 2.269 1 92.58 210 THR B N 1
ATOM 3978 C CA . THR B 1 210 ? -13.48 11.17 1.426 1 92.58 210 THR B CA 1
ATOM 3979 C C . THR B 1 210 ? -12.347 10.254 1.879 1 92.58 210 THR B C 1
ATOM 3981 O O . THR B 1 210 ? -12.139 10.062 3.078 1 92.58 210 THR B O 1
ATOM 3984 N N . THR B 1 211 ? -11.689 9.689 0.907 1 94.84 211 THR B N 1
ATOM 3985 C CA . THR B 1 211 ? -10.484 8.921 1.2 1 94.84 211 THR B CA 1
ATOM 3986 C C . THR B 1 211 ? -9.236 9.69 0.775 1 94.84 211 THR B C 1
ATOM 3988 O O . THR B 1 211 ? -9.187 10.244 -0.325 1 94.84 211 THR B O 1
ATOM 3991 N N . LEU B 1 212 ? -8.294 9.745 1.665 1 95.83 212 LEU B N 1
ATOM 3992 C CA . LEU B 1 212 ? -7.036 10.434 1.399 1 95.83 212 LEU B CA 1
ATOM 3993 C C . LEU B 1 212 ? -5.854 9.481 1.541 1 95.83 212 LEU B C 1
ATOM 3995 O O . LEU B 1 212 ? -5.823 8.654 2.455 1 95.83 212 LEU B O 1
ATOM 3999 N N . ALA B 1 213 ? -4.93 9.652 0.597 1 96.47 213 ALA B N 1
ATOM 4000 C CA . ALA B 1 213 ? -3.646 8.979 0.776 1 96.47 213 ALA B CA 1
ATOM 4001 C C . ALA B 1 213 ? -2.848 9.613 1.911 1 96.47 213 ALA B C 1
ATOM 4003 O O . ALA B 1 213 ? -2.803 10.839 2.037 1 96.47 213 ALA B O 1
ATOM 4004 N N . GLY B 1 214 ? -2.239 8.811 2.741 1 95.78 214 GLY B N 1
ATOM 4005 C CA . GLY B 1 214 ? -1.518 9.33 3.892 1 95.78 214 GLY B CA 1
ATOM 4006 C C . GLY B 1 214 ? -0.119 9.81 3.553 1 95.78 214 GLY B C 1
ATOM 4007 O O . GLY B 1 214 ? 0.613 10.273 4.429 1 95.78 214 GLY B O 1
ATOM 4008 N N . PHE B 1 215 ? 0.285 9.677 2.25 1 96.5 215 PHE B N 1
ATOM 4009 C CA . PHE B 1 215 ? 1.557 10.157 1.724 1 96.5 215 PHE B CA 1
ATOM 4010 C C . PHE B 1 215 ? 1.429 10.524 0.25 1 96.5 215 PHE B C 1
ATOM 4012 O O . PHE B 1 215 ? 0.567 9.994 -0.454 1 96.5 215 PHE B O 1
ATOM 4019 N N . ILE B 1 216 ? 2.267 11.388 -0.132 1 97.56 216 ILE B N 1
ATOM 4020 C CA . ILE B 1 216 ? 2.213 11.804 -1.529 1 97.56 216 ILE B CA 1
ATOM 4021 C C . ILE B 1 216 ? 2.949 10.786 -2.399 1 97.56 216 ILE B C 1
ATOM 4023 O O . ILE B 1 216 ? 2.829 10.807 -3.626 1 97.56 216 ILE B O 1
ATOM 4027 N N . ASP B 1 217 ? 3.74 9.878 -1.814 1 96.65 217 ASP B N 1
ATOM 4028 C CA . ASP B 1 217 ? 4.521 8.914 -2.583 1 96.65 217 ASP B CA 1
ATOM 4029 C C . ASP B 1 217 ? 3.612 7.94 -3.328 1 96.65 217 ASP B C 1
ATOM 4031 O O . ASP B 1 217 ? 4.059 7.236 -4.236 1 96.65 217 ASP B O 1
ATOM 4035 N N . PHE B 1 218 ? 2.281 7.899 -3.006 1 96.98 218 PHE B N 1
ATOM 4036 C CA . PHE B 1 218 ? 1.319 7.099 -3.755 1 96.98 218 PHE B CA 1
ATOM 4037 C C . PHE B 1 218 ? 0.059 7.904 -4.051 1 96.98 218 PHE B C 1
ATOM 4039 O O . PHE B 1 218 ? -1.05 7.366 -4.019 1 96.98 218 PHE B O 1
ATOM 4046 N N . LEU B 1 219 ? 0.248 9.147 -4.309 1 96.74 219 LEU B N 1
ATOM 4047 C CA . LEU B 1 219 ? -0.868 10.025 -4.64 1 96.74 219 LEU B CA 1
ATOM 4048 C C . LEU B 1 219 ? -1.525 9.599 -5.949 1 96.74 219 LEU B C 1
ATOM 4050 O O . LEU B 1 219 ? -2.723 9.308 -5.982 1 96.74 219 LEU B O 1
ATOM 4054 N N . LEU B 1 220 ? -0.775 9.543 -7.039 1 94.67 220 LEU B N 1
ATOM 4055 C CA . LEU B 1 220 ? -1.326 9.228 -8.353 1 94.67 220 LEU B CA 1
ATOM 4056 C C . LEU B 1 220 ? -2.02 7.871 -8.34 1 94.67 220 LEU B C 1
ATOM 4058 O O . LEU B 1 220 ? -3.179 7.758 -8.746 1 94.67 220 LEU B O 1
ATOM 4062 N N . PRO B 1 221 ? -1.368 6.817 -7.799 1 94.65 221 PRO B N 1
ATOM 4063 C CA . PRO B 1 221 ? -2.063 5.531 -7.708 1 94.65 221 PRO B CA 1
ATOM 4064 C C . PRO B 1 221 ? -3.356 5.615 -6.9 1 94.65 221 PRO B C 1
ATOM 4066 O O . PRO B 1 221 ? -4.319 4.902 -7.193 1 94.65 221 PRO B O 1
ATOM 4069 N N . SER B 1 222 ? -3.393 6.432 -5.908 1 95.13 222 SER B N 1
ATOM 4070 C CA . SER B 1 222 ? -4.584 6.574 -5.077 1 95.13 222 SER B CA 1
ATOM 4071 C C . SER B 1 222 ? -5.696 7.302 -5.825 1 95.13 222 SER B C 1
ATOM 4073 O O . SER B 1 222 ? -6.863 6.911 -5.747 1 95.13 222 SER B O 1
ATOM 4075 N N . ILE B 1 223 ? -5.333 8.317 -6.523 1 92.36 223 ILE B N 1
ATOM 4076 C CA . ILE B 1 223 ? -6.311 9.081 -7.29 1 92.36 223 ILE B CA 1
ATOM 4077 C C . ILE B 1 223 ? -6.949 8.185 -8.35 1 92.36 223 ILE B C 1
ATOM 4079 O O . ILE B 1 223 ? -8.148 8.289 -8.619 1 92.36 223 ILE B O 1
ATOM 4083 N N . CYS B 1 224 ? -6.213 7.277 -8.903 1 90.51 224 CYS B N 1
ATOM 4084 C CA . CYS B 1 224 ? -6.673 6.38 -9.957 1 90.51 224 CYS B CA 1
ATOM 4085 C C . CYS B 1 224 ? -7.821 5.506 -9.466 1 90.51 224 CYS B C 1
ATOM 4087 O O . CYS B 1 224 ? -8.597 4.985 -10.269 1 90.51 224 CYS B O 1
ATOM 4089 N N . VAL B 1 225 ? -7.933 5.369 -8.129 1 91.93 225 VAL B N 1
ATOM 4090 C CA . VAL B 1 225 ? -8.992 4.503 -7.622 1 91.93 225 VAL B CA 1
ATOM 4091 C C . VAL B 1 225 ? -9.952 5.313 -6.754 1 91.93 225 VAL B C 1
ATOM 4093 O O . VAL B 1 225 ? -10.757 4.745 -6.012 1 91.93 225 VAL B O 1
ATOM 4096 N N . GLY B 1 226 ? -9.775 6.637 -6.778 1 90.57 226 GLY B N 1
ATOM 4097 C CA . GLY B 1 226 ? -10.87 7.438 -6.254 1 90.57 226 GLY B CA 1
ATOM 4098 C C . GLY B 1 226 ? -10.467 8.297 -5.07 1 90.57 226 GLY B C 1
ATOM 4099 O O . GLY B 1 226 ? -11.307 8.973 -4.473 1 90.57 226 GLY B O 1
ATOM 4100 N N . SER B 1 227 ? -9.217 8.31 -4.721 1 92.35 227 SER B N 1
ATOM 4101 C CA . SER B 1 227 ? -8.779 9.198 -3.65 1 92.35 227 SER B CA 1
ATOM 4102 C C . SER B 1 227 ? -9.04 10.659 -4.002 1 92.35 227 SER B C 1
ATOM 4104 O O . SER B 1 227 ? -8.899 11.059 -5.159 1 92.35 227 SER B O 1
ATOM 4106 N N . ALA B 1 228 ? -9.334 11.442 -2.967 1 92.47 228 ALA B N 1
ATOM 4107 C CA . ALA B 1 228 ? -9.582 12.867 -3.168 1 92.47 228 ALA B CA 1
ATOM 4108 C C . ALA B 1 228 ? -8.292 13.672 -3.039 1 92.47 228 ALA B C 1
ATOM 4110 O O . ALA B 1 228 ? -8.233 14.833 -3.45 1 92.47 228 ALA B O 1
ATOM 4111 N N . GLY B 1 229 ? -7.298 13.072 -2.521 1 93.8 229 GLY B N 1
ATOM 4112 C CA . GLY B 1 229 ? -6.028 13.749 -2.311 1 93.8 229 GLY B CA 1
ATOM 4113 C C . GLY B 1 229 ? -5.077 12.971 -1.421 1 93.8 229 GLY B C 1
ATOM 4114 O O . GLY B 1 229 ? -5.121 11.74 -1.384 1 93.8 229 GLY B O 1
ATOM 4115 N N . ALA B 1 230 ? -4.153 13.765 -0.808 1 96.33 230 ALA B N 1
ATOM 4116 C CA . ALA B 1 230 ? -3.145 13.162 0.061 1 96.33 230 ALA B CA 1
ATOM 4117 C C . ALA B 1 230 ? -2.727 14.126 1.168 1 96.33 230 ALA B C 1
ATOM 4119 O O . ALA B 1 230 ? -2.97 15.332 1.074 1 96.33 230 ALA B O 1
ATOM 4120 N N . ILE B 1 231 ? -2.281 13.635 2.198 1 95.69 231 ILE B N 1
ATOM 4121 C CA . ILE B 1 231 ? -1.585 14.384 3.238 1 95.69 231 ILE B CA 1
ATOM 4122 C C . ILE B 1 231 ? -0.109 13.991 3.257 1 95.69 231 ILE B C 1
ATOM 4124 O O . ILE B 1 231 ? 0.222 12.803 3.287 1 95.69 231 ILE B O 1
ATOM 4128 N N . SER B 1 232 ? 0.749 14.913 3.218 1 96.47 232 SER B N 1
ATOM 4129 C CA . SER B 1 232 ? 2.168 14.643 3.016 1 96.47 232 SER B CA 1
ATOM 4130 C C . SER B 1 232 ? 3.034 15.657 3.758 1 96.47 232 SER B C 1
ATOM 4132 O O . SER B 1 232 ? 2.641 16.813 3.924 1 96.47 232 SER B O 1
ATOM 4134 N N . PRO B 1 233 ? 4.229 15.284 4.155 1 95.2 233 PRO B N 1
ATOM 4135 C CA . PRO B 1 233 ? 5.178 16.267 4.682 1 95.2 233 PRO B CA 1
ATOM 4136 C C . PRO B 1 233 ? 5.961 16.979 3.582 1 95.2 233 PRO B C 1
ATOM 4138 O O . PRO B 1 233 ? 6.603 18.001 3.838 1 95.2 233 PRO B O 1
ATOM 4141 N N . LEU B 1 234 ? 5.957 16.529 2.368 1 96.66 234 LEU B N 1
ATOM 4142 C CA . LEU B 1 234 ? 6.841 17.008 1.31 1 96.66 234 LEU B CA 1
ATOM 4143 C C . LEU B 1 234 ? 6.543 18.465 0.971 1 96.66 234 LEU B C 1
ATOM 4145 O O . LEU B 1 234 ? 7.457 19.236 0.672 1 96.66 234 LEU B O 1
ATOM 4149 N N . PRO B 1 235 ? 5.293 18.925 1.072 1 95.92 235 PRO B N 1
ATOM 4150 C CA . PRO B 1 235 ? 4.995 20.316 0.721 1 95.92 235 PRO B CA 1
ATOM 4151 C C . PRO B 1 235 ? 5.685 21.318 1.645 1 95.92 235 PRO B C 1
ATOM 4153 O O . PRO B 1 235 ? 5.793 22.5 1.308 1 95.92 235 PRO B O 1
ATOM 4156 N N . ASN B 1 236 ? 6.101 20.897 2.806 1 93.64 236 ASN B N 1
ATOM 4157 C CA . ASN B 1 236 ? 6.875 21.802 3.65 1 93.64 236 ASN B CA 1
ATOM 4158 C C . ASN B 1 236 ? 8.17 22.233 2.968 1 93.64 236 ASN B C 1
ATOM 4160 O O . ASN B 1 236 ? 8.705 23.304 3.262 1 93.64 236 ASN B O 1
ATOM 4164 N N . ILE B 1 237 ? 8.662 21.401 2.057 1 93.67 237 ILE B N 1
ATOM 4165 C CA . ILE B 1 237 ? 9.924 21.624 1.36 1 93.67 237 ILE B CA 1
ATOM 4166 C C . ILE B 1 237 ? 9.653 22.201 -0.028 1 93.67 237 ILE B C 1
ATOM 4168 O O . ILE B 1 237 ? 10.346 23.12 -0.471 1 93.67 237 ILE B O 1
ATOM 4172 N N . ALA B 1 238 ? 8.635 21.653 -0.671 1 95.77 238 ALA B N 1
ATOM 4173 C CA . ALA B 1 238 ? 8.406 21.985 -2.075 1 95.77 238 ALA B CA 1
ATOM 4174 C C . ALA B 1 238 ? 6.913 22.05 -2.386 1 95.77 238 ALA B C 1
ATOM 4176 O O . ALA B 1 238 ? 6.389 21.212 -3.122 1 95.77 238 ALA B O 1
ATOM 4177 N N . PRO B 1 239 ? 6.262 23.105 -1.913 1 95.97 239 PRO B N 1
ATOM 4178 C CA . PRO B 1 239 ? 4.811 23.196 -2.088 1 95.97 239 PRO B CA 1
ATOM 4179 C C . PRO B 1 239 ? 4.402 23.355 -3.551 1 95.97 239 PRO B C 1
ATOM 4181 O O . PRO B 1 239 ? 3.409 22.767 -3.985 1 95.97 239 PRO B O 1
ATOM 4184 N N . GLU B 1 240 ? 5.122 24.076 -4.363 1 95.98 240 GLU B N 1
ATOM 4185 C CA . GLU B 1 240 ? 4.742 24.287 -5.757 1 95.98 240 GLU B CA 1
ATOM 4186 C C . GLU B 1 240 ? 4.925 23.014 -6.578 1 95.98 240 GLU B C 1
ATOM 4188 O O . GLU B 1 240 ? 4.101 22.7 -7.439 1 95.98 240 GLU B O 1
ATOM 4193 N N . PHE B 1 241 ? 6.021 22.314 -6.298 1 96.84 241 PHE B N 1
ATOM 4194 C CA . PHE B 1 241 ? 6.247 21.022 -6.935 1 96.84 241 PHE B CA 1
ATOM 4195 C C . PHE B 1 241 ? 5.093 20.068 -6.648 1 96.84 241 PHE B C 1
ATOM 4197 O O . PHE B 1 241 ? 4.593 19.4 -7.556 1 96.84 241 PHE B O 1
ATOM 4204 N N . CYS B 1 242 ? 4.67 20.051 -5.409 1 97.56 242 CYS B N 1
ATOM 4205 C CA . CYS B 1 242 ? 3.608 19.141 -4.995 1 97.56 242 CYS B CA 1
ATOM 4206 C C . CYS B 1 242 ? 2.277 19.535 -5.623 1 97.56 242 CYS B C 1
ATOM 4208 O O . CYS B 1 242 ? 1.496 18.671 -6.026 1 97.56 242 CYS B O 1
ATOM 4210 N N . MET B 1 243 ? 2.011 20.814 -5.744 1 95.23 243 MET B N 1
ATOM 4211 C CA . MET B 1 243 ? 0.787 21.285 -6.385 1 95.23 243 MET B CA 1
ATOM 4212 C C . MET B 1 243 ? 0.791 20.956 -7.874 1 95.23 243 MET B C 1
ATOM 4214 O O . MET B 1 243 ? -0.257 20.666 -8.453 1 95.23 243 MET B O 1
ATOM 4218 N N . LYS B 1 244 ? 1.948 21.053 -8.461 1 94.47 244 LYS B N 1
ATOM 4219 C CA . LYS B 1 244 ? 2.077 20.661 -9.862 1 94.47 244 LYS B CA 1
ATOM 4220 C C . LYS B 1 244 ? 1.722 19.19 -10.056 1 94.47 244 LYS B C 1
ATOM 4222 O O . LYS B 1 244 ? 1.002 18.837 -10.992 1 94.47 244 LYS B O 1
ATOM 4227 N N . LEU B 1 245 ? 2.252 18.332 -9.185 1 95.63 245 LEU B N 1
ATOM 4228 C CA . LEU B 1 245 ? 1.899 16.917 -9.229 1 95.63 245 LEU B CA 1
ATOM 4229 C C . LEU B 1 245 ? 0.401 16.723 -9.02 1 95.63 245 LEU B C 1
ATOM 4231 O O . LEU B 1 245 ? -0.232 15.937 -9.728 1 95.63 245 LEU B O 1
ATOM 4235 N N . TRP B 1 246 ? -0.16 17.462 -8.067 1 94.28 246 TRP B N 1
ATOM 4236 C CA . TRP B 1 246 ? -1.585 17.379 -7.763 1 94.28 246 TRP B CA 1
ATOM 4237 C C . TRP B 1 246 ? -2.424 17.738 -8.985 1 94.28 246 TRP B C 1
ATOM 4239 O O . TRP B 1 246 ? -3.323 16.987 -9.371 1 94.28 246 TRP B O 1
ATOM 4249 N N . ARG B 1 247 ? -2.125 18.807 -9.62 1 91.78 247 ARG B N 1
ATOM 4250 C CA . ARG B 1 247 ? -2.861 19.258 -10.797 1 91.78 247 ARG B CA 1
ATOM 4251 C C . ARG B 1 247 ? -2.725 18.262 -11.943 1 91.78 247 ARG B C 1
ATOM 4253 O O . ARG B 1 247 ? -3.707 17.946 -12.618 1 91.78 247 ARG B O 1
ATOM 4260 N N . ALA B 1 248 ? -1.524 17.778 -12.095 1 91.87 248 ALA B N 1
ATOM 4261 C CA . ALA B 1 248 ? -1.292 16.796 -13.151 1 91.87 248 ALA B CA 1
ATOM 4262 C C . ALA B 1 248 ? -2.066 15.509 -12.884 1 91.87 248 ALA B C 1
ATOM 4264 O O . ALA B 1 248 ? -2.55 14.863 -13.817 1 91.87 248 ALA B O 1
ATOM 4265 N N . SER B 1 249 ? -2.15 15.101 -11.672 1 91.32 249 SER B N 1
ATOM 4266 C CA . SER B 1 249 ? -2.806 13.853 -11.293 1 91.32 249 SER B CA 1
ATOM 4267 C C . SER B 1 249 ? -4.314 13.935 -11.503 1 91.32 249 SER B C 1
ATOM 4269 O O . SER B 1 249 ? -4.969 12.918 -11.74 1 91.32 249 SER B O 1
ATOM 4271 N N . ARG B 1 250 ? -4.862 15.098 -11.481 1 85.84 250 ARG B N 1
ATOM 4272 C CA . ARG B 1 250 ? -6.296 15.295 -11.667 1 85.84 250 ARG B CA 1
ATOM 4273 C C . ARG B 1 250 ? -6.663 15.28 -13.147 1 85.84 250 ARG B C 1
ATOM 4275 O O . ARG B 1 250 ? -7.815 15.022 -13.503 1 85.84 250 ARG B O 1
ATOM 4282 N N . GLY B 1 251 ? -5.751 15.742 -13.996 1 73.56 251 GLY B N 1
ATOM 4283 C CA . GLY B 1 251 ? -5.983 15.852 -15.427 1 73.56 251 GLY B CA 1
ATOM 4284 C C . GLY B 1 251 ? -5.744 14.552 -16.172 1 73.56 251 GLY B C 1
ATOM 4285 O O . GLY B 1 251 ? -5.175 14.553 -17.266 1 73.56 251 GLY B O 1
ATOM 4286 N N . PHE B 1 252 ? -6.104 13.428 -15.639 1 67.49 252 PHE B N 1
ATOM 4287 C CA . PHE B 1 252 ? -5.7 12.132 -16.17 1 67.49 252 PHE B CA 1
ATOM 4288 C C . PHE B 1 252 ? -6.456 11.813 -17.454 1 67.49 252 PHE B C 1
ATOM 4290 O O . PHE B 1 252 ? -6.078 10.903 -18.194 1 67.49 252 PHE B O 1
ATOM 4297 N N . ASP B 1 253 ? -7.337 12.668 -17.772 1 63.05 253 ASP B N 1
ATOM 4298 C CA . ASP B 1 253 ? -8.068 12.442 -19.015 1 63.05 253 ASP B CA 1
ATOM 4299 C C . ASP B 1 253 ? -7.193 12.739 -20.23 1 63.05 253 ASP B C 1
ATOM 4301 O O . ASP B 1 253 ? -7.485 12.286 -21.338 1 63.05 253 ASP B O 1
ATOM 4305 N N . ASN B 1 254 ? -6.048 13.391 -19.908 1 68.51 254 ASN B N 1
ATOM 4306 C CA . ASN B 1 254 ? -5.099 13.72 -20.966 1 68.51 254 ASN B CA 1
ATOM 4307 C C . ASN B 1 254 ? -3.837 12.866 -20.872 1 68.51 254 ASN B C 1
ATOM 4309 O O . ASN B 1 254 ? -3.188 12.823 -19.826 1 68.51 254 ASN B O 1
ATOM 4313 N N . ALA B 1 255 ? -3.575 12.134 -21.969 1 67.27 255 ALA B N 1
ATOM 4314 C CA . ALA B 1 255 ? -2.449 11.204 -21.99 1 67.27 255 ALA B CA 1
ATOM 4315 C C . ALA B 1 255 ? -1.15 11.905 -21.607 1 67.27 255 ALA B C 1
ATOM 4317 O O . ALA B 1 255 ? -0.327 11.347 -20.878 1 67.27 255 ALA B O 1
ATOM 4318 N N . VAL B 1 256 ? -0.915 13.043 -22.185 1 67.83 256 VAL B N 1
ATOM 4319 C CA . VAL B 1 256 ? 0.294 13.811 -21.907 1 67.83 256 VAL B CA 1
ATOM 4320 C C . VAL B 1 256 ? 0.369 14.136 -20.417 1 67.83 256 VAL B C 1
ATOM 4322 O O . VAL B 1 256 ? 1.427 14.004 -19.798 1 67.83 256 VAL B O 1
ATOM 4325 N N . ASP B 1 257 ? -0.675 14.345 -19.925 1 78.02 257 ASP B N 1
ATOM 4326 C CA . ASP B 1 257 ? -0.741 14.676 -18.505 1 78.02 257 ASP B CA 1
ATOM 4327 C C . ASP B 1 257 ? -0.487 13.443 -17.641 1 78.02 257 ASP B C 1
ATOM 4329 O O . ASP B 1 257 ? 0.131 13.539 -16.579 1 78.02 257 ASP B O 1
ATOM 4333 N N . ARG B 1 258 ? -0.728 12.404 -18.256 1 82.6 258 ARG B N 1
ATOM 4334 C CA . ARG B 1 258 ? -0.551 11.179 -17.482 1 82.6 258 ARG B CA 1
ATOM 4335 C C . ARG B 1 258 ? 0.927 10.834 -17.335 1 82.6 258 ARG B C 1
ATOM 4337 O O . ARG B 1 258 ? 1.385 10.499 -16.24 1 82.6 258 ARG B O 1
ATOM 4344 N N . GLN B 1 259 ? 1.584 10.889 -18.484 1 86.3 259 GLN B N 1
ATOM 4345 C CA . GLN B 1 259 ? 3.016 10.61 -18.437 1 86.3 259 GLN B CA 1
ATOM 4346 C C . GLN B 1 259 ? 3.742 11.615 -17.547 1 86.3 259 GLN B C 1
ATOM 4348 O O . GLN B 1 259 ? 4.638 11.243 -16.785 1 86.3 259 GLN B O 1
ATOM 4353 N N . PHE B 1 260 ? 3.305 12.81 -17.764 1 90.65 260 PHE B N 1
ATOM 4354 C CA . PHE B 1 260 ? 3.883 13.868 -16.943 1 90.65 260 PHE B CA 1
ATOM 4355 C C . PHE B 1 260 ? 3.595 13.626 -15.467 1 90.65 260 PHE B C 1
ATOM 4357 O O . PHE B 1 260 ? 4.487 13.752 -14.625 1 90.65 260 PHE B O 1
ATOM 4364 N N . ALA B 1 261 ? 2.427 13.247 -15.137 1 92.76 261 ALA B N 1
ATOM 4365 C CA . ALA B 1 261 ? 2.039 12.934 -13.764 1 92.76 261 ALA B CA 1
ATOM 4366 C C . ALA B 1 261 ? 2.845 11.758 -13.22 1 92.76 261 ALA B C 1
ATOM 4368 O O . ALA B 1 261 ? 3.261 11.767 -12.059 1 92.76 261 ALA B O 1
ATOM 4369 N N . LYS B 1 262 ? 3.024 10.82 -14.054 1 92.87 262 LYS B N 1
ATOM 4370 C CA . LYS B 1 262 ? 3.796 9.649 -13.648 1 92.87 262 LYS B CA 1
ATOM 4371 C C . LYS B 1 262 ? 5.235 10.029 -13.31 1 92.87 262 LYS B C 1
ATOM 4373 O O . LYS B 1 262 ? 5.79 9.557 -12.315 1 92.87 262 LYS B O 1
ATOM 4378 N N . GLU B 1 263 ? 5.84 10.828 -14.125 1 94.03 263 GLU B N 1
ATOM 4379 C CA . GLU B 1 263 ? 7.206 11.286 -13.892 1 94.03 263 GLU B CA 1
ATOM 4380 C C . GLU B 1 263 ? 7.311 12.066 -12.584 1 94.03 263 GLU B C 1
ATOM 4382 O O . GLU B 1 263 ? 8.213 11.821 -11.78 1 94.03 263 GLU B O 1
ATOM 4387 N N . LEU B 1 264 ? 6.404 12.98 -12.381 1 96.15 264 LEU B N 1
ATOM 4388 C CA . LEU B 1 264 ? 6.387 13.751 -11.143 1 96.15 264 LEU B CA 1
ATOM 4389 C C . LEU B 1 264 ? 6.151 12.843 -9.94 1 96.15 264 LEU B C 1
ATOM 4391 O O . LEU B 1 264 ? 6.744 13.045 -8.879 1 96.15 264 LEU B O 1
ATOM 4395 N N . GLN B 1 265 ? 5.303 11.85 -10.104 1 97.19 265 GLN B N 1
ATOM 4396 C CA . GLN B 1 265 ? 5.034 10.892 -9.037 1 97.19 265 GLN B CA 1
ATOM 4397 C C . GLN B 1 265 ? 6.305 10.153 -8.628 1 97.19 265 GLN B C 1
ATOM 4399 O O . GLN B 1 265 ? 6.554 9.948 -7.439 1 97.19 265 GLN B O 1
ATOM 4404 N N . GLY B 1 266 ? 7.038 9.726 -9.656 1 97.13 266 GLY B N 1
ATOM 4405 C CA . GLY B 1 266 ? 8.3 9.066 -9.363 1 97.13 266 GLY B CA 1
ATOM 4406 C C . GLY B 1 266 ? 9.228 9.906 -8.506 1 97.13 266 GLY B C 1
ATOM 4407 O O . GLY B 1 266 ? 9.765 9.424 -7.506 1 97.13 266 GLY B O 1
ATOM 4408 N N . LEU B 1 267 ? 9.38 11.16 -8.839 1 97.36 267 LEU B N 1
ATOM 4409 C CA . LEU B 1 267 ? 10.231 12.082 -8.095 1 97.36 267 LEU B CA 1
ATOM 4410 C C . LEU B 1 267 ? 9.689 12.306 -6.687 1 97.36 267 LEU B C 1
ATOM 4412 O O . LEU B 1 267 ? 10.45 12.296 -5.716 1 97.36 267 LEU B O 1
ATOM 4416 N N . ALA B 1 268 ? 8.426 12.496 -6.586 1 98.25 268 ALA B N 1
ATOM 4417 C CA . ALA B 1 268 ? 7.795 12.714 -5.287 1 98.25 268 ALA B CA 1
ATOM 4418 C C . ALA B 1 268 ? 7.981 11.503 -4.377 1 98.25 268 ALA B C 1
ATOM 4420 O O . ALA B 1 268 ? 8.206 11.652 -3.174 1 98.25 268 ALA B O 1
ATOM 4421 N N . SER B 1 269 ? 7.847 10.329 -4.97 1 98.11 269 SER B N 1
ATOM 4422 C CA . SER B 1 269 ? 8 9.106 -4.19 1 98.11 269 SER B CA 1
ATOM 4423 C C . SER B 1 269 ? 9.413 8.981 -3.63 1 98.11 269 SER B C 1
ATOM 4425 O O . SER B 1 269 ? 9.594 8.645 -2.458 1 98.11 269 SER B O 1
ATOM 4427 N N . LEU B 1 270 ? 10.376 9.254 -4.462 1 97.35 270 LEU B N 1
ATOM 4428 C CA . LEU B 1 270 ? 11.772 9.193 -4.044 1 97.35 270 LEU B CA 1
ATOM 4429 C C . LEU B 1 270 ? 12.066 10.243 -2.978 1 97.35 270 LEU B C 1
ATOM 4431 O O . LEU B 1 270 ? 12.7 9.944 -1.964 1 97.35 270 LEU B O 1
ATOM 4435 N N . GLY B 1 271 ? 11.62 11.47 -3.196 1 97.3 271 GLY B N 1
ATOM 4436 C CA . GLY B 1 271 ? 11.85 12.544 -2.243 1 97.3 271 GLY B CA 1
ATOM 4437 C C . GLY B 1 271 ? 11.195 12.298 -0.897 1 97.3 271 GLY B C 1
ATOM 4438 O O . GLY B 1 271 ? 11.81 12.52 0.148 1 97.3 271 GLY B O 1
ATOM 4439 N N . GLU B 1 272 ? 9.951 11.894 -0.922 1 96.41 272 GLU B N 1
ATOM 4440 C CA . GLU B 1 272 ? 9.244 11.641 0.33 1 96.41 272 GLU B CA 1
ATOM 4441 C C . GLU B 1 272 ? 9.906 10.517 1.121 1 96.41 272 GLU B C 1
ATOM 4443 O O . GLU B 1 272 ? 9.989 10.581 2.349 1 96.41 272 GLU B O 1
ATOM 4448 N N . ALA B 1 273 ? 10.292 9.48 0.434 1 95.63 273 ALA B N 1
ATOM 4449 C CA . ALA B 1 273 ? 10.997 8.391 1.106 1 95.63 273 ALA B CA 1
ATOM 4450 C C . ALA B 1 273 ? 12.242 8.905 1.824 1 95.63 273 ALA B C 1
ATOM 4452 O O . ALA B 1 273 ? 12.553 8.462 2.933 1 95.63 273 ALA B O 1
ATOM 4453 N N . ALA B 1 274 ? 12.973 9.794 1.195 1 94.74 274 ALA B N 1
ATOM 4454 C CA . ALA B 1 274 ? 14.17 10.374 1.798 1 94.74 274 ALA B CA 1
ATOM 4455 C C . ALA B 1 274 ? 13.827 11.131 3.079 1 94.74 274 ALA B C 1
ATOM 4457 O O . ALA B 1 274 ? 14.555 11.047 4.07 1 94.74 274 ALA B O 1
ATOM 4458 N N . ILE B 1 275 ? 12.716 11.849 3.095 1 93.54 275 ILE B N 1
ATOM 4459 C CA . ILE B 1 275 ? 12.275 12.611 4.258 1 93.54 275 ILE B CA 1
ATOM 4460 C C . ILE B 1 275 ? 11.878 11.654 5.38 1 93.54 275 ILE B C 1
ATOM 4462 O O . ILE B 1 275 ? 12.308 11.817 6.525 1 93.54 275 ILE B O 1
ATOM 4466 N N . ILE B 1 276 ? 11.083 10.658 5.058 1 92.18 276 ILE B N 1
ATOM 4467 C CA . ILE B 1 276 ? 10.55 9.725 6.045 1 92.18 276 ILE B CA 1
ATOM 4468 C C . ILE B 1 276 ? 11.697 8.975 6.718 1 92.18 276 ILE B C 1
ATOM 4470 O O . ILE B 1 276 ? 11.667 8.736 7.927 1 92.18 276 ILE B O 1
ATOM 4474 N N . LYS B 1 277 ? 12.72 8.61 5.944 1 90.9 277 LYS B N 1
ATOM 4475 C CA . LYS B 1 277 ? 13.87 7.879 6.468 1 90.9 277 LYS B CA 1
ATOM 4476 C C . LYS B 1 277 ? 14.59 8.685 7.545 1 90.9 277 LYS B C 1
ATOM 4478 O O . LYS B 1 277 ? 15.183 8.114 8.463 1 90.9 277 LYS B O 1
ATOM 4483 N N . LYS B 1 278 ? 14.512 9.987 7.466 1 89.47 278 LYS B N 1
ATOM 4484 C CA . LYS B 1 278 ? 15.198 10.835 8.437 1 89.47 278 LYS B CA 1
ATOM 4485 C C . LYS B 1 278 ? 14.245 11.294 9.537 1 89.47 278 LYS B C 1
ATOM 4487 O O . LYS B 1 278 ? 14.668 11.928 10.506 1 89.47 278 LYS B O 1
ATOM 4492 N N . GLY B 1 279 ? 12.951 11.061 9.355 1 88.77 279 GLY B N 1
ATOM 4493 C CA . GLY B 1 279 ? 11.957 11.327 10.383 1 88.77 279 GLY B CA 1
ATOM 4494 C C . GLY B 1 279 ? 11.752 12.807 10.646 1 88.77 279 GLY B C 1
ATOM 4495 O O . GLY B 1 279 ? 12.224 13.65 9.881 1 88.77 279 GLY B O 1
ATOM 4496 N N . LEU B 1 280 ? 11.043 13.076 11.693 1 90.13 280 LEU B N 1
ATOM 4497 C CA . LEU B 1 280 ? 10.665 14.429 12.084 1 90.13 280 LEU B CA 1
ATOM 4498 C C . LEU B 1 280 ? 11.9 15.283 12.349 1 90.13 280 LEU B C 1
ATOM 4500 O O . LEU B 1 280 ? 11.973 16.432 11.907 1 90.13 280 LEU B O 1
ATOM 4504 N N . SER B 1 281 ? 12.828 14.74 13.088 1 87.87 281 SER B N 1
ATOM 4505 C CA . SER B 1 281 ? 14.027 15.498 13.43 1 87.87 281 SER B CA 1
ATOM 4506 C C . SER B 1 281 ? 14.801 15.903 12.18 1 87.87 281 SER B C 1
ATOM 4508 O O . SER B 1 281 ? 15.299 17.027 12.088 1 87.87 281 SER B O 1
ATOM 4510 N N . GLY B 1 282 ? 14.883 14.958 11.248 1 89.34 282 GLY B N 1
ATOM 4511 C CA . GLY B 1 282 ? 15.548 15.267 9.992 1 89.34 282 GLY B CA 1
ATOM 4512 C C . GLY B 1 282 ? 14.847 16.351 9.196 1 89.34 282 GLY B C 1
ATOM 4513 O O . GLY B 1 282 ? 15.496 17.247 8.652 1 89.34 282 GLY B O 1
ATOM 4514 N N . LEU B 1 283 ? 13.561 16.318 9.117 1 91.05 283 LEU B N 1
ATOM 4515 C CA . LEU B 1 283 ? 12.784 17.322 8.398 1 91.05 283 LEU B CA 1
ATOM 4516 C C . LEU B 1 283 ? 12.963 18.7 9.027 1 91.05 283 LEU B C 1
ATOM 4518 O O . LEU B 1 283 ? 13.21 19.681 8.322 1 91.05 283 LEU B O 1
ATOM 4522 N N . LYS B 1 284 ? 12.823 18.774 10.355 1 89.19 284 LYS B N 1
ATOM 4523 C CA . LYS B 1 284 ? 12.95 20.056 11.042 1 89.19 284 LYS B CA 1
ATOM 4524 C C . LYS B 1 284 ? 14.343 20.648 10.848 1 89.19 284 LYS B C 1
ATOM 4526 O O . LYS B 1 284 ? 14.488 21.856 10.651 1 89.19 284 LYS B O 1
ATOM 4531 N N . GLN B 1 285 ? 15.355 19.821 10.88 1 88.74 285 GLN B N 1
ATOM 4532 C CA . GLN B 1 285 ? 16.714 20.303 10.659 1 88.74 285 GLN B CA 1
ATOM 4533 C C . GLN B 1 285 ? 16.886 20.834 9.238 1 88.74 285 GLN B C 1
ATOM 4535 O O . GLN B 1 285 ? 17.539 21.858 9.027 1 88.74 285 GLN B O 1
ATOM 4540 N N . PHE B 1 286 ? 16.354 20.122 8.331 1 90.61 286 PHE B N 1
ATOM 4541 C CA . PHE B 1 286 ? 16.431 20.557 6.942 1 90.61 286 PHE B CA 1
ATOM 4542 C C . PHE B 1 286 ? 15.753 21.91 6.761 1 90.61 286 PHE B C 1
ATOM 4544 O O . PHE B 1 286 ? 16.312 22.811 6.132 1 90.61 286 PHE B O 1
ATOM 4551 N N . LEU B 1 287 ? 14.547 22.057 7.286 1 89.73 287 LEU B N 1
ATOM 4552 C CA . LEU B 1 287 ? 13.789 23.297 7.163 1 89.73 287 LEU B CA 1
ATOM 4553 C C . LEU B 1 287 ? 14.527 24.453 7.829 1 89.73 287 LEU B C 1
ATOM 4555 O O . LEU B 1 287 ? 14.497 25.582 7.335 1 89.73 287 LEU B O 1
ATOM 4559 N N . SER B 1 288 ? 15.117 24.108 8.912 1 87.98 288 SER B N 1
ATOM 4560 C CA . SER B 1 288 ? 15.904 25.124 9.605 1 87.98 288 SER B CA 1
ATOM 4561 C C . SER B 1 288 ? 17.064 25.607 8.742 1 87.98 288 SER B C 1
ATOM 4563 O O . SER B 1 288 ? 17.294 26.812 8.619 1 87.98 288 SER B O 1
ATOM 4565 N N . GLN B 1 289 ? 17.769 24.721 8.176 1 87.39 289 GLN B N 1
ATOM 4566 C CA . GLN B 1 289 ? 18.934 25.049 7.362 1 87.39 289 GLN B CA 1
ATOM 4567 C C . GLN B 1 289 ? 18.527 25.791 6.092 1 87.39 289 GLN B C 1
ATOM 4569 O O . GLN B 1 289 ? 19.179 26.758 5.695 1 87.39 289 GLN B O 1
ATOM 4574 N N . GLN B 1 290 ? 17.49 25.338 5.497 1 87.67 290 GLN B N 1
ATOM 4575 C CA . GLN B 1 290 ? 17.122 25.85 4.181 1 87.67 290 GLN B CA 1
ATOM 4576 C C . GLN B 1 290 ? 16.291 27.124 4.3 1 87.67 290 GLN B C 1
ATOM 4578 O O . GLN B 1 290 ? 16.377 28.009 3.446 1 87.67 290 GLN B O 1
ATOM 4583 N N . PHE B 1 291 ? 15.463 27.198 5.438 1 85.93 291 PHE B N 1
ATOM 4584 C CA . PHE B 1 291 ? 14.482 28.276 5.451 1 85.93 291 PHE B CA 1
ATOM 4585 C C . PHE B 1 291 ? 14.562 29.064 6.753 1 85.93 291 PHE B C 1
ATOM 4587 O O . PHE B 1 291 ? 13.847 30.053 6.931 1 85.93 291 PHE B O 1
ATOM 4594 N N . GLY B 1 292 ? 15.344 28.679 7.699 1 83.76 292 GLY B N 1
ATOM 4595 C CA . GLY B 1 292 ? 15.565 29.434 8.922 1 83.76 292 GLY B CA 1
ATOM 4596 C C . GLY B 1 292 ? 14.534 29.145 9.996 1 83.76 292 GLY B C 1
ATOM 4597 O O . GLY B 1 292 ? 14.418 29.892 10.97 1 83.76 292 GLY B O 1
ATOM 4598 N N . TYR B 1 293 ? 13.77 28.004 9.887 1 83.62 293 TYR B N 1
ATOM 4599 C CA . TYR B 1 293 ? 12.759 27.642 10.875 1 83.62 293 TYR B CA 1
ATOM 4600 C C . TYR B 1 293 ? 13.396 26.973 12.087 1 83.62 293 TYR B C 1
ATOM 4602 O O . TYR B 1 293 ? 14.495 26.42 11.993 1 83.62 293 TYR B O 1
ATOM 4610 N N . PRO B 1 294 ? 12.711 26.985 13.183 1 82.97 294 PRO B N 1
ATOM 4611 C CA . PRO B 1 294 ? 13.253 26.292 14.355 1 82.97 294 PRO B CA 1
ATOM 4612 C C . PRO B 1 294 ? 13.409 24.79 14.133 1 82.97 294 PRO B C 1
ATOM 4614 O O . PRO B 1 294 ? 12.527 24.154 13.549 1 82.97 294 PRO B O 1
ATOM 4617 N N . ALA B 1 295 ? 14.484 24.226 14.638 1 81.34 295 ALA B N 1
ATOM 4618 C CA . ALA B 1 295 ? 14.843 22.851 14.298 1 81.34 295 ALA B CA 1
ATOM 4619 C C . ALA B 1 295 ? 14.496 21.897 15.437 1 81.34 295 ALA B C 1
ATOM 4621 O O . ALA B 1 295 ? 14.329 20.694 15.219 1 81.34 295 ALA B O 1
ATOM 4622 N N . ALA B 1 296 ? 14.436 22.361 16.634 1 82.55 296 ALA B N 1
ATOM 4623 C CA . ALA B 1 296 ? 14.405 21.484 17.801 1 82.55 296 ALA B CA 1
ATOM 4624 C C . ALA B 1 296 ? 13.048 20.798 17.936 1 82.55 296 ALA B C 1
ATOM 4626 O O . ALA B 1 296 ? 12.011 21.464 17.984 1 82.55 296 ALA B O 1
ATOM 4627 N N . PRO B 1 297 ? 13.095 19.465 17.995 1 86.78 297 PRO B N 1
ATOM 4628 C CA . PRO B 1 297 ? 11.849 18.771 18.329 1 86.78 297 PRO B CA 1
ATOM 4629 C C . PRO B 1 297 ? 11.513 18.846 19.817 1 86.78 297 PRO B C 1
ATOM 4631 O O . PRO B 1 297 ? 12.365 19.218 20.628 1 86.78 297 PRO B O 1
ATOM 4634 N N . ARG B 1 298 ? 10.274 18.546 20.032 1 85.93 298 ARG B N 1
ATOM 4635 C CA . ARG B 1 298 ? 9.893 18.417 21.434 1 85.93 298 ARG B CA 1
ATOM 4636 C C . ARG B 1 298 ? 10.513 17.17 22.057 1 85.93 298 ARG B C 1
ATOM 4638 O O . ARG B 1 298 ? 10.554 16.111 21.429 1 85.93 298 ARG B O 1
ATOM 4645 N N . LEU B 1 299 ? 11.051 17.45 23.312 1 84.66 299 LEU B N 1
ATOM 4646 C CA . LEU B 1 299 ? 11.595 16.307 24.036 1 84.66 299 LEU B CA 1
ATOM 4647 C C . LEU B 1 299 ? 10.521 15.25 24.27 1 84.66 299 LEU B C 1
ATOM 4649 O O . LEU B 1 299 ? 9.343 15.58 24.427 1 84.66 299 LEU B O 1
ATOM 4653 N N . PRO B 1 300 ? 10.827 13.931 24.206 1 88.81 300 PRO B N 1
ATOM 4654 C CA . PRO B 1 300 ? 12.131 13.271 24.307 1 88.81 300 PRO B CA 1
ATOM 4655 C C . PRO B 1 300 ? 12.755 12.985 22.944 1 88.81 300 PRO B C 1
ATOM 4657 O O . PRO B 1 300 ? 13.798 12.331 22.863 1 88.81 300 PRO B O 1
ATOM 4660 N N . LEU B 1 301 ? 12.139 13.43 21.887 1 85.75 301 LEU B N 1
ATOM 4661 C CA . LEU B 1 301 ? 12.793 13.235 20.597 1 85.75 301 LEU B CA 1
ATOM 4662 C C . LEU B 1 301 ? 14.15 13.931 20.566 1 85.75 301 LEU B C 1
ATOM 4664 O O . LEU B 1 301 ? 14.255 15.112 20.905 1 85.75 301 LEU B O 1
ATOM 4668 N N . PRO B 1 302 ? 15.14 13.196 20.207 1 78.79 302 PRO B N 1
ATOM 4669 C CA . PRO B 1 302 ? 16.487 13.765 20.282 1 78.79 302 PRO B CA 1
ATOM 4670 C C . PRO B 1 302 ? 16.781 14.739 19.143 1 78.79 302 PRO B C 1
ATOM 4672 O O . PRO B 1 302 ? 16.199 14.624 18.062 1 78.79 302 PRO B O 1
ATOM 4675 N N . LEU B 1 303 ? 17.617 15.68 19.561 1 75.67 303 LEU B N 1
ATOM 4676 C CA . LEU B 1 303 ? 18.209 16.496 18.506 1 75.67 303 LEU B CA 1
ATOM 4677 C C . LEU B 1 303 ? 19.199 15.681 17.68 1 75.67 303 LEU B C 1
ATOM 4679 O O . LEU B 1 303 ? 19.951 14.871 18.226 1 75.67 303 LEU B O 1
ATOM 4683 N N . LEU B 1 304 ? 18.901 15.571 16.455 1 73.61 304 LEU B N 1
ATOM 4684 C CA . LEU B 1 304 ? 19.884 14.848 15.655 1 73.61 304 LEU B CA 1
ATOM 4685 C C . LEU B 1 304 ? 21.228 15.568 15.663 1 73.61 304 LEU B C 1
ATOM 4687 O O . LEU B 1 304 ? 21.278 16.798 15.588 1 73.61 304 LEU B O 1
ATOM 4691 N N . GLU B 1 305 ? 22.191 14.882 16.255 1 64.95 305 GLU B N 1
ATOM 4692 C CA . GLU B 1 305 ? 23.554 15.404 16.291 1 64.95 305 GLU B CA 1
ATOM 4693 C C . GLU B 1 305 ? 24.28 15.144 14.975 1 64.95 305 GLU B C 1
ATOM 4695 O O . GLU B 1 305 ? 23.908 14.24 14.223 1 64.95 305 GLU B O 1
ATOM 4700 N N . GLY B 1 306 ? 25.15 16.06 14.652 1 62.83 306 GLY B N 1
ATOM 4701 C CA . GLY B 1 306 ? 26.061 15.856 13.537 1 62.83 306 GLY B CA 1
ATOM 4702 C C . GLY B 1 306 ? 25.457 16.23 12.196 1 62.83 306 GLY B C 1
ATOM 4703 O O . GLY B 1 306 ? 24.63 17.141 12.115 1 62.83 306 GLY B O 1
ATOM 4704 N N . ASP B 1 307 ? 25.842 15.389 11.141 1 62.72 307 ASP B N 1
ATOM 4705 C CA . ASP B 1 307 ? 25.673 15.721 9.73 1 62.72 307 ASP B CA 1
ATOM 4706 C C . ASP B 1 307 ? 24.357 15.168 9.189 1 62.72 307 ASP B C 1
ATOM 4708 O O . ASP B 1 307 ? 24.224 14.93 7.987 1 62.72 307 ASP B O 1
ATOM 4712 N N . VAL B 1 308 ? 23.378 14.873 10.096 1 59.44 308 VAL B N 1
ATOM 4713 C CA . VAL B 1 308 ? 22.154 14.265 9.584 1 59.44 308 VAL B CA 1
ATOM 4714 C C . VAL B 1 308 ? 21.445 15.241 8.648 1 59.44 308 VAL B C 1
ATOM 4716 O O . VAL B 1 308 ? 20.919 14.841 7.606 1 59.44 308 VAL B O 1
ATOM 4719 N N . SER B 1 309 ? 21.416 16.492 9.083 1 61.53 309 SER B N 1
ATOM 4720 C CA . SER B 1 309 ? 20.86 17.497 8.183 1 61.53 309 SER B CA 1
ATOM 4721 C C . SER B 1 309 ? 21.59 17.505 6.844 1 61.53 309 SER B C 1
ATOM 4723 O O . SER B 1 309 ? 20.968 17.669 5.793 1 61.53 309 SER B O 1
ATOM 4725 N N . ALA B 1 310 ? 22.761 17.141 6.993 1 71.33 310 ALA B N 1
ATOM 4726 C CA . ALA B 1 310 ? 23.536 17.102 5.756 1 71.33 310 ALA B CA 1
ATOM 4727 C C . ALA B 1 310 ? 23.091 15.944 4.866 1 71.33 310 ALA B C 1
ATOM 4729 O O . ALA B 1 310 ? 23.105 16.056 3.638 1 71.33 310 ALA B O 1
ATOM 4730 N N . GLN B 1 311 ? 22.444 15.069 5.503 1 79.16 311 GLN B N 1
ATOM 4731 C CA . GLN B 1 311 ? 22.083 13.895 4.715 1 79.16 311 GLN B CA 1
ATOM 4732 C C . GLN B 1 311 ? 20.864 14.173 3.84 1 79.16 311 GLN B C 1
ATOM 4734 O O . GLN B 1 311 ? 20.824 13.771 2.675 1 79.16 311 GLN B O 1
ATOM 4739 N N . LEU B 1 312 ? 19.888 14.941 4.343 1 85.25 312 LEU B N 1
ATOM 4740 C CA . LEU B 1 312 ? 18.731 15.281 3.522 1 85.25 312 LEU B CA 1
ATOM 4741 C C . LEU B 1 312 ? 19.089 16.348 2.493 1 85.25 312 LEU B C 1
ATOM 4743 O O . LEU B 1 312 ? 18.657 16.276 1.341 1 85.25 312 LEU B O 1
ATOM 4747 N N . SER B 1 313 ? 19.998 17.236 2.924 1 85.98 313 SER B N 1
ATOM 4748 C CA . SER B 1 313 ? 20.406 18.304 2.017 1 85.98 313 SER B CA 1
ATOM 4749 C C . SER B 1 313 ? 21.238 17.761 0.861 1 85.98 313 SER B C 1
ATOM 4751 O O . SER B 1 313 ? 21.206 18.305 -0.244 1 85.98 313 SER B O 1
ATOM 4753 N N . GLU B 1 314 ? 21.916 16.681 1.114 1 90.44 314 GLU B N 1
ATOM 4754 C CA . GLU B 1 314 ? 22.8 16.109 0.104 1 90.44 314 GLU B CA 1
ATOM 4755 C C . GLU B 1 314 ? 22.109 14.984 -0.662 1 90.44 314 GLU B C 1
ATOM 4757 O O . GLU B 1 314 ? 22.663 14.449 -1.624 1 90.44 314 GLU B O 1
ATOM 4762 N N . ASN B 1 315 ? 20.928 14.69 -0.203 1 93.48 315 ASN B N 1
ATOM 4763 C CA . ASN B 1 315 ? 20.185 13.648 -0.904 1 93.48 315 ASN B CA 1
ATOM 4764 C C . ASN B 1 315 ? 19.817 14.079 -2.321 1 93.48 315 ASN B C 1
ATOM 4766 O O . ASN B 1 315 ? 19.181 15.117 -2.513 1 93.48 315 ASN B O 1
ATOM 4770 N N . GLN B 1 316 ? 20.169 13.276 -3.307 1 94.84 316 GLN B N 1
ATOM 4771 C CA . GLN B 1 316 ? 20.006 13.652 -4.707 1 94.84 316 GLN B CA 1
ATOM 4772 C C . GLN B 1 316 ? 18.534 13.853 -5.055 1 94.84 316 GLN B C 1
ATOM 4774 O O . GLN B 1 316 ? 18.194 14.732 -5.85 1 94.84 316 GLN B O 1
ATOM 4779 N N . HIS B 1 317 ? 17.696 13.07 -4.5 1 95.41 317 HIS B N 1
ATOM 4780 C CA . HIS B 1 317 ? 16.274 13.171 -4.81 1 95.41 317 HIS B CA 1
ATOM 4781 C C . HIS B 1 317 ? 15.686 14.475 -4.282 1 95.41 317 HIS B C 1
ATOM 4783 O O . HIS B 1 317 ? 14.849 15.096 -4.942 1 95.41 317 HIS B O 1
ATOM 4789 N N . ILE B 1 318 ? 16.113 14.892 -3.111 1 95.58 318 ILE B N 1
ATOM 4790 C CA . ILE B 1 318 ? 15.673 16.157 -2.534 1 95.58 318 ILE B CA 1
ATOM 4791 C C . ILE B 1 318 ? 16.207 17.318 -3.369 1 95.58 318 ILE B C 1
ATOM 4793 O O . ILE B 1 318 ? 15.478 18.269 -3.66 1 95.58 318 ILE B O 1
ATOM 4797 N N . LYS B 1 319 ? 17.446 17.219 -3.793 1 95.61 319 LYS B N 1
ATOM 4798 C CA . LYS B 1 319 ? 18.034 18.26 -4.633 1 95.61 319 LYS B CA 1
ATOM 4799 C C . LYS B 1 319 ? 17.266 18.407 -5.943 1 95.61 319 LYS B C 1
ATOM 4801 O O . LYS B 1 319 ? 17.02 19.524 -6.402 1 95.61 319 LYS B O 1
ATOM 4806 N N . ASP B 1 320 ? 16.923 17.292 -6.55 1 96.3 320 ASP B N 1
ATOM 4807 C CA . ASP B 1 320 ? 16.175 17.317 -7.803 1 96.3 320 ASP B CA 1
ATOM 4808 C C . ASP B 1 320 ? 14.839 18.037 -7.63 1 96.3 320 ASP B C 1
ATOM 4810 O O . ASP B 1 320 ? 14.456 18.855 -8.469 1 96.3 320 ASP B O 1
ATOM 4814 N N . ILE B 1 321 ? 14.161 17.801 -6.543 1 96.81 321 ILE B N 1
ATOM 4815 C CA . ILE B 1 321 ? 12.854 18.394 -6.278 1 96.81 321 ILE B CA 1
ATOM 4816 C C . ILE B 1 321 ? 13.014 19.886 -5.993 1 96.81 321 ILE B C 1
ATOM 4818 O O . ILE B 1 321 ? 12.231 20.704 -6.481 1 96.81 321 ILE B O 1
ATOM 4822 N N . MET B 1 322 ? 14.043 20.198 -5.233 1 94.94 322 MET B N 1
ATOM 4823 C CA . MET B 1 322 ? 14.277 21.6 -4.898 1 94.94 322 MET B CA 1
ATOM 4824 C C . MET B 1 322 ? 14.611 22.409 -6.146 1 94.94 322 MET B C 1
ATOM 4826 O O . MET B 1 322 ? 14.234 23.577 -6.253 1 94.94 322 MET B O 1
ATOM 4830 N N . GLU B 1 323 ? 15.352 21.799 -7.05 1 95.32 323 GLU B N 1
ATOM 4831 C CA . GLU B 1 323 ? 15.656 22.464 -8.313 1 95.32 323 GLU B CA 1
ATOM 4832 C C . GLU B 1 323 ? 14.387 22.734 -9.115 1 95.32 323 GLU B C 1
ATOM 4834 O O . GLU B 1 323 ? 14.211 23.825 -9.661 1 95.32 323 GLU B O 1
ATOM 4839 N N . LEU B 1 324 ? 13.541 21.783 -9.16 1 95.15 324 LEU B N 1
ATOM 4840 C CA . LEU B 1 324 ? 12.271 21.964 -9.856 1 95.15 324 LEU B CA 1
ATOM 4841 C C . LEU B 1 324 ? 11.415 23.016 -9.159 1 95.15 324 LEU B C 1
ATOM 4843 O O . LEU B 1 324 ? 10.743 23.812 -9.82 1 95.15 324 LEU B O 1
ATOM 4847 N N . GLU B 1 325 ? 11.358 22.986 -7.814 1 95.56 325 GLU B N 1
ATOM 4848 C CA . GLU B 1 325 ? 10.63 23.967 -7.015 1 95.56 325 GLU B CA 1
ATOM 4849 C C . GLU B 1 325 ? 11.06 25.39 -7.36 1 95.56 325 GLU B C 1
ATOM 4851 O O . GLU B 1 325 ? 10.221 26.283 -7.494 1 95.56 325 GLU B O 1
ATOM 4856 N N . LYS B 1 326 ? 12.329 25.628 -7.525 1 93.31 326 LYS B N 1
ATOM 4857 C CA . LYS B 1 326 ? 12.875 26.941 -7.853 1 93.31 326 LYS B CA 1
ATOM 4858 C C . LYS B 1 326 ? 12.411 27.401 -9.232 1 93.31 326 LYS B C 1
ATOM 4860 O O . LYS B 1 326 ? 12.14 28.586 -9.438 1 93.31 326 LYS B O 1
ATOM 4865 N N . ASP B 1 327 ? 12.253 26.415 -10.113 1 91.45 327 ASP B N 1
ATOM 4866 C CA . ASP B 1 327 ? 11.847 26.734 -11.479 1 91.45 327 ASP B CA 1
ATOM 4867 C C . ASP B 1 327 ? 10.372 27.121 -11.537 1 91.45 327 ASP B C 1
ATOM 4869 O O . ASP B 1 327 ? 9.939 27.798 -12.471 1 91.45 327 ASP B O 1
ATOM 4873 N N . LEU B 1 328 ? 9.64 26.666 -10.571 1 87.45 328 LEU B N 1
ATOM 4874 C CA . LEU B 1 328 ? 8.198 26.891 -10.565 1 87.45 328 LEU B CA 1
ATOM 4875 C C . LEU B 1 328 ? 7.855 28.198 -9.858 1 87.45 328 LEU B C 1
ATOM 4877 O O . LEU B 1 328 ? 6.734 28.698 -9.979 1 87.45 328 LEU B O 1
ATOM 4881 N N . ASN B 1 329 ? 8.693 28.707 -9.001 1 76.58 329 ASN B N 1
ATOM 4882 C CA . ASN B 1 329 ? 8.488 29.969 -8.297 1 76.58 329 ASN B CA 1
ATOM 4883 C C . ASN B 1 329 ? 9.057 31.147 -9.082 1 76.58 329 ASN B C 1
ATOM 4885 O O . ASN B 1 329 ? 10.082 31.015 -9.753 1 76.58 329 ASN B O 1
#

Sequence (658 aa):
MASLIPNSIACRCPTSTKQLQIVQDSLLTWMPTQSTPNRSITYQTGTDVAAAGILPVASASIGEAAHLNHSERINVIKTLRNALNSIDLHETPIVAGVGAPSTRETIQLARDAAASGAEFVLVVPPGYYARVLKGNPAAMHKFFIDVAAASPVPVIIYNYPAVASGIDLDSDDVVAIARAAPNICGIMLSCGNVGKLARITTVVNNSSFTTLAGFIDFLLPSICVGSAGAISPLPNIAPEFCMKLWRASRGFDNAVDRQFAKELQGLASLGEAAIIKKGLSGLKQFLSQQFGYPAAPRLPLPLLEGDVSAQLSENQHIKDIMELEKDLNMASLIPNSIACRCPTSTKQLQIVQDSLLTWMPTQSTPNRSITYQTGTDVAAAGILPVASASIGEAAHLNHSERINVIKTLRNALNSIDLHETPIVAGVGAPSTRETIQLARDAAASGAEFVLVVPPGYYARVLKGNPAAMHKFFIDVAAASPVPVIIYNYPAVASGIDLDSDDVVAIARAAPNICGIMLSCGNVGKLARITTVVNNSSFTTLAGFIDFLLPSICVGSAGAISPLPNIAPEFCMKLWRASRGFDNAVDRQFAKELQGLASLGEAAIIKKGLSGLKQFLSQQFGYPAAPRLPLPLLEGDVSAQLSENQHIKDIMELEKDLN

Nearest PDB structures (foldseek):
  3qfe-assembly1_A  TM=8.917E-01  e=1.912E-18  Coccidioides immitis RS
  3qfe-assembly2_B  TM=8.901E-01  e=3.375E-18  Coccidioides immitis RS
  3s5o-assembly1_A  TM=9.034E-01  e=1.956E-17  Homo sapiens
  6arh-assembly1_C  TM=8.622E-01  e=5.925E-16  Homo sapiens
  2rfg-assembly1_D  TM=8.905E-01  e=1.847E-15  Hahella chejuensis

InterPro domains:
  IPR002220 DapA-like [PF00701] (60-313)
  IPR002220 DapA-like [PR00146] (92-110)
  IPR002220 DapA-like [PR00146] (153-170)
  IPR002220 DapA-like [PTHR12128] (59-313)
  IPR002220 DapA-like [SM01130] (24-319)
  IPR013785 Aldolase-type TIM barrel [G3DSA:3.20.20.70] (29-326)

pLDDT: mean 87.44, std 15.67, range [22.4, 98.68]